Protein AF-0000000083139908 (afdb_homodimer)

Nearest PDB structures (foldseek):
  5w0w-assembly4_J  TM=6.232E-01  e=3.121E+00  Homo sapiens
  8sgh-assembly1_A  TM=5.687E-01  e=4.191E+00  Homo sapiens
  4y5j-assembly1_A  TM=4.798E-01  e=5.628E+00  Drosophila melanogaster
  9e8g-assembly1_f  TM=4.891E-01  e=6.210E+00  Homo sapiens
  8q9t-assembly1_E  TM=2.552E-01  e=6.851E+00  Saccharomyces cerevisiae

pLDDT: mean 70.68, std 29.62, range [20.41, 98.44]

Secondary structure (DSSP, 8-state):
-HHHHHHHHHHHHHHHHHHHHHHHHHT--S-GGGGG-SSEEEEEE----SSS-S------EEEEEE------HHHHHHHHHHH--GGG--TT---HHHHHHHHHHHHS-HHHHHHHHHHHHHHTTT-HHHHHHHHHHHHTS-HHHHTTHHHHHHHHHTTBSSHHHHHHHHHHHHHH-BGGGHHHHTTB--SSHHHHHHHHHHHHHHHHHPBP------TTT----------/-HHHHHHHHHHHHHHHHHHHHHHHHHT--SSGGGGG-SSEEEEEE----SSS-S------EEEEEE------HHHHHHHHHHT--GGG--TT---HHHHHHHHHHHHS-HHHHHHHHHHHHHHTTT-HHHHHHHHHHHHTS-HHHHTTHHHHHHHHHTTBSSHHHHHHHHHHHHHH-BGGGHHHHTTB--SSHHHHHHHHHHHHHHHHHPBP------TTT----------

Solvent-accessible surface area (backbone atoms only — not comparable to full-atom values): 25299 Å² total; per-residue (Å²): 123,75,68,61,59,53,52,54,55,46,48,36,49,48,43,30,48,47,29,27,47,46,45,42,58,68,57,55,62,74,41,72,76,53,67,80,44,79,37,55,9,43,13,38,43,54,78,69,65,84,82,65,76,80,59,80,54,59,64,29,52,65,37,68,37,71,42,55,62,84,71,62,60,67,57,52,50,51,54,44,63,73,62,68,48,76,85,52,69,40,91,94,49,84,39,71,57,31,53,53,51,52,49,45,32,70,56,55,34,50,68,60,48,45,52,53,47,44,47,52,43,42,68,39,47,80,40,55,68,60,52,31,47,51,36,54,31,52,30,73,43,59,53,78,65,34,57,58,56,44,59,43,51,36,42,22,32,30,17,35,67,50,65,65,39,25,50,33,26,49,47,22,54,50,60,42,25,42,42,66,48,62,52,31,55,80,40,45,51,39,54,49,68,70,52,32,55,50,44,51,51,44,53,52,44,23,74,76,67,30,41,72,70,63,70,72,70,40,82,82,67,70,62,75,69,78,81,74,75,77,128,125,74,66,62,59,52,51,48,53,45,48,36,46,49,36,31,49,46,26,30,47,45,45,43,58,68,50,56,63,72,43,73,76,52,68,78,43,77,36,54,12,42,16,39,45,54,81,71,68,83,83,66,75,83,56,80,50,60,64,29,53,62,39,69,37,73,40,58,59,83,72,62,59,67,58,54,51,50,54,44,63,72,63,68,48,75,85,51,67,39,91,95,47,84,40,72,56,30,54,52,52,52,50,44,30,71,57,54,32,48,68,58,46,46,54,51,48,44,48,52,44,43,68,38,47,79,41,54,67,60,53,33,48,52,35,53,31,52,29,72,42,57,53,77,64,36,57,58,56,45,59,43,52,38,43,21,32,31,17,36,68,52,64,65,38,24,50,34,26,50,47,23,54,51,60,43,25,42,40,66,50,62,51,31,56,80,39,43,50,38,55,49,68,71,51,32,55,53,44,52,50,43,54,52,45,24,75,75,66,30,43,70,71,67,71,69,72,39,82,83,67,71,59,76,71,79,81,73,74,76,129

Organism: NCBI:txid33039

Foldseek 3Di:
DVVVVVVLVVVLVVQQVCLQVCCCVVVVPVPCVCVLLPDWDWDFDQPPPPPDDSHCSDRRPGDTPSPQPDDPLVVLVVVLVVQQDPVQLDPPHAGPNLVSLVVSCVRGNLVVSLVSVVVVCVVPVVPLSSLLNVLSSLLPDAPVRNPPSNVVSLLVQLARPDVSSNVSSLVSLLSNLALVCLVPLVVGAHDDPVSRVSSVVSSVCSVPPGDYPPDDCPVPPNDDDDPPPDD/DVVVVVVLVVVLVVQQVCLQVCCVVVVVPVPDVCVLLPDFDWDFDQPPPPPDDSPNSDRRPTDGPSPQPDDPLVVLVVVLVVQQDPVQLDPPHAGPNLVSLVVSCVSGNLVVSLVSVVVVCVVPVVPLSSLLNVLSSLLPDAPVRNPPSNVVSLLVQLARPDVSSNVSSLVSLLSNLALVCLVPLVVGAHDDPVSRVSSVVSSVCSVPPGDYPQDDCPVVPNDPPDPPPDD

Sequence (462 aa):
MKAKTNSINSMFSEWITNAVIEKIIKDKFLSTEVSKIEKPIIGFVSEVKADKQIEALNQPELWFVNVEKKVDWEKVKKDIFSNLNWDDVQIGEPTETEWIIENLIQETSPKKVFEWIYDLVLDNASNTLLICTIMHALSHIDYEETYPYGPMLGMAMLGHDDKRVVAFSIKTFSNWNSKDSLRYVKNFSPKQDWAKKEWDKVVEYIEENGDEIDGVFDEENYSVKMDTRTAMKAKTNSINSMFSEWITNAVIEKIIKDKFLSTEVSKIEKPIIGFVSEVKADKQIEALNQPELWFVNVEKKVDWEKVKKDIFSNLNWDDVQIGEPTETEWIIENLIQETSPKKVFEWIYDLVLDNASNTLLICTIMHALSHIDYEETYPYGPMLGMAMLGHDDKRVVAFSIKTFSNWNSKDSLRYVKNFSPKQDWAKKEWDKVVEYIEENGDEIDGVFDEENYSVKMDTRTA

Structure (mmCIF, N/CA/C/O backbone):
data_AF-0000000083139908-model_v1
#
loop_
_entity.id
_entity.type
_entity.pdbx_description
1 polymer 'Uncharacterized protein'
#
loop_
_atom_site.group_PDB
_atom_site.id
_atom_site.type_symbol
_atom_site.label_atom_id
_atom_site.label_alt_id
_atom_site.label_comp_id
_atom_site.label_asym_id
_atom_site.label_entity_id
_atom_site.label_seq_id
_atom_site.pdbx_PDB_ins_code
_atom_site.Cartn_x
_atom_site.Cartn_y
_atom_site.Cartn_z
_atom_site.occupancy
_atom_site.B_iso_or_equiv
_atom_site.auth_seq_id
_atom_site.auth_comp_id
_atom_site.auth_asym_id
_atom_site.auth_atom_id
_atom_site.pdbx_PDB_model_num
ATOM 1 N N . MET A 1 1 ? 17.297 48.75 25.125 1 23.64 1 MET A N 1
ATOM 2 C CA . MET A 1 1 ? 17.438 47.844 24 1 23.64 1 MET A CA 1
ATOM 3 C C . MET A 1 1 ? 16.328 46.812 24 1 23.64 1 MET A C 1
ATOM 5 O O . MET A 1 1 ? 16.078 46.156 22.984 1 23.64 1 MET A O 1
ATOM 9 N N . LYS A 1 2 ? 15.633 46.5 25.125 1 34.94 2 LYS A N 1
ATOM 10 C CA . LYS A 1 2 ? 14.508 45.625 25.469 1 34.94 2 LYS A CA 1
ATOM 11 C C . LYS A 1 2 ? 13.219 46.125 24.812 1 34.94 2 LYS A C 1
ATOM 13 O O . LYS A 1 2 ? 12.406 45.312 24.359 1 34.94 2 LYS A O 1
ATOM 18 N N . ALA A 1 3 ? 13.055 47.312 24.562 1 37.78 3 ALA A N 1
ATOM 19 C CA . ALA A 1 3 ? 11.844 47.969 24.094 1 37.78 3 ALA A CA 1
ATOM 20 C C . ALA A 1 3 ? 11.648 47.75 22.594 1 37.78 3 ALA A C 1
ATOM 22 O O . ALA A 1 3 ? 10.516 47.562 22.125 1 37.78 3 ALA A O 1
ATOM 23 N N . LYS A 1 4 ? 12.648 47.844 21.766 1 37.34 4 LYS A N 1
ATOM 24 C CA . LYS A 1 4 ? 12.578 47.75 20.312 1 37.34 4 LYS A CA 1
ATOM 25 C C . LYS A 1 4 ? 12.281 46.312 19.859 1 37.34 4 LYS A C 1
ATOM 27 O O . LYS A 1 4 ? 11.625 46.094 18.844 1 37.34 4 LYS A O 1
ATOM 32 N N . THR A 1 5 ? 12.773 45.312 20.562 1 34.94 5 THR A N 1
ATOM 33 C CA . THR A 1 5 ? 12.531 43.938 20.219 1 34.94 5 THR A CA 1
ATOM 34 C C . THR A 1 5 ? 11.055 43.562 20.391 1 34.94 5 THR A C 1
ATOM 36 O O . THR A 1 5 ? 10.492 42.812 19.609 1 34.94 5 THR A O 1
ATOM 39 N N . ASN A 1 6 ? 10.344 44.375 21.266 1 37.53 6 ASN A N 1
ATOM 40 C CA . ASN A 1 6 ? 8.914 44.188 21.484 1 37.53 6 ASN A CA 1
ATOM 41 C C . ASN A 1 6 ? 8.094 44.719 20.312 1 37.53 6 ASN A C 1
ATOM 43 O O . ASN A 1 6 ? 7.07 44.125 19.953 1 37.53 6 ASN A O 1
ATOM 47 N N . SER A 1 7 ? 8.578 45.75 19.734 1 39.66 7 SER A N 1
ATOM 48 C CA . SER A 1 7 ? 7.859 46.375 18.609 1 39.66 7 SER A CA 1
ATOM 49 C C . SER A 1 7 ? 7.996 45.531 17.344 1 39.66 7 SER A C 1
ATOM 51 O O . SER A 1 7 ? 7.031 45.344 16.594 1 39.66 7 SER A O 1
ATOM 53 N N . ILE A 1 8 ? 9.164 44.938 17.016 1 34.38 8 ILE A N 1
ATOM 54 C CA . ILE A 1 8 ? 9.359 44.125 15.82 1 34.38 8 ILE A CA 1
ATOM 55 C C . ILE A 1 8 ? 8.562 42.844 15.953 1 34.38 8 ILE A C 1
ATOM 57 O O . ILE A 1 8 ? 7.926 42.375 15 1 34.38 8 ILE A O 1
ATOM 61 N N . ASN A 1 9 ? 8.531 42.344 17.172 1 35.25 9 ASN A N 1
ATOM 62 C CA . ASN A 1 9 ? 7.723 41.125 17.406 1 35.25 9 ASN A CA 1
ATOM 63 C C . ASN A 1 9 ? 6.234 41.438 17.25 1 35.25 9 ASN A C 1
ATOM 65 O O . ASN A 1 9 ? 5.5 40.625 16.688 1 35.25 9 ASN A O 1
ATOM 69 N N . SER A 1 10 ? 5.859 42.625 17.531 1 38.81 10 SER A N 1
ATOM 70 C CA . SER A 1 10 ? 4.477 43.062 17.328 1 38.81 10 SER A CA 1
ATOM 71 C C . SER A 1 10 ? 4.176 43.281 15.852 1 38.81 10 SER A C 1
ATOM 73 O O . SER A 1 10 ? 3.131 42.875 15.352 1 38.81 10 SER A O 1
ATOM 75 N N . MET A 1 11 ? 5.008 43.844 15.156 1 38.22 11 MET A N 1
ATOM 76 C CA . MET A 1 11 ? 4.773 44.094 13.734 1 38.22 11 MET A CA 1
ATOM 77 C C . MET A 1 11 ? 4.812 42.781 12.938 1 38.22 11 MET A C 1
ATOM 79 O O . MET A 1 11 ? 3.986 42.594 12.047 1 38.22 11 MET A O 1
ATOM 83 N N . PHE A 1 12 ? 5.742 41.938 13.203 1 37.06 12 PHE A N 1
ATOM 84 C CA . PHE A 1 12 ? 5.762 40.656 12.523 1 37.06 12 PHE A CA 1
ATOM 85 C C . PHE A 1 12 ? 4.52 39.844 12.867 1 37.06 12 PHE A C 1
ATOM 87 O O . PHE A 1 12 ? 3.906 39.219 11.992 1 37.06 12 PHE A O 1
ATOM 94 N N . SER A 1 13 ? 4.016 40.062 14.102 1 38.44 13 SER A N 1
ATOM 95 C CA . SER A 1 13 ? 2.781 39.375 14.508 1 38.44 13 SER A CA 1
ATOM 96 C C . SER A 1 13 ? 1.573 39.969 13.789 1 38.44 13 SER A C 1
ATOM 98 O O . SER A 1 13 ? 0.718 39.25 13.297 1 38.44 13 SER A O 1
ATOM 100 N N . GLU A 1 14 ? 1.556 41.188 13.633 1 40.12 14 GLU A N 1
ATOM 101 C CA . GLU A 1 14 ? 0.507 41.875 12.867 1 40.12 14 GLU A CA 1
ATOM 102 C C . GLU A 1 14 ? 0.613 41.531 11.383 1 40.12 14 GLU A C 1
ATOM 104 O O . GLU A 1 14 ? -0.397 41.281 10.727 1 40.12 14 GLU A O 1
ATOM 109 N N . TRP A 1 15 ? 1.719 41.469 10.883 1 39.25 15 TRP A N 1
ATOM 110 C CA . TRP A 1 15 ? 1.86 41.219 9.461 1 39.25 15 TRP A CA 1
ATOM 111 C C . TRP A 1 15 ? 1.498 39.75 9.148 1 39.25 15 TRP A C 1
ATOM 113 O O . TRP A 1 15 ? 0.75 39.5 8.203 1 39.25 15 TRP A O 1
ATOM 123 N N . ILE A 1 16 ? 1.925 38.781 9.945 1 41.38 16 ILE A N 1
ATOM 124 C CA . ILE A 1 16 ? 1.568 37.406 9.672 1 41.38 16 ILE A CA 1
ATOM 125 C C . ILE A 1 16 ? 0.079 37.188 9.93 1 41.38 16 ILE A C 1
ATOM 127 O O . ILE A 1 16 ? -0.61 36.562 9.133 1 41.38 16 ILE A O 1
ATOM 131 N N . THR A 1 17 ? -0.473 37.812 10.984 1 39.81 17 THR A N 1
ATOM 132 C CA . THR A 1 17 ? -1.907 37.719 11.227 1 39.81 17 THR A CA 1
ATOM 133 C C . THR A 1 17 ? -2.691 38.375 10.102 1 39.81 17 THR A C 1
ATOM 135 O O . THR A 1 17 ? -3.643 37.812 9.578 1 39.81 17 THR A O 1
ATOM 138 N N . ASN A 1 18 ? -2.275 39.469 9.812 1 38.81 18 ASN A N 1
ATOM 139 C CA . ASN A 1 18 ? -2.977 40.156 8.727 1 38.81 18 ASN A CA 1
ATOM 140 C C . ASN A 1 18 ? -2.783 39.438 7.395 1 38.81 18 ASN A C 1
ATOM 142 O O . ASN A 1 18 ? -3.729 39.281 6.621 1 38.81 18 ASN A O 1
ATOM 146 N N . ALA A 1 19 ? -1.689 38.906 7.176 1 39.84 19 ALA A N 1
ATOM 147 C CA . ALA A 1 19 ? -1.481 38.188 5.922 1 39.84 19 ALA A CA 1
ATOM 148 C C . ALA A 1 19 ? -2.234 36.875 5.918 1 39.84 19 ALA A C 1
ATOM 150 O O . ALA A 1 19 ? -2.826 36.5 4.902 1 39.84 19 ALA A O 1
ATOM 151 N N . VAL A 1 20 ? -2.35 36.219 7.07 1 41.94 20 VAL A N 1
ATOM 152 C CA . VAL A 1 20 ? -3.145 35 7.176 1 41.94 20 VAL A CA 1
ATOM 153 C C . VAL A 1 20 ? -4.633 35.344 7.117 1 41.94 20 VAL A C 1
ATOM 155 O O . VAL A 1 20 ? -5.391 34.719 6.371 1 41.94 20 VAL A O 1
ATOM 158 N N . ILE A 1 21 ? -5.059 36.219 7.746 1 39.69 21 ILE A N 1
ATOM 159 C CA . ILE A 1 21 ? -6.461 36.625 7.707 1 39.69 21 ILE A CA 1
ATOM 160 C C . ILE A 1 21 ? -6.789 37.219 6.344 1 39.69 21 ILE A C 1
ATOM 162 O O . ILE A 1 21 ? -7.812 36.906 5.738 1 39.69 21 ILE A O 1
ATOM 166 N N . GLU A 1 22 ? -6.016 38.094 5.844 1 38.84 22 GLU A N 1
ATOM 167 C CA . GLU A 1 22 ? -6.309 38.656 4.523 1 38.84 22 GLU A CA 1
ATOM 168 C C . GLU A 1 22 ? -6.324 37.562 3.457 1 38.84 22 GLU A C 1
ATOM 170 O O . GLU A 1 22 ? -7.18 37.562 2.57 1 38.84 22 GLU A O 1
ATOM 175 N N . LYS A 1 23 ? -5.414 36.625 3.49 1 38.09 23 LYS A N 1
ATOM 176 C CA . LYS A 1 23 ? -5.488 35.531 2.547 1 38.09 23 LYS A CA 1
ATOM 177 C C . LYS A 1 23 ? -6.691 34.625 2.84 1 38.09 23 LYS A C 1
ATOM 179 O O . LYS A 1 23 ? -7.375 34.188 1.918 1 38.09 23 LYS A O 1
ATOM 184 N N . ILE A 1 24 ? -6.977 34.312 4.059 1 37.78 24 ILE A N 1
ATOM 185 C CA . ILE A 1 24 ? -8.219 33.625 4.371 1 37.78 24 ILE A CA 1
ATOM 186 C C . ILE A 1 24 ? -9.414 34.438 3.891 1 37.78 24 ILE A C 1
ATOM 188 O O . ILE A 1 24 ? -10.344 33.906 3.281 1 37.78 24 ILE A O 1
ATOM 192 N N . ILE A 1 25 ? -9.477 35.594 4.152 1 36.78 25 ILE A N 1
ATOM 193 C CA . ILE A 1 25 ? -10.57 36.438 3.719 1 36.78 25 ILE A CA 1
ATOM 194 C C . ILE A 1 25 ? -10.5 36.656 2.207 1 36.78 25 ILE A C 1
ATOM 196 O O . ILE A 1 25 ? -11.523 36.594 1.517 1 36.78 25 ILE A O 1
ATOM 200 N N . LYS A 1 26 ? -9.422 37.062 1.731 1 37.59 26 LYS A N 1
ATOM 201 C CA . LYS A 1 26 ? -9.328 37.281 0.287 1 37.59 26 LYS A CA 1
ATOM 202 C C . LYS A 1 26 ? -9.602 35.969 -0.462 1 37.59 26 LYS A C 1
ATOM 204 O O . LYS A 1 26 ? -10.234 35.969 -1.519 1 37.59 26 LYS A O 1
ATOM 209 N N . ASP A 1 27 ? -8.797 34.938 -0.069 1 34.5 27 ASP A N 1
ATOM 210 C CA . ASP A 1 27 ? -9.109 33.719 -0.8 1 34.5 27 ASP A CA 1
ATOM 211 C C . ASP A 1 27 ? -10.469 33.156 -0.381 1 34.5 27 ASP A C 1
ATOM 213 O O . ASP A 1 27 ? -10.922 32.125 -0.92 1 34.5 27 ASP A O 1
ATOM 217 N N . LYS A 1 28 ? -11.508 33.938 -0.037 1 33.5 28 LYS A N 1
ATOM 218 C CA . LYS A 1 28 ? -12.844 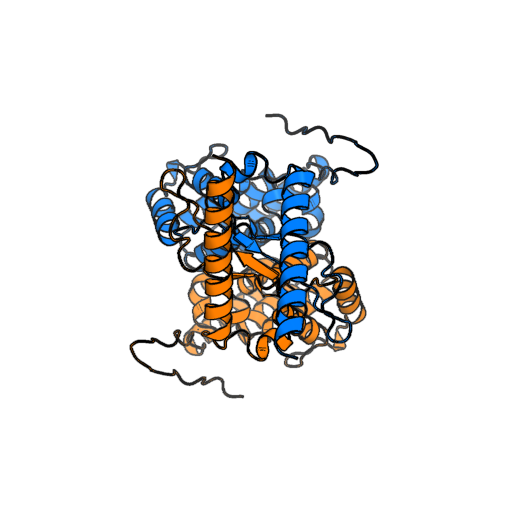33.438 0.243 1 33.5 28 LYS A CA 1
ATOM 219 C C . LYS A 1 28 ? -12.797 31.984 0.712 1 33.5 28 LYS A C 1
ATOM 221 O O . LYS A 1 28 ? -13.82 31.297 0.718 1 33.5 28 LYS A O 1
ATOM 226 N N . PHE A 1 29 ? -11.75 31.484 0.829 1 30.27 29 PHE A N 1
ATOM 227 C CA . PHE A 1 29 ? -11.539 30.047 0.818 1 30.27 29 PHE A CA 1
ATOM 228 C C . PHE A 1 29 ? -11.945 29.422 2.15 1 30.27 29 PHE A C 1
ATOM 230 O O . PHE A 1 29 ? -11.859 28.219 2.332 1 30.27 29 PHE A O 1
ATOM 237 N N . LEU A 1 30 ? -11.852 30.047 3.305 1 31.22 30 LEU A N 1
ATOM 238 C CA . LEU A 1 30 ? -12.57 29.375 4.375 1 31.22 30 LEU A CA 1
ATOM 239 C C . LEU A 1 30 ? -14.031 29.156 3.998 1 31.22 30 LEU A C 1
ATOM 241 O O . LEU A 1 30 ? -14.914 29.844 4.5 1 31.22 30 LEU A O 1
ATOM 245 N N . SER A 1 31 ? -14.5 29.406 2.873 1 27.53 31 SER A N 1
ATOM 246 C CA . SER A 1 31 ? -15.906 29.172 2.592 1 27.53 31 SER A CA 1
ATOM 247 C C . SER A 1 31 ? -16.438 27.984 3.381 1 27.53 31 SER A C 1
ATOM 249 O O . SER A 1 31 ? -15.664 27.172 3.891 1 27.53 31 SER A O 1
ATOM 251 N N . THR A 1 32 ? -17.734 27.562 3.18 1 27.19 32 THR A N 1
ATOM 252 C CA . THR A 1 32 ? -18.734 26.609 3.646 1 27.19 32 THR A CA 1
ATOM 253 C C . THR A 1 32 ? -18.141 25.203 3.766 1 27.19 32 THR A C 1
ATOM 255 O O . THR A 1 32 ? -18.641 24.375 4.531 1 27.19 32 THR A O 1
ATOM 258 N N . GLU A 1 33 ? -17.266 24.734 2.885 1 27.22 33 GLU A N 1
ATOM 259 C CA . GLU A 1 33 ? -16.969 23.312 2.898 1 27.22 33 GLU A CA 1
ATOM 260 C C . GLU A 1 33 ? -16.047 22.953 4.055 1 27.22 33 GLU A C 1
ATOM 262 O O . GLU A 1 33 ? -15.711 21.781 4.25 1 27.22 33 GLU A O 1
ATOM 267 N N . VAL A 1 34 ? -15.344 23.703 4.699 1 30.59 34 VAL A N 1
ATOM 268 C CA . VAL A 1 34 ? -14.82 23.641 6.059 1 30.59 34 VAL A CA 1
ATOM 269 C C . VAL A 1 34 ? -15.938 23.234 7.023 1 30.59 34 VAL A C 1
ATOM 271 O O . VAL A 1 34 ? -15.688 23.031 8.211 1 30.59 34 VAL A O 1
ATOM 274 N N . SER A 1 35 ? -17.047 23.531 6.723 1 29.3 35 SER A N 1
ATOM 275 C CA . SER A 1 35 ? -18.234 23.203 7.512 1 29.3 35 SER A CA 1
ATOM 276 C C . SER A 1 35 ? -18.188 21.766 8 1 29.3 35 SER A C 1
ATOM 278 O O . SER A 1 35 ? -18.781 21.422 9.031 1 29.3 35 SER A O 1
ATOM 280 N N . LYS A 1 36 ? -17.75 20.859 7.102 1 30.89 36 LYS A N 1
ATOM 281 C CA . LYS A 1 36 ? -17.703 19.438 7.445 1 30.89 36 LYS A CA 1
ATOM 282 C C . LYS A 1 36 ? -16.406 19.094 8.172 1 30.89 36 LYS A C 1
ATOM 284 O O . LYS A 1 36 ? -16.156 17.922 8.492 1 30.89 36 LYS A O 1
ATOM 289 N N . ILE A 1 37 ? -15.492 20.094 8.164 1 30.89 37 ILE A N 1
ATOM 290 C CA . ILE A 1 37 ? -14.273 19.922 8.945 1 30.89 37 ILE A CA 1
ATOM 291 C C . ILE A 1 37 ? -14.508 20.406 10.375 1 30.89 37 ILE A C 1
ATOM 293 O O . ILE A 1 37 ? -14.859 21.562 10.594 1 30.89 37 ILE A O 1
ATOM 297 N N . GLU A 1 38 ? -14.797 19.641 11.258 1 31.86 38 GLU A N 1
ATOM 298 C CA . GLU A 1 38 ? -15.156 20.078 12.602 1 31.86 38 GLU A CA 1
ATOM 299 C C . GLU A 1 38 ? -14.086 21.016 13.188 1 31.86 38 GLU A C 1
ATOM 301 O O . GLU A 1 38 ? -14.414 22.016 13.805 1 31.86 38 GLU A O 1
ATOM 306 N N . LYS A 1 39 ? -12.688 20.5 13.227 1 30.69 39 LYS A N 1
ATOM 307 C CA . LYS A 1 39 ? -11.672 21.281 13.938 1 30.69 39 LYS A CA 1
ATOM 308 C C . LYS A 1 39 ? -10.539 21.688 13.008 1 30.69 39 LYS A C 1
ATOM 310 O O . LYS A 1 39 ? -9.664 20.891 12.695 1 30.69 39 LYS A O 1
ATOM 315 N N . PRO A 1 40 ? -10.711 22.75 12.172 1 30.8 40 PRO A N 1
ATOM 316 C CA . PRO A 1 40 ? -9.633 23.188 11.281 1 30.8 40 PRO A CA 1
ATOM 317 C C . PRO A 1 40 ? -8.359 23.562 12.031 1 30.8 40 PRO A C 1
ATOM 319 O O . PRO A 1 40 ? -8.43 24.156 13.109 1 30.8 40 PRO A O 1
ATOM 322 N N . ILE A 1 41 ? -7.223 22.844 11.938 1 34.31 41 ILE A N 1
ATOM 323 C CA . ILE A 1 41 ? -5.906 23.203 12.461 1 34.31 41 ILE A CA 1
ATOM 324 C C . ILE A 1 41 ? -5.223 24.188 11.508 1 34.31 41 ILE A C 1
ATOM 326 O O . ILE A 1 41 ? -5.156 23.938 10.297 1 34.31 41 ILE A O 1
ATOM 330 N N . ILE A 1 42 ? -5.102 25.406 11.812 1 33.56 42 ILE A N 1
ATOM 331 C CA . ILE A 1 42 ? -4.367 26.422 11.086 1 33.56 42 ILE A CA 1
ATOM 332 C C . ILE A 1 42 ? -2.875 26.297 11.375 1 33.56 42 ILE A C 1
ATOM 334 O O . ILE A 1 42 ? -2.471 26.141 12.531 1 33.56 42 ILE A O 1
ATOM 338 N N . GLY A 1 43 ? -2.004 25.703 10.352 1 33.41 43 GLY A N 1
ATOM 339 C CA . GLY A 1 43 ? -0.557 25.688 10.492 1 33.41 43 GLY A CA 1
ATOM 340 C C . GLY A 1 43 ? 0.133 26.812 9.75 1 33.41 43 GLY A C 1
ATOM 341 O O . GLY A 1 43 ? -0.443 27.406 8.836 1 33.41 43 GLY A O 1
ATOM 342 N N . PHE A 1 44 ? 1.202 27.531 10.391 1 32.19 44 PHE A N 1
ATOM 343 C CA . PHE A 1 44 ? 2.051 28.562 9.805 1 32.19 44 PHE A CA 1
ATOM 344 C C . PHE A 1 44 ? 3.398 27.984 9.391 1 32.19 44 PHE A C 1
ATOM 346 O O . PHE A 1 44 ? 3.973 27.156 10.102 1 32.19 44 PHE A O 1
ATOM 353 N N . VAL A 1 45 ? 3.666 27.875 8.039 1 29.72 45 VAL A N 1
ATOM 354 C CA . VAL A 1 45 ? 5.027 27.594 7.598 1 29.72 45 VAL A CA 1
ATOM 355 C C . VAL A 1 45 ? 5.805 28.906 7.441 1 29.72 45 VAL A C 1
ATOM 357 O O . VAL A 1 45 ? 5.359 29.812 6.746 1 29.72 45 VAL A O 1
ATOM 360 N N . SER A 1 46 ? 6.555 29.266 8.484 1 29.56 46 SER A N 1
ATOM 361 C CA . SER A 1 46 ? 7.438 30.406 8.273 1 29.56 46 SER A CA 1
ATOM 362 C C . SER A 1 46 ? 8.805 29.969 7.766 1 29.56 46 SER A C 1
ATOM 364 O O . SER A 1 46 ? 9.375 28.984 8.266 1 29.56 46 SER A O 1
ATOM 366 N N . GLU A 1 47 ? 9.18 30.141 6.449 1 30.86 47 GLU A N 1
ATOM 367 C CA . GLU A 1 47 ? 10.562 30.047 6.004 1 30.86 47 GLU A CA 1
ATOM 368 C C . GLU A 1 47 ? 11.438 31.078 6.719 1 30.86 47 GLU A C 1
ATOM 370 O O . GLU A 1 47 ? 11.18 32.281 6.648 1 30.86 47 GLU A O 1
ATOM 375 N N . VAL A 1 48 ? 11.859 30.688 7.926 1 29.84 48 VAL A N 1
ATOM 376 C CA . VAL A 1 48 ? 12.805 31.609 8.555 1 29.84 48 VAL A CA 1
ATOM 377 C C . VAL A 1 48 ? 14.188 31.438 7.926 1 29.84 48 VAL A C 1
ATOM 379 O O . VAL A 1 48 ? 14.766 30.359 7.98 1 29.84 48 VAL A O 1
ATOM 382 N N . LYS A 1 49 ? 14.539 32.156 6.789 1 30.23 49 LYS A N 1
ATOM 383 C CA . LYS A 1 49 ? 15.953 32.281 6.453 1 30.23 49 LYS A CA 1
ATOM 384 C C . LYS A 1 49 ? 16.734 32.875 7.625 1 30.23 49 LYS A C 1
ATOM 386 O O . LYS A 1 49 ? 16.281 33.781 8.305 1 30.23 49 LYS A O 1
ATOM 391 N N . ALA A 1 50 ? 17.703 32.125 8.211 1 29.22 50 ALA A N 1
ATOM 392 C CA . ALA A 1 50 ? 18.594 32.5 9.32 1 29.22 50 ALA A CA 1
ATOM 393 C C . ALA A 1 50 ? 18.938 33.969 9.281 1 29.22 50 ALA A C 1
ATOM 395 O O . ALA A 1 50 ? 19 34.625 10.32 1 29.22 50 ALA A O 1
ATOM 396 N N . ASP A 1 51 ? 19.766 34.375 8.242 1 29.89 51 ASP A N 1
ATOM 397 C CA . ASP A 1 51 ? 20.5 35.656 8.305 1 29.89 51 ASP A CA 1
ATOM 398 C C . ASP A 1 51 ? 19.547 36.844 8.359 1 29.89 51 ASP A C 1
ATOM 400 O O . ASP A 1 51 ? 19.906 37.906 8.852 1 29.89 51 ASP A O 1
ATOM 404 N N . LYS A 1 52 ? 18.703 37.062 7.254 1 28.62 52 LYS A N 1
ATOM 405 C CA . LYS A 1 52 ? 18.125 38.406 7.094 1 28.62 52 LYS A CA 1
ATOM 406 C C . LYS A 1 52 ? 17.094 38.688 8.172 1 28.62 52 LYS A C 1
ATOM 408 O O . LYS A 1 52 ? 16.469 37.781 8.711 1 28.62 52 LYS A O 1
ATOM 413 N N . GLN A 1 53 ? 16.984 39.969 8.719 1 27.16 53 GLN A N 1
ATOM 414 C CA . GLN A 1 53 ? 16.078 40.656 9.625 1 27.16 53 GLN A CA 1
ATOM 415 C C . GLN A 1 53 ? 14.68 40.062 9.562 1 27.16 53 GLN A C 1
ATOM 417 O O . GLN A 1 53 ? 14.234 39.625 8.492 1 27.16 53 GLN A O 1
ATOM 422 N N . ILE A 1 54 ? 14.102 39.594 10.703 1 30.97 54 ILE A N 1
ATOM 423 C CA . ILE A 1 54 ? 12.727 39.219 11 1 30.97 54 ILE A CA 1
ATOM 424 C C . ILE A 1 54 ? 11.758 40.062 10.156 1 30.97 54 ILE A C 1
ATOM 426 O O . ILE A 1 54 ? 10.594 40.219 10.516 1 30.97 54 ILE A O 1
ATOM 430 N N . GLU A 1 55 ? 12.281 41.062 9.414 1 29.3 55 GLU A N 1
ATOM 431 C CA . GLU A 1 55 ? 11.406 42.062 8.805 1 29.3 55 GLU A CA 1
ATOM 432 C C . GLU A 1 55 ? 10.195 41.406 8.148 1 29.3 55 GLU A C 1
ATOM 434 O O . GLU A 1 55 ? 9.055 41.781 8.406 1 29.3 55 GLU A O 1
ATOM 439 N N . ALA A 1 56 ? 10.227 41.469 6.762 1 27.86 56 ALA A N 1
ATOM 440 C CA . ALA A 1 56 ? 9.055 41.219 5.918 1 27.86 56 ALA A CA 1
ATOM 441 C C . ALA A 1 56 ? 8.594 39.781 6.039 1 27.86 56 ALA A C 1
ATOM 443 O O . ALA A 1 56 ? 9.25 38.844 5.535 1 27.86 56 ALA A O 1
ATOM 444 N N . LEU A 1 57 ? 8.359 39.281 7.266 1 31.28 57 LEU A N 1
ATOM 445 C CA . LEU A 1 57 ? 7.566 38.062 7.379 1 31.28 57 LEU A CA 1
ATOM 446 C C . LEU A 1 57 ? 6.617 37.906 6.191 1 31.28 57 LEU A C 1
ATOM 448 O O . LEU A 1 57 ? 5.688 38.719 6.035 1 31.28 57 LEU A O 1
ATOM 452 N N . ASN A 1 58 ? 7.137 37.844 5.012 1 29.59 58 ASN A N 1
ATOM 453 C CA . ASN A 1 58 ? 6.215 37.625 3.898 1 29.59 58 ASN A CA 1
ATOM 454 C C . ASN A 1 58 ? 4.949 36.906 4.34 1 29.59 58 ASN A C 1
ATOM 456 O O . ASN A 1 58 ? 4.922 36.312 5.414 1 29.59 58 ASN A O 1
ATOM 460 N N . GLN A 1 59 ? 3.723 37.031 3.471 1 29.03 59 GLN A N 1
ATOM 461 C CA . GLN A 1 59 ? 2.357 36.562 3.691 1 29.03 59 GLN A CA 1
ATOM 462 C C . GLN A 1 59 ? 2.35 35.156 4.281 1 29.03 59 GLN A C 1
ATOM 464 O O . GLN A 1 59 ? 2.951 34.25 3.721 1 29.03 59 GLN A O 1
ATOM 469 N N . PRO A 1 60 ? 2.463 35.125 5.676 1 30.59 60 PRO A N 1
ATOM 470 C CA . PRO A 1 60 ? 2.305 33.781 6.203 1 30.59 60 PRO A CA 1
ATOM 471 C C . PRO A 1 60 ? 1.325 32.938 5.383 1 30.59 60 PRO A C 1
ATOM 473 O O . PRO A 1 60 ? 0.279 33.438 4.965 1 30.59 60 PRO A O 1
ATOM 476 N N . GLU A 1 61 ? 1.811 32.219 4.457 1 30.83 61 GLU A N 1
ATOM 477 C CA . GLU A 1 61 ? 0.876 31.297 3.799 1 30.83 61 GLU A CA 1
ATOM 478 C C . GLU A 1 61 ? 0.172 30.406 4.812 1 30.83 61 GLU A C 1
ATOM 480 O O . GLU A 1 61 ? 0.821 29.781 5.66 1 30.83 61 GLU A O 1
ATOM 485 N N . LEU A 1 62 ? -0.993 30.859 5.316 1 31.12 62 LEU A N 1
ATOM 486 C CA . LEU A 1 62 ? -1.883 30.062 6.145 1 31.12 62 LEU A CA 1
ATOM 487 C C . LEU A 1 62 ? -2.094 28.688 5.535 1 31.12 62 LEU A C 1
ATOM 489 O O . LEU A 1 62 ? -2.367 28.562 4.336 1 31.12 62 LEU A O 1
ATOM 493 N N . TRP A 1 63 ? -1.352 27.734 6.066 1 30.78 63 TRP A N 1
ATOM 494 C CA . TRP A 1 63 ? -1.743 26.406 5.602 1 30.78 63 TRP A CA 1
ATOM 495 C C . TRP A 1 63 ? -2.754 25.766 6.555 1 30.78 63 TRP A C 1
ATOM 497 O O . TRP A 1 63 ? -2.709 26.016 7.766 1 30.78 63 TRP A O 1
ATOM 507 N N . PHE A 1 64 ? -3.836 25.656 6.273 1 29.77 64 PHE A N 1
ATOM 508 C CA . PHE A 1 64 ? -4.84 24.859 6.969 1 29.77 64 PHE A CA 1
ATOM 509 C C . PHE A 1 64 ? -4.422 23.391 7.043 1 29.77 64 PHE A C 1
ATOM 511 O O . PHE A 1 64 ? -4.008 22.812 6.043 1 29.77 64 PHE A O 1
ATOM 518 N N . VAL A 1 65 ? -3.842 23.172 8.227 1 31.19 65 VAL A N 1
ATOM 519 C CA . VAL A 1 65 ? -3.676 21.734 8.359 1 31.19 65 VAL A CA 1
ATOM 520 C C . VAL A 1 65 ? -5.016 21.094 8.703 1 31.19 65 VAL A C 1
ATOM 522 O O . VAL A 1 65 ? -5.707 21.531 9.625 1 31.19 65 VAL A O 1
ATOM 525 N N . ASN A 1 66 ? -5.758 20.688 7.891 1 31.88 66 ASN A N 1
ATOM 526 C CA . ASN A 1 66 ? -6.922 19.859 8.164 1 31.88 66 ASN A CA 1
ATOM 527 C C . ASN A 1 66 ? -6.668 18.906 9.328 1 31.88 66 ASN A C 1
ATOM 529 O O . ASN A 1 66 ? -5.754 18.078 9.273 1 31.88 66 ASN A O 1
ATOM 533 N N . VAL A 1 67 ? -6.926 19.484 10.547 1 34.88 67 VAL A N 1
ATOM 534 C CA . VAL A 1 67 ? -6.887 18.516 11.641 1 34.88 67 VAL A CA 1
ATOM 535 C C . VAL A 1 67 ? -7.773 17.328 11.312 1 34.88 67 VAL A C 1
ATOM 537 O O . VAL A 1 67 ? -8.984 17.469 11.125 1 34.88 67 VAL A O 1
ATOM 540 N N . GLU A 1 68 ? -7.293 16.422 10.719 1 41.12 68 GLU A N 1
ATOM 541 C CA . GLU A 1 68 ? -8.008 15.172 10.469 1 41.12 68 GLU A CA 1
ATOM 542 C C . GLU A 1 68 ? -8.852 14.773 11.68 1 41.12 68 GLU A C 1
ATOM 544 O O . GLU A 1 68 ? -8.406 14.891 12.82 1 41.12 68 GLU A O 1
ATOM 549 N N . LYS A 1 69 ? -10.227 14.992 11.617 1 48.72 69 LYS A N 1
ATOM 550 C CA . LYS A 1 69 ? -11.094 14.414 12.641 1 48.72 69 LYS A CA 1
ATOM 551 C C . LYS A 1 69 ? -10.477 13.156 13.234 1 48.72 69 LYS A C 1
ATOM 553 O O . LYS A 1 69 ? -9.914 12.328 12.508 1 48.72 69 LYS A O 1
ATOM 558 N N . LYS A 1 70 ? -10.344 13.242 14.492 1 64.69 70 LYS A N 1
ATOM 559 C CA . LYS A 1 70 ? -9.844 12.055 15.18 1 64.69 70 LYS A CA 1
ATOM 560 C C . LYS A 1 70 ? -10.781 10.867 14.984 1 64.69 70 LYS A C 1
ATOM 562 O O . LYS A 1 70 ? -11.953 10.93 15.367 1 64.69 70 LYS A O 1
ATOM 567 N N . VAL A 1 71 ? -10.555 10.047 14.156 1 77.81 71 VAL A N 1
ATOM 568 C CA . VAL A 1 71 ? -11.305 8.82 13.914 1 77.81 71 VAL A CA 1
ATOM 569 C C . VAL A 1 71 ? -10.953 7.773 14.969 1 77.81 71 VAL A C 1
ATOM 571 O O . VAL A 1 71 ? -9.781 7.582 15.297 1 77.81 71 VAL A O 1
ATOM 574 N N . ASP A 1 72 ? -12 7.332 15.664 1 87.06 72 ASP A N 1
ATOM 575 C CA . ASP A 1 72 ? -11.82 6.176 16.531 1 87.06 72 ASP A CA 1
ATOM 576 C C . ASP A 1 72 ? -11.719 4.887 15.727 1 87.06 72 ASP A C 1
ATOM 578 O O . ASP A 1 72 ? -12.719 4.203 15.5 1 87.06 72 ASP A O 1
ATOM 582 N N . TRP A 1 73 ? -10.547 4.488 15.383 1 89.38 73 TRP A N 1
ATOM 583 C CA . TRP A 1 73 ? -10.289 3.379 14.469 1 89.38 73 TRP A CA 1
ATOM 584 C C . TRP A 1 73 ? -10.703 2.051 15.094 1 89.38 73 TRP A C 1
ATOM 586 O O . TRP A 1 73 ? -11.117 1.129 14.391 1 89.38 73 TRP A O 1
ATOM 596 N N . GLU A 1 74 ? -10.602 1.942 16.375 1 90.75 74 GLU A N 1
ATOM 597 C CA . GLU A 1 74 ? -11.039 0.719 17.047 1 90.75 74 GLU A CA 1
ATOM 598 C C . GLU A 1 74 ? -12.547 0.53 16.938 1 90.75 74 GLU A C 1
ATOM 600 O O . GLU A 1 74 ? -13.023 -0.589 16.734 1 90.75 74 GLU A O 1
ATOM 605 N N . LYS A 1 75 ? -13.164 1.561 17.125 1 92 75 LYS A N 1
ATOM 606 C CA . LYS A 1 75 ? -14.609 1.494 16.969 1 92 75 LYS A CA 1
ATOM 607 C C . LYS A 1 75 ? -14.984 1.134 15.523 1 92 75 LYS A C 1
ATOM 609 O O . LYS A 1 75 ? -15.875 0.316 15.297 1 92 75 LYS A O 1
ATOM 614 N N . VAL A 1 76 ? -14.352 1.781 14.578 1 93.81 76 VAL A N 1
ATOM 615 C CA . VAL A 1 76 ? -14.594 1.5 13.164 1 93.81 76 VAL A CA 1
ATOM 616 C C . VAL A 1 76 ? -14.375 0.015 12.891 1 93.81 76 VAL A C 1
ATOM 618 O O . VAL A 1 76 ? -15.195 -0.631 12.234 1 93.81 76 VAL A O 1
ATOM 621 N N . LYS A 1 77 ? -13.273 -0.479 13.375 1 95.38 77 LYS A N 1
ATOM 622 C CA . LYS A 1 77 ? -12.961 -1.896 13.219 1 95.38 77 LYS A CA 1
ATOM 623 C C . LYS A 1 77 ? -14.086 -2.771 13.766 1 95.38 77 LYS A C 1
ATOM 625 O O . LYS A 1 77 ? -14.516 -3.719 13.102 1 95.38 77 LYS A O 1
ATOM 630 N N . LYS A 1 78 ? -14.516 -2.457 14.922 1 95 78 LYS A N 1
ATOM 631 C CA . LYS A 1 78 ? -15.594 -3.219 15.539 1 95 78 LYS A CA 1
ATOM 632 C C . LYS A 1 78 ? -16.859 -3.164 14.688 1 95 78 LYS A C 1
ATOM 634 O O . LYS A 1 78 ? -17.562 -4.168 14.539 1 95 78 LYS A O 1
ATOM 639 N N . ASP A 1 79 ? -17.109 -2.029 14.211 1 93.81 79 ASP A N 1
ATOM 640 C CA . ASP A 1 79 ? -18.281 -1.856 13.359 1 93.81 79 ASP A CA 1
ATOM 641 C C . ASP A 1 79 ? -18.188 -2.725 12.109 1 93.81 79 ASP A C 1
ATOM 643 O O . ASP A 1 79 ? -19.172 -3.365 11.719 1 93.81 79 ASP A O 1
ATOM 647 N N . ILE A 1 80 ? -17.078 -2.812 11.484 1 95.56 80 ILE A N 1
ATOM 648 C CA . ILE A 1 80 ? -16.875 -3.623 10.289 1 95.56 80 ILE A CA 1
ATOM 649 C C . ILE A 1 80 ? -17.078 -5.098 10.625 1 95.56 80 ILE A C 1
ATOM 651 O O . ILE A 1 80 ? -17.812 -5.809 9.945 1 95.56 80 ILE A O 1
ATOM 655 N N . PHE A 1 81 ? -16.453 -5.484 11.695 1 96.38 81 PHE A N 1
ATOM 656 C CA . PHE A 1 81 ? -16.516 -6.895 12.07 1 96.38 81 PHE A CA 1
ATOM 657 C C . PHE A 1 81 ? -17.953 -7.297 12.406 1 96.38 81 PHE A C 1
ATOM 659 O O . PHE A 1 81 ? -18.375 -8.422 12.117 1 96.38 81 PHE A O 1
ATOM 666 N N . SER A 1 82 ? -18.641 -6.402 12.992 1 94.5 82 SER A N 1
ATOM 667 C CA . SER A 1 82 ? -20.016 -6.695 13.383 1 94.5 82 SER A CA 1
ATOM 668 C C . SER A 1 82 ? -20.938 -6.82 12.164 1 94.5 82 SER A C 1
ATOM 670 O O . SER A 1 82 ? -22.016 -7.41 12.25 1 94.5 82 SER A O 1
ATOM 672 N N . ASN A 1 83 ? -20.531 -6.312 11.07 1 91.62 83 ASN A N 1
ATOM 673 C CA . ASN A 1 83 ? -21.375 -6.277 9.883 1 91.62 83 ASN A CA 1
ATOM 674 C C . ASN A 1 83 ? -20.953 -7.32 8.859 1 91.62 83 ASN A C 1
ATOM 676 O O . ASN A 1 83 ? -21.562 -7.445 7.797 1 91.62 83 ASN A O 1
ATOM 680 N N . LEU A 1 84 ? -19.984 -8.117 9.148 1 94.31 84 LEU A N 1
ATOM 681 C CA . LEU A 1 84 ? -19.5 -9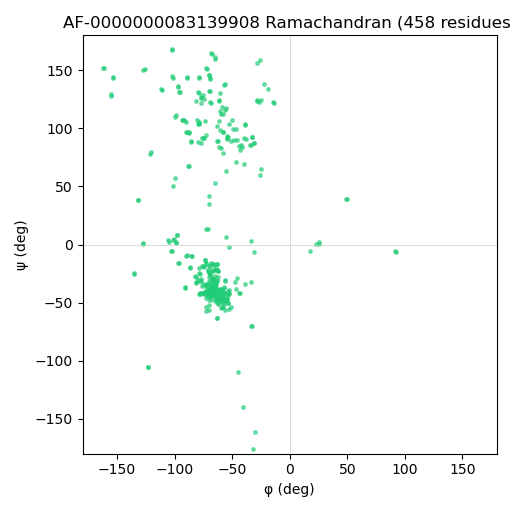.102 8.188 1 94.31 84 LEU A CA 1
ATOM 682 C C . LEU A 1 84 ? -20.547 -10.195 7.961 1 94.31 84 LEU A C 1
ATOM 684 O O . LEU A 1 84 ? -20.953 -10.875 8.906 1 94.31 84 LEU A O 1
ATOM 688 N N . ASN A 1 85 ? -20.875 -10.25 6.707 1 92.06 85 ASN A N 1
ATOM 689 C CA . ASN A 1 85 ? -21.844 -11.25 6.297 1 92.06 85 ASN A CA 1
ATOM 690 C C . ASN A 1 85 ? -21.688 -11.617 4.824 1 92.06 85 ASN A C 1
ATOM 692 O O . ASN A 1 85 ? -21.688 -10.742 3.957 1 92.06 85 ASN A O 1
ATOM 696 N N . TRP A 1 86 ? -21.578 -12.914 4.582 1 92.31 86 TRP A N 1
ATOM 697 C CA . TRP A 1 86 ? -21.406 -13.383 3.211 1 92.31 86 TRP A CA 1
ATOM 698 C C . TRP A 1 86 ? -22.609 -13.016 2.357 1 92.31 86 TRP A C 1
ATOM 700 O O . TRP A 1 86 ? -22.484 -12.758 1.159 1 92.31 86 TRP A O 1
ATOM 710 N N . ASP A 1 87 ? -23.703 -12.914 2.973 1 89.25 87 ASP A N 1
ATOM 711 C CA . ASP A 1 87 ? -24.938 -12.625 2.244 1 89.25 87 ASP A CA 1
ATOM 712 C C . ASP A 1 87 ? -24.938 -11.188 1.733 1 89.25 87 ASP A C 1
ATOM 714 O O . ASP A 1 87 ? -25.625 -10.875 0.759 1 89.25 87 ASP A O 1
ATOM 718 N N . ASP A 1 88 ? -24.172 -10.406 2.357 1 84.69 88 ASP A N 1
ATOM 719 C CA . ASP A 1 88 ? -24.141 -8.992 1.991 1 84.69 88 ASP A CA 1
ATOM 720 C C . ASP A 1 88 ? -23.156 -8.742 0.854 1 84.69 88 ASP A C 1
ATOM 722 O O . ASP A 1 88 ? -23.219 -7.707 0.188 1 84.69 88 ASP A O 1
ATOM 726 N N . VAL A 1 89 ? -22.234 -9.688 0.674 1 86.19 89 VAL A N 1
ATOM 727 C CA . VAL A 1 89 ? -21.203 -9.484 -0.324 1 86.19 89 VAL A CA 1
ATOM 728 C C . VAL A 1 89 ? -21.672 -9.992 -1.682 1 86.19 89 VAL A C 1
ATOM 730 O O . VAL A 1 89 ? -21.297 -11.086 -2.111 1 86.19 89 VAL A O 1
ATOM 733 N N . GLN A 1 90 ? -22.641 -9.25 -2.139 1 77.5 90 GLN A N 1
ATOM 734 C CA . GLN A 1 90 ? -23.219 -9.586 -3.438 1 77.5 90 GLN A CA 1
ATOM 735 C C . GLN A 1 90 ? -22.688 -8.664 -4.527 1 77.5 90 GLN A C 1
ATOM 737 O O . GLN A 1 90 ? -22.516 -7.461 -4.309 1 77.5 90 GLN A O 1
ATOM 742 N N . ILE A 1 91 ? -22.516 -9.25 -5.621 1 71.06 91 ILE A N 1
ATOM 743 C CA . ILE A 1 91 ? -21.938 -8.516 -6.742 1 71.06 91 ILE A CA 1
ATOM 744 C C . ILE A 1 91 ? -22.844 -7.348 -7.117 1 71.06 91 ILE A C 1
ATOM 746 O O . ILE A 1 91 ? -24.062 -7.523 -7.273 1 71.06 91 ILE A O 1
ATOM 750 N N . GLY A 1 92 ? -22.297 -6.156 -7.125 1 72.62 92 GLY A N 1
ATOM 751 C CA . GLY A 1 92 ? -22.984 -4.977 -7.613 1 72.62 92 GLY A CA 1
ATOM 752 C C . GLY A 1 92 ? -23.75 -4.234 -6.531 1 72.62 92 GLY A C 1
ATOM 753 O O . GLY A 1 92 ? -24.25 -3.129 -6.758 1 72.62 92 GLY A O 1
ATOM 754 N N . GLU A 1 93 ? -23.797 -4.801 -5.348 1 79.38 93 GLU A N 1
ATOM 755 C CA . GLU A 1 93 ? -24.516 -4.141 -4.273 1 79.38 93 GLU A CA 1
ATOM 756 C C . GLU A 1 93 ? -23.578 -3.621 -3.197 1 79.38 93 GLU A C 1
ATOM 758 O O . GLU A 1 93 ? -22.672 -4.34 -2.756 1 79.38 93 GLU A O 1
ATOM 763 N N . PRO A 1 94 ? -23.828 -2.393 -2.824 1 84.69 94 PRO A N 1
ATOM 764 C CA . PRO A 1 94 ? -22.969 -1.865 -1.772 1 84.69 94 PRO A CA 1
ATOM 765 C C . PRO A 1 94 ? -23.219 -2.516 -0.414 1 84.69 94 PRO A C 1
ATOM 767 O O . PRO A 1 94 ? -24.344 -2.928 -0.124 1 84.69 94 PRO A O 1
ATOM 770 N N . THR A 1 95 ? -22.172 -2.65 0.343 1 87.56 95 THR A N 1
ATOM 771 C CA . THR A 1 95 ? -22.25 -3.168 1.704 1 87.56 95 THR A CA 1
ATOM 772 C C . THR A 1 95 ? -22.156 -2.033 2.721 1 87.56 95 THR A C 1
ATOM 774 O O . THR A 1 95 ? -21.797 -0.906 2.369 1 87.56 95 THR A O 1
ATOM 777 N N . GLU A 1 96 ? -22.469 -2.354 3.965 1 90.06 96 GLU A N 1
ATOM 778 C CA . GLU A 1 96 ? -22.281 -1.391 5.043 1 90.06 96 GLU A CA 1
ATOM 779 C C . GLU A 1 96 ? -20.812 -0.988 5.164 1 90.06 96 GLU A C 1
ATOM 781 O O . GLU A 1 96 ? -20.5 0.178 5.422 1 90.06 96 GLU A O 1
ATOM 786 N N . THR A 1 97 ? -19.984 -1.973 4.98 1 92.31 97 THR A N 1
ATOM 787 C CA . THR A 1 97 ? -18.562 -1.724 5.055 1 92.31 97 THR A CA 1
ATOM 788 C C . THR A 1 97 ? -18.125 -0.7 4.004 1 92.31 97 THR A C 1
ATOM 790 O O . THR A 1 97 ? -17.281 0.151 4.273 1 92.31 97 THR A O 1
ATOM 793 N N . GLU A 1 98 ? -18.672 -0.761 2.879 1 92.12 98 GLU A N 1
ATOM 794 C CA . GLU A 1 98 ? -18.375 0.211 1.829 1 92.12 98 GLU A CA 1
ATOM 795 C C . GLU A 1 98 ? -18.703 1.63 2.285 1 92.12 98 GLU A C 1
ATOM 797 O O . GLU A 1 98 ? -17.906 2.547 2.1 1 92.12 98 GLU A O 1
ATOM 802 N N . TRP A 1 99 ? -19.781 1.8 2.898 1 92.44 99 TRP A N 1
ATOM 803 C CA . TRP A 1 99 ? -20.188 3.109 3.395 1 92.44 99 TRP A CA 1
ATOM 804 C C . TRP A 1 99 ? -19.25 3.602 4.48 1 92.44 99 TRP A C 1
ATOM 806 O O . TRP A 1 99 ? -18.875 4.773 4.5 1 92.44 99 TRP A O 1
ATOM 816 N N . ILE A 1 100 ? -18.891 2.746 5.301 1 93.62 100 ILE A N 1
ATOM 817 C CA . ILE A 1 100 ? -17.953 3.088 6.363 1 93.62 100 ILE A CA 1
ATOM 818 C C . ILE A 1 100 ? -16.656 3.598 5.754 1 93.62 100 ILE A C 1
ATOM 820 O O . ILE A 1 100 ? -16.156 4.66 6.133 1 93.62 100 ILE A O 1
ATOM 824 N N . ILE A 1 101 ? -16.125 2.877 4.777 1 94.62 101 ILE A N 1
ATOM 825 C CA . ILE A 1 101 ? -14.844 3.217 4.16 1 94.62 101 ILE A CA 1
ATOM 826 C C . ILE A 1 101 ? -14.969 4.539 3.406 1 94.62 101 ILE A C 1
ATOM 828 O O . ILE A 1 101 ? -14.109 5.414 3.523 1 94.62 101 ILE A O 1
ATOM 832 N N . GLU A 1 102 ? -16.016 4.723 2.705 1 89.5 102 GLU A N 1
ATOM 833 C CA . GLU A 1 102 ? -16.25 5.965 1.968 1 89.5 102 GLU A CA 1
ATOM 834 C C . GLU A 1 102 ? -16.328 7.16 2.91 1 89.5 102 GLU A C 1
ATOM 836 O O . GLU A 1 102 ? -15.742 8.211 2.645 1 89.5 102 GLU A O 1
ATOM 841 N N . ASN A 1 103 ? -17.047 6.957 3.953 1 86.69 103 ASN A N 1
ATOM 842 C CA . ASN A 1 103 ? -17.172 8.023 4.941 1 86.69 103 ASN A CA 1
ATOM 843 C C . ASN A 1 103 ? -15.82 8.359 5.578 1 86.69 103 ASN A C 1
ATOM 845 O O . ASN A 1 103 ? -15.516 9.523 5.812 1 86.69 103 ASN A O 1
ATOM 849 N N . LEU A 1 104 ? -15.07 7.301 5.852 1 89.44 104 LEU A N 1
ATOM 850 C CA . LEU A 1 104 ? -13.75 7.512 6.441 1 89.44 104 LEU A CA 1
ATOM 851 C C . LEU A 1 104 ? -12.852 8.305 5.496 1 89.44 104 LEU A C 1
ATOM 853 O O . LEU A 1 104 ? -12.109 9.188 5.934 1 89.44 104 LEU A O 1
ATOM 857 N N . ILE A 1 105 ? -12.938 7.973 4.23 1 86.06 105 ILE A N 1
ATOM 858 C CA . ILE A 1 105 ? -12.141 8.68 3.234 1 86.06 105 ILE A CA 1
ATOM 859 C C . ILE A 1 105 ? -12.547 10.148 3.188 1 86.06 105 ILE A C 1
ATOM 861 O O . ILE A 1 105 ? -11.688 11.031 3.16 1 86.06 105 ILE A O 1
ATOM 865 N N . GLN A 1 106 ? -13.789 10.383 3.262 1 78.88 106 GLN A N 1
ATOM 866 C CA . GLN A 1 106 ? -14.297 11.75 3.232 1 78.88 106 GLN A CA 1
ATOM 867 C C . GLN A 1 106 ? -13.898 12.508 4.492 1 78.88 106 GLN A C 1
ATOM 869 O O . GLN A 1 106 ? -13.555 13.695 4.426 1 78.88 106 GLN A O 1
ATOM 874 N N . GLU A 1 107 ? -13.875 11.852 5.57 1 73.62 107 GLU A N 1
ATOM 875 C CA . GLU A 1 107 ? -13.625 12.477 6.859 1 73.62 107 GLU A CA 1
ATOM 876 C C . GLU A 1 107 ? -12.133 12.672 7.098 1 73.62 107 GLU A C 1
ATOM 878 O O . GLU A 1 107 ? -11.727 13.539 7.875 1 73.62 107 GLU A O 1
ATOM 883 N N . THR A 1 108 ? -11.391 11.797 6.465 1 80.62 108 THR A N 1
ATOM 884 C CA . THR A 1 108 ? -9.953 11.836 6.664 1 80.62 108 THR A CA 1
ATOM 885 C C . THR A 1 108 ? -9.227 12 5.332 1 80.62 108 THR A C 1
ATOM 887 O O . THR A 1 108 ? -9.188 13.102 4.773 1 80.62 108 THR A O 1
ATOM 890 N N . SER A 1 109 ? -8.617 10.992 4.805 1 78.75 109 SER A N 1
ATOM 891 C CA . SER A 1 109 ? -7.953 10.93 3.506 1 78.75 109 SER A CA 1
ATOM 892 C C . SER A 1 109 ? -7.766 9.484 3.055 1 78.75 109 SER A C 1
ATOM 894 O O . SER A 1 109 ? -7.672 8.578 3.883 1 78.75 109 SER A O 1
ATOM 896 N N . PRO A 1 110 ? -7.734 9.289 1.793 1 85.56 110 PRO A N 1
ATOM 897 C CA . PRO A 1 110 ? -7.473 7.938 1.297 1 85.56 110 PRO A CA 1
ATOM 898 C C . PRO A 1 110 ? -6.199 7.332 1.885 1 85.56 110 PRO A C 1
ATOM 900 O O . PRO A 1 110 ? -6.188 6.156 2.26 1 85.56 110 PRO A O 1
ATOM 903 N N . LYS A 1 111 ? -5.242 8.195 1.979 1 86.19 111 LYS A N 1
ATOM 904 C CA . LYS A 1 111 ? -3.957 7.719 2.484 1 86.19 111 LYS A CA 1
ATOM 905 C C . LYS A 1 111 ? -4.102 7.141 3.889 1 86.19 111 LYS A C 1
ATOM 907 O O . LYS A 1 111 ? -3.604 6.047 4.172 1 86.19 111 LYS A O 1
ATOM 912 N N . LYS A 1 112 ? -4.73 7.812 4.715 1 87.25 112 LYS A N 1
ATOM 913 C CA . LYS A 1 112 ? -4.914 7.367 6.094 1 87.25 112 LYS A CA 1
ATOM 914 C C . LYS A 1 112 ? -5.793 6.121 6.156 1 87.25 112 LYS A C 1
ATOM 916 O O . LYS A 1 112 ? -5.516 5.199 6.926 1 87.25 112 LYS A O 1
ATOM 921 N N . VAL A 1 113 ? -6.777 6.16 5.43 1 93.12 113 VAL A N 1
ATOM 922 C CA . VAL A 1 113 ? -7.707 5.035 5.426 1 93.12 113 VAL A CA 1
ATOM 923 C C . VAL A 1 113 ? -6.996 3.779 4.926 1 93.12 113 VAL A C 1
ATOM 925 O O . VAL A 1 113 ? -7.137 2.705 5.512 1 93.12 113 VAL A O 1
ATOM 928 N N . PHE A 1 114 ? -6.188 3.943 3.926 1 95.56 114 PHE A N 1
ATOM 929 C CA . PHE A 1 114 ? -5.516 2.771 3.377 1 95.56 114 PHE A CA 1
ATOM 930 C C . PHE A 1 114 ? -4.422 2.283 4.32 1 95.56 114 PHE A C 1
ATOM 932 O O . PHE A 1 114 ? -4.16 1.082 4.406 1 95.56 114 PHE A O 1
ATOM 939 N N . GLU A 1 115 ? -3.799 3.182 4.938 1 92.25 115 GLU A N 1
ATOM 940 C CA . GLU A 1 115 ? -2.889 2.732 5.988 1 92.25 115 GLU A CA 1
ATOM 941 C C . GLU A 1 115 ? -3.604 1.83 6.988 1 92.25 115 GLU A C 1
ATOM 943 O O . GLU A 1 115 ? -3.102 0.757 7.332 1 92.25 115 GLU A O 1
ATOM 948 N N . TRP A 1 116 ? -4.707 2.338 7.426 1 95.12 116 TRP A N 1
ATOM 949 C CA . TRP A 1 116 ? -5.508 1.577 8.383 1 95.12 116 TRP A CA 1
ATOM 950 C C . TRP A 1 116 ? -5.996 0.271 7.762 1 95.12 116 TRP A C 1
ATOM 952 O O . TRP A 1 116 ? -5.984 -0.774 8.414 1 95.12 116 TRP A O 1
ATOM 962 N N . ILE A 1 117 ? -6.41 0.237 6.508 1 98 117 ILE A N 1
ATOM 963 C CA . ILE A 1 117 ? -6.871 -0.957 5.805 1 98 117 ILE A CA 1
ATOM 964 C C . ILE A 1 117 ? -5.73 -1.963 5.691 1 98 117 ILE A C 1
ATOM 966 O O . ILE A 1 117 ? -5.934 -3.166 5.875 1 98 117 ILE A O 1
ATOM 970 N N . TYR A 1 118 ? -4.535 -1.462 5.367 1 97.88 118 TYR A N 1
ATOM 971 C CA . TYR A 1 118 ? -3.385 -2.354 5.27 1 97.88 118 TYR A CA 1
ATOM 972 C C . TYR A 1 118 ? -3.133 -3.061 6.598 1 97.88 118 TYR A C 1
ATOM 974 O O . TYR A 1 118 ? -2.957 -4.281 6.633 1 97.88 118 TYR A O 1
ATOM 982 N N . ASP A 1 119 ? -3.207 -2.279 7.645 1 94.94 119 ASP A N 1
ATOM 983 C CA . ASP A 1 119 ? -3.061 -2.869 8.977 1 94.94 119 ASP A CA 1
ATOM 984 C C . ASP A 1 119 ? -4.121 -3.939 9.219 1 94.94 119 ASP A C 1
ATOM 986 O O . ASP A 1 119 ? -3.807 -5.035 9.688 1 94.94 119 ASP A O 1
ATOM 990 N N . LEU A 1 120 ? -5.266 -3.602 8.906 1 97.12 120 LEU A N 1
ATOM 991 C CA . LEU A 1 120 ? -6.41 -4.48 9.133 1 97.12 120 LEU A CA 1
ATOM 992 C C . LEU A 1 120 ? -6.27 -5.773 8.344 1 97.12 120 LEU A C 1
ATOM 994 O O . LEU A 1 120 ? -6.492 -6.863 8.875 1 97.12 120 LEU A O 1
ATOM 998 N N . VAL A 1 121 ? -5.898 -5.676 7.141 1 98.06 121 VAL A N 1
ATOM 999 C CA . VAL A 1 121 ? -5.773 -6.828 6.25 1 98.06 121 VAL A CA 1
ATOM 1000 C C . VAL A 1 121 ? -4.605 -7.703 6.699 1 98.06 121 VAL A C 1
ATOM 1002 O O . VAL A 1 121 ? -4.738 -8.93 6.789 1 98.06 121 VAL A O 1
ATOM 1005 N N . LEU A 1 122 ? -3.527 -7.078 7 1 97.25 122 LEU A N 1
ATOM 1006 C CA . LEU A 1 122 ? -2.352 -7.832 7.422 1 97.25 122 LEU A CA 1
ATOM 1007 C C . LEU A 1 122 ? -2.607 -8.547 8.742 1 97.25 122 LEU A C 1
ATOM 1009 O O . LEU A 1 122 ? -2.223 -9.703 8.914 1 97.25 122 LEU A O 1
ATOM 1013 N N . ASP A 1 123 ? -3.352 -7.898 9.555 1 95.44 123 ASP A N 1
ATOM 1014 C CA . ASP A 1 123 ? -3.646 -8.469 10.867 1 95.44 123 ASP A CA 1
ATOM 1015 C C . ASP A 1 123 ? -4.672 -9.594 10.758 1 95.44 123 ASP A C 1
ATOM 1017 O O . ASP A 1 123 ? -4.805 -10.406 11.68 1 95.44 123 ASP A O 1
ATOM 1021 N N . ASN A 1 124 ? -5.375 -9.641 9.703 1 97.25 124 ASN A N 1
ATOM 1022 C CA . ASN A 1 124 ? -6.48 -10.578 9.555 1 97.25 124 ASN A CA 1
ATOM 1023 C C . ASN A 1 124 ? -6.414 -11.312 8.211 1 97.25 124 ASN A C 1
ATOM 1025 O O . ASN A 1 124 ? -7.441 -11.516 7.562 1 97.25 124 ASN A O 1
ATOM 1029 N N . ALA A 1 125 ? -5.258 -11.648 7.797 1 97.75 125 ALA A N 1
ATOM 1030 C CA . ALA A 1 125 ? -5.035 -12.195 6.461 1 97.75 125 ALA A CA 1
ATOM 1031 C C . ALA A 1 125 ? -5.746 -13.539 6.297 1 97.75 125 ALA A C 1
ATOM 1033 O O . ALA A 1 125 ? -6.027 -13.969 5.172 1 97.75 125 ALA A O 1
ATOM 1034 N N . SER A 1 126 ? -6.047 -14.203 7.387 1 97.44 126 SER A N 1
ATOM 1035 C CA . SER A 1 126 ? -6.723 -15.492 7.312 1 97.44 126 SER A CA 1
ATOM 1036 C C . SER A 1 126 ? -8.242 -15.328 7.32 1 97.44 126 SER A C 1
ATOM 1038 O O . SER A 1 126 ? -8.977 -16.297 7.156 1 97.44 126 SER A O 1
ATOM 1040 N N . ASN A 1 127 ? -8.734 -14.195 7.551 1 97.88 127 ASN A N 1
ATOM 1041 C CA . ASN A 1 127 ? -10.172 -13.914 7.562 1 97.88 127 ASN A CA 1
ATOM 1042 C C . ASN A 1 127 ? -10.688 -13.594 6.164 1 97.88 127 ASN A C 1
ATOM 1044 O O . ASN A 1 127 ? -10.836 -12.422 5.805 1 97.88 127 ASN A O 1
ATOM 1048 N N . THR A 1 128 ? -11.047 -14.594 5.5 1 97.81 128 THR A N 1
ATOM 1049 C CA . THR A 1 128 ? -11.445 -14.5 4.098 1 97.81 128 THR A CA 1
ATOM 1050 C C . THR A 1 128 ? -12.625 -13.547 3.926 1 97.81 128 THR A C 1
ATOM 1052 O O . THR A 1 128 ? -12.625 -12.719 3.018 1 97.81 128 THR A O 1
ATOM 1055 N N . LEU A 1 129 ? -13.562 -13.711 4.746 1 97.69 129 LEU A N 1
ATOM 1056 C CA . LEU A 1 129 ? -14.758 -12.883 4.629 1 97.69 129 LEU A CA 1
ATOM 1057 C C . LEU A 1 129 ? -14.414 -11.398 4.75 1 97.69 129 LEU A C 1
ATOM 1059 O O . LEU A 1 129 ? -14.906 -10.578 3.98 1 97.69 129 LEU A O 1
ATOM 1063 N N . LEU A 1 130 ? -13.641 -11.023 5.688 1 97.81 130 LEU A N 1
ATOM 1064 C CA . LEU A 1 130 ? -13.219 -9.633 5.863 1 97.81 130 LEU A CA 1
ATOM 1065 C C . LEU A 1 130 ? -12.539 -9.109 4.609 1 97.81 130 LEU A C 1
ATOM 1067 O O . LEU A 1 130 ? -12.883 -8.031 4.113 1 97.81 130 LEU A O 1
ATOM 1071 N N . ILE A 1 131 ? -11.578 -9.859 4.137 1 98.19 131 ILE A N 1
ATOM 1072 C CA . ILE A 1 131 ? -10.781 -9.414 2.998 1 98.19 131 ILE A CA 1
ATOM 1073 C C . ILE A 1 131 ? -11.68 -9.273 1.769 1 98.19 131 ILE A C 1
ATOM 1075 O O . ILE A 1 131 ? -11.602 -8.273 1.051 1 98.19 131 ILE A O 1
ATOM 1079 N N . CYS A 1 132 ? -12.523 -10.227 1.575 1 97.25 132 CYS A N 1
ATOM 1080 C CA . CYS A 1 132 ? -13.453 -10.156 0.453 1 97.25 132 CYS A CA 1
ATOM 1081 C C . CYS A 1 132 ? -14.352 -8.93 0.57 1 97.25 132 CYS A C 1
ATOM 1083 O O . CYS A 1 132 ? -14.617 -8.25 -0.422 1 97.25 132 CYS A O 1
ATOM 1085 N N . THR A 1 133 ? -14.82 -8.672 1.744 1 97.12 133 THR A N 1
ATOM 1086 C CA . THR A 1 133 ? -15.688 -7.52 1.98 1 97.12 133 THR A CA 1
ATOM 1087 C C . THR A 1 133 ? -14.953 -6.219 1.675 1 97.12 133 THR A C 1
ATOM 1089 O O . THR A 1 133 ? -15.516 -5.32 1.04 1 97.12 133 THR A O 1
ATOM 1092 N N . ILE A 1 134 ? -13.742 -6.117 2.119 1 97.12 134 ILE A N 1
ATOM 1093 C CA . ILE A 1 134 ? -12.93 -4.93 1.874 1 97.12 134 ILE A CA 1
ATOM 1094 C C . ILE A 1 134 ? -12.695 -4.766 0.374 1 97.12 134 ILE A C 1
ATOM 1096 O O . ILE A 1 134 ? -12.867 -3.67 -0.169 1 97.12 134 ILE A O 1
ATOM 1100 N N . MET A 1 135 ? -12.328 -5.855 -0.275 1 97 135 MET A N 1
ATOM 1101 C CA . MET A 1 135 ? -12.086 -5.805 -1.715 1 97 135 MET A CA 1
ATOM 1102 C C . MET A 1 135 ? -13.352 -5.398 -2.461 1 97 135 MET A C 1
ATOM 1104 O O . MET A 1 135 ? -13.305 -4.59 -3.389 1 97 135 MET A O 1
ATOM 1108 N N . HIS A 1 136 ? -14.422 -5.938 -2.068 1 96.44 136 HIS A N 1
ATOM 1109 C CA . HIS A 1 136 ? -15.711 -5.578 -2.652 1 96.44 136 HIS A CA 1
ATOM 1110 C C . HIS A 1 136 ? -16 -4.094 -2.482 1 96.44 136 HIS A C 1
ATOM 1112 O O . HIS A 1 136 ? -16.391 -3.418 -3.436 1 96.44 136 HIS A O 1
ATOM 1118 N N . ALA A 1 137 ? -15.82 -3.633 -1.347 1 95.5 137 ALA A N 1
ATOM 1119 C CA . ALA A 1 137 ? -16.047 -2.219 -1.066 1 95.5 137 ALA A CA 1
ATOM 1120 C C . ALA A 1 137 ? -15.148 -1.336 -1.927 1 95.5 137 ALA A C 1
ATOM 1122 O O . ALA A 1 137 ? -15.617 -0.368 -2.533 1 95.5 137 ALA A O 1
ATOM 1123 N N . LEU A 1 138 ? -13.906 -1.695 -1.989 1 95.5 138 LEU A N 1
ATOM 1124 C CA . LEU A 1 138 ? -12.938 -0.899 -2.736 1 95.5 138 LEU A CA 1
ATOM 1125 C C . LEU A 1 138 ? -13.273 -0.895 -4.223 1 95.5 138 LEU A C 1
ATOM 1127 O O . LEU A 1 138 ? -13.023 0.095 -4.918 1 95.5 138 LEU A O 1
ATOM 1131 N N . SER A 1 139 ? -13.812 -1.979 -4.668 1 95 139 SER A N 1
ATOM 1132 C CA . SER A 1 139 ? -14.141 -2.102 -6.086 1 95 139 SER A CA 1
ATOM 1133 C C . SER A 1 139 ? -15.188 -1.072 -6.508 1 95 139 SER A C 1
ATOM 1135 O O . SER A 1 139 ? -15.328 -0.773 -7.695 1 95 139 SER A O 1
ATOM 1137 N N . HIS A 1 140 ? -15.852 -0.504 -5.562 1 94.25 140 HIS A N 1
ATOM 1138 C CA . HIS A 1 140 ? -16.922 0.45 -5.852 1 94.25 140 HIS A CA 1
ATOM 1139 C C . HIS A 1 140 ? -16.453 1.883 -5.629 1 94.25 140 HIS A C 1
ATOM 1141 O O . HIS A 1 140 ? -17.188 2.832 -5.898 1 94.25 140 HIS A O 1
ATOM 1147 N N . ILE A 1 141 ? -15.328 2.02 -5.145 1 92.38 141 ILE A N 1
ATOM 1148 C CA . ILE A 1 141 ? -14.719 3.342 -5.027 1 92.38 141 ILE A CA 1
ATOM 1149 C C . ILE A 1 141 ? -13.945 3.668 -6.301 1 92.38 141 ILE A C 1
ATOM 1151 O O . ILE A 1 141 ? -13.305 2.791 -6.89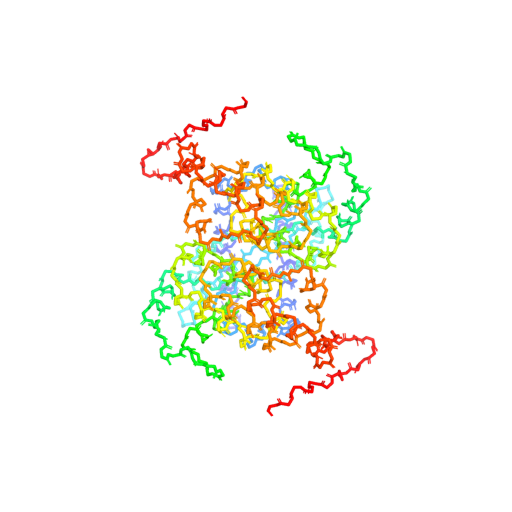1 1 92.38 141 ILE A O 1
ATOM 1155 N N . ASP A 1 142 ? -13.984 4.914 -6.664 1 89.75 142 ASP A N 1
ATOM 1156 C CA . ASP A 1 142 ? -13.32 5.32 -7.895 1 89.75 142 ASP A CA 1
ATOM 1157 C C . ASP A 1 142 ? -11.836 4.945 -7.867 1 89.75 142 ASP A C 1
ATOM 1159 O O . ASP A 1 142 ? -11.156 5.152 -6.859 1 89.75 142 ASP A O 1
ATOM 1163 N N . TYR A 1 143 ? -11.391 4.434 -9.031 1 93.75 143 TYR A N 1
ATOM 1164 C CA . TYR A 1 143 ? -10 4.008 -9.18 1 93.75 143 TYR A CA 1
ATOM 1165 C C . TYR A 1 143 ? -9.047 5.125 -8.773 1 93.75 143 TYR A C 1
ATOM 1167 O O . TYR A 1 143 ? -8.102 4.895 -8.016 1 93.75 143 TYR A O 1
ATOM 1175 N N . GLU A 1 144 ? -9.297 6.352 -9.156 1 89.44 144 GLU A N 1
ATOM 1176 C CA . GLU A 1 144 ? -8.422 7.496 -8.922 1 89.44 144 GLU A CA 1
ATOM 1177 C C . GLU A 1 144 ? -8.328 7.82 -7.434 1 89.44 144 GLU A C 1
ATOM 1179 O O . GLU A 1 144 ? -7.285 8.266 -6.953 1 89.44 144 GLU A O 1
ATOM 1184 N N . GLU A 1 145 ? -9.383 7.504 -6.789 1 88.88 145 GLU A N 1
ATOM 1185 C CA . GLU A 1 145 ? -9.422 7.789 -5.359 1 88.88 145 GLU A CA 1
ATOM 1186 C C . GLU A 1 145 ? -8.633 6.754 -4.562 1 88.88 145 GLU A C 1
ATOM 1188 O O . GLU A 1 145 ? -8.141 7.043 -3.471 1 88.88 145 GLU A O 1
ATOM 1193 N N . THR A 1 146 ? -8.508 5.582 -5.141 1 94.5 146 THR A N 1
ATOM 1194 C CA . THR A 1 146 ? -7.84 4.508 -4.406 1 94.5 146 THR A CA 1
ATOM 1195 C C . THR A 1 146 ? -6.367 4.418 -4.797 1 94.5 146 THR A C 1
ATOM 1197 O O . THR A 1 146 ? -5.574 3.777 -4.102 1 94.5 146 THR A O 1
ATOM 1200 N N . TYR A 1 147 ? -6.051 5.078 -5.949 1 94.25 147 TYR A N 1
ATOM 1201 C CA . TYR A 1 147 ? -4.684 5.023 -6.457 1 94.25 147 TYR A CA 1
ATOM 1202 C C . TYR A 1 147 ? -3.734 5.805 -5.551 1 94.25 147 TYR A C 1
ATOM 1204 O O . TYR A 1 147 ? -4.039 6.926 -5.148 1 94.25 147 TYR A O 1
ATOM 1212 N N . PRO A 1 148 ? -2.555 5.16 -5.195 1 96.56 148 PRO A N 1
ATOM 1213 C CA . PRO A 1 148 ? -1.945 3.904 -5.633 1 96.56 148 PRO A CA 1
ATOM 1214 C C . PRO A 1 148 ? -2.166 2.762 -4.645 1 96.56 148 PRO A C 1
ATOM 1216 O O . PRO A 1 148 ? -1.705 1.641 -4.879 1 96.56 148 PRO A O 1
ATOM 1219 N N . TYR A 1 149 ? -2.939 3.051 -3.625 1 96.94 149 TYR A N 1
ATOM 1220 C CA . TYR A 1 149 ? -3.023 2.121 -2.504 1 96.94 149 TYR A CA 1
ATOM 1221 C C . TYR A 1 149 ? -3.922 0.938 -2.846 1 96.94 149 TYR A C 1
ATOM 1223 O O . TYR A 1 149 ? -3.598 -0.209 -2.527 1 96.94 149 TYR A O 1
ATOM 1231 N N . GLY A 1 150 ? -5.004 1.244 -3.471 1 97.75 150 GLY A N 1
ATOM 1232 C CA . GLY A 1 150 ? -5.93 0.198 -3.877 1 97.75 150 GLY A CA 1
ATOM 1233 C C . GLY A 1 150 ? -5.293 -0.838 -4.785 1 97.75 150 GLY A C 1
ATOM 1234 O O . GLY A 1 150 ? -5.293 -2.031 -4.473 1 97.75 150 GLY A O 1
ATOM 1235 N N . PRO A 1 151 ? -4.699 -0.355 -5.832 1 97.81 151 PRO A N 1
ATOM 1236 C CA . PRO A 1 151 ? -4.016 -1.273 -6.746 1 97.81 151 PRO A CA 1
ATOM 1237 C C . PRO A 1 151 ? -2.961 -2.125 -6.047 1 97.81 151 PRO A C 1
ATOM 1239 O O . PRO A 1 151 ? -2.83 -3.316 -6.336 1 97.81 151 PRO A O 1
ATOM 1242 N N . MET A 1 152 ? -2.258 -1.494 -5.199 1 98 152 MET A N 1
ATOM 1243 C CA . MET A 1 152 ? -1.237 -2.246 -4.473 1 98 152 MET A CA 1
ATOM 1244 C C . MET A 1 152 ? -1.866 -3.371 -3.658 1 98 152 MET A C 1
ATOM 1246 O O . MET A 1 152 ? -1.386 -4.504 -3.682 1 98 152 MET A O 1
ATOM 1250 N N . LEU A 1 153 ? -2.896 -3.059 -2.967 1 98.38 153 LEU A N 1
ATOM 1251 C CA . LEU A 1 153 ? -3.627 -4.07 -2.213 1 98.38 153 LEU A CA 1
ATOM 1252 C C . LEU A 1 153 ? -4.184 -5.145 -3.141 1 98.38 153 LEU A C 1
ATOM 1254 O O . LEU A 1 153 ? -4.055 -6.34 -2.863 1 98.38 153 LEU A O 1
ATOM 1258 N N . GLY A 1 154 ? -4.824 -4.711 -4.207 1 98.12 154 GLY A N 1
ATOM 1259 C CA . GLY A 1 154 ? -5.359 -5.648 -5.176 1 98.12 154 GLY A CA 1
ATOM 1260 C C . GLY A 1 154 ? -4.32 -6.621 -5.703 1 98.12 154 GLY A C 1
ATOM 1261 O O . GLY A 1 154 ? -4.578 -7.824 -5.793 1 98.12 154 GLY A O 1
ATOM 1262 N N . MET A 1 155 ? -3.189 -6.082 -6.043 1 97.81 155 MET A N 1
ATOM 1263 C CA . MET A 1 155 ? -2.117 -6.926 -6.562 1 97.81 155 MET A CA 1
ATOM 1264 C C . MET A 1 155 ? -1.634 -7.91 -5.5 1 97.81 155 MET A C 1
ATOM 1266 O O . MET A 1 155 ? -1.341 -9.062 -5.805 1 97.81 155 MET A O 1
ATOM 1270 N N . ALA A 1 156 ? -1.508 -7.449 -4.301 1 98 156 ALA A N 1
ATOM 1271 C CA . ALA A 1 156 ? -1.094 -8.328 -3.213 1 98 156 ALA A CA 1
ATOM 1272 C C . ALA A 1 156 ? -2.072 -9.492 -3.043 1 98 156 ALA A C 1
ATOM 1274 O O . ALA A 1 156 ? -1.659 -10.633 -2.852 1 98 156 ALA A O 1
ATOM 1275 N N . MET A 1 157 ? -3.332 -9.242 -3.182 1 98.06 157 MET A N 1
ATOM 1276 C CA . MET A 1 157 ? -4.363 -10.242 -2.926 1 98.06 157 MET A CA 1
ATOM 1277 C C . MET A 1 157 ? -4.391 -11.289 -4.035 1 98.06 157 MET A C 1
ATOM 1279 O O . MET A 1 157 ? -4.945 -12.375 -3.859 1 98.06 157 MET A O 1
ATOM 1283 N N . LEU A 1 158 ? -3.779 -10.992 -5.16 1 97.19 158 LEU A N 1
ATOM 1284 C CA . LEU A 1 158 ? -3.688 -11.984 -6.223 1 97.19 158 LEU A CA 1
ATOM 1285 C C . LEU A 1 158 ? -2.887 -13.203 -5.766 1 97.19 158 LEU A C 1
ATOM 1287 O O . LEU A 1 158 ? -3.012 -14.289 -6.34 1 97.19 158 LEU A O 1
ATOM 1291 N N . GLY A 1 159 ? -2.072 -12.969 -4.781 1 95.75 159 GLY A N 1
ATOM 1292 C CA . GLY A 1 159 ? -1.217 -14.031 -4.289 1 95.75 159 GLY A CA 1
ATOM 1293 C C . GLY A 1 159 ? -1.776 -14.727 -3.061 1 95.75 159 GLY A C 1
ATOM 1294 O O . GLY A 1 159 ? -1.12 -15.594 -2.479 1 95.75 159 GLY A O 1
ATOM 1295 N N . HIS A 1 160 ? -2.992 -14.43 -2.678 1 97.81 160 HIS A N 1
ATOM 1296 C CA . HIS A 1 160 ? -3.6 -15.023 -1.492 1 97.81 160 HIS A CA 1
ATOM 1297 C C . HIS A 1 160 ? -3.949 -16.484 -1.729 1 97.81 160 HIS A C 1
ATOM 1299 O O . HIS A 1 160 ? -4.324 -16.875 -2.842 1 97.81 160 HIS A O 1
ATOM 1305 N N . ASP A 1 161 ? -3.947 -17.266 -0.763 1 96.44 161 ASP A N 1
ATOM 1306 C CA . ASP A 1 161 ? -4.164 -18.703 -0.902 1 96.44 161 ASP A CA 1
ATOM 1307 C C . ASP A 1 161 ? -5.648 -19.016 -1.072 1 96.44 161 ASP A C 1
ATOM 1309 O O . ASP A 1 161 ? -6.004 -20.047 -1.658 1 96.44 161 ASP A O 1
ATOM 1313 N N . ASP A 1 162 ? -6.504 -18.188 -0.46 1 97.62 162 ASP A N 1
ATOM 1314 C CA . ASP A 1 162 ? -7.941 -18.422 -0.599 1 97.62 162 ASP A CA 1
ATOM 1315 C C . ASP A 1 162 ? -8.438 -17.953 -1.964 1 97.62 162 ASP A C 1
ATOM 1317 O O . ASP A 1 162 ? -8.305 -16.781 -2.312 1 97.62 162 ASP A O 1
ATOM 1321 N N . LYS A 1 163 ? -9.102 -18.781 -2.684 1 97.19 163 LYS A N 1
ATOM 1322 C CA . LYS A 1 163 ? -9.547 -18.531 -4.051 1 97.19 163 LYS A CA 1
ATOM 1323 C C . LYS A 1 163 ? -10.586 -17.422 -4.094 1 97.19 163 LYS A C 1
ATOM 1325 O O . LYS A 1 163 ? -10.703 -16.719 -5.098 1 97.19 163 LYS A O 1
ATOM 1330 N N . ARG A 1 164 ? -11.328 -17.344 -3.074 1 97.06 164 ARG A N 1
ATOM 1331 C CA . ARG A 1 164 ? -12.352 -16.312 -3.039 1 97.06 164 ARG A CA 1
ATOM 1332 C C . ARG A 1 164 ? -11.719 -14.914 -2.988 1 97.06 164 ARG A C 1
ATOM 1334 O O . ARG A 1 164 ? -12.188 -13.992 -3.662 1 97.06 164 ARG A O 1
ATOM 1341 N N . VAL A 1 165 ? -10.68 -14.781 -2.188 1 98.12 165 VAL A N 1
ATOM 1342 C CA . VAL A 1 165 ? -9.961 -13.516 -2.105 1 98.12 165 VAL A CA 1
ATOM 1343 C C . VAL A 1 165 ? -9.383 -13.156 -3.473 1 98.12 165 VAL A C 1
ATOM 1345 O O . VAL A 1 165 ? -9.523 -12.023 -3.938 1 98.12 165 VAL A O 1
ATOM 1348 N N . VAL A 1 166 ? -8.828 -14.102 -4.125 1 98.19 166 VAL A N 1
ATOM 1349 C CA . VAL A 1 166 ? -8.25 -13.898 -5.449 1 98.19 166 VAL A CA 1
ATOM 1350 C C . VAL A 1 166 ? -9.336 -13.469 -6.43 1 98.19 166 VAL A C 1
ATOM 1352 O O . VAL A 1 166 ? -9.148 -12.531 -7.207 1 98.19 166 VAL A O 1
ATOM 1355 N N . ALA A 1 167 ? -10.453 -14.102 -6.359 1 97.31 167 ALA A N 1
ATOM 1356 C CA . ALA A 1 167 ? -11.57 -13.781 -7.238 1 97.31 167 ALA A CA 1
ATOM 1357 C C . ALA A 1 167 ? -12.031 -12.344 -7.039 1 97.31 167 ALA A C 1
ATOM 1359 O O . ALA A 1 167 ? -12.266 -11.617 -8.008 1 97.31 167 ALA A O 1
ATOM 1360 N N . PHE A 1 168 ? -12.141 -11.969 -5.816 1 96.75 168 PHE A N 1
ATOM 1361 C CA . PHE A 1 168 ? -12.594 -10.609 -5.535 1 96.75 168 PHE A CA 1
ATOM 1362 C C . PHE A 1 168 ? -11.547 -9.586 -5.957 1 96.75 168 PHE A C 1
ATOM 1364 O O . PHE A 1 168 ? -11.883 -8.477 -6.375 1 96.75 168 PHE A O 1
ATOM 1371 N N . SER A 1 169 ? -10.281 -9.938 -5.812 1 97.69 169 SER A N 1
ATOM 1372 C CA . SER A 1 169 ? -9.234 -9.062 -6.32 1 97.69 169 SER A CA 1
ATOM 1373 C C . SER A 1 169 ? -9.375 -8.844 -7.82 1 97.69 169 SER A C 1
ATOM 1375 O O . SER A 1 169 ? -9.344 -7.707 -8.297 1 97.69 169 SER A O 1
ATOM 1377 N N . ILE A 1 170 ? -9.57 -9.891 -8.523 1 97.81 170 ILE A N 1
ATOM 1378 C CA . ILE A 1 170 ? -9.742 -9.812 -9.969 1 97.81 170 ILE A CA 1
ATOM 1379 C C . ILE A 1 170 ? -10.969 -8.953 -10.297 1 97.81 170 ILE A C 1
ATOM 1381 O O . ILE A 1 170 ? -10.906 -8.078 -11.164 1 97.81 170 ILE A O 1
ATOM 1385 N N . LYS A 1 171 ? -12.008 -9.164 -9.617 1 96.81 171 LYS A N 1
ATOM 1386 C CA . LYS A 1 171 ? -13.242 -8.414 -9.82 1 96.81 171 LYS A CA 1
ATOM 1387 C C . LYS A 1 171 ? -13.031 -6.926 -9.562 1 96.81 171 LYS A C 1
ATOM 1389 O O . LYS A 1 171 ? -13.625 -6.078 -10.227 1 96.81 171 LYS A O 1
ATOM 1394 N N . THR A 1 172 ? -12.297 -6.633 -8.578 1 96.88 172 THR A N 1
ATOM 1395 C CA . THR A 1 172 ? -12.023 -5.238 -8.242 1 96.88 172 THR A CA 1
ATOM 1396 C C . THR A 1 172 ? -11.406 -4.508 -9.43 1 96.88 172 THR A C 1
ATOM 1398 O O . THR A 1 172 ? -11.859 -3.424 -9.805 1 96.88 172 THR A O 1
ATOM 1401 N N . PHE A 1 173 ? -10.43 -5.109 -10.055 1 97.81 173 PHE A N 1
ATOM 1402 C CA . PHE A 1 173 ? -9.805 -4.496 -11.219 1 97.81 173 PHE A CA 1
ATOM 1403 C C . PHE A 1 173 ? -10.789 -4.414 -12.383 1 97.81 173 PHE A C 1
ATOM 1405 O O . PHE A 1 173 ? -10.781 -3.445 -13.141 1 97.81 173 PHE A O 1
ATOM 1412 N N . SER A 1 174 ? -11.562 -5.457 -12.484 1 97.44 174 SER A N 1
ATOM 1413 C CA . SER A 1 174 ? -12.594 -5.445 -13.523 1 97.44 174 SER A CA 1
ATOM 1414 C C . SER A 1 174 ? -13.555 -4.273 -13.336 1 97.44 174 SER A C 1
ATOM 1416 O O . SER A 1 174 ? -13.875 -3.574 -14.297 1 97.44 174 SER A O 1
ATOM 1418 N N . ASN A 1 175 ? -13.938 -4.051 -12.148 1 95.69 175 ASN A N 1
ATOM 1419 C CA . ASN A 1 175 ? -14.883 -2.977 -11.859 1 95.69 175 ASN A CA 1
ATOM 1420 C C . ASN A 1 175 ? -14.242 -1.603 -12.031 1 95.69 175 ASN A C 1
ATOM 1422 O O . ASN A 1 175 ? -14.891 -0.661 -12.484 1 95.69 175 ASN A O 1
ATOM 1426 N N . TRP A 1 176 ? -12.992 -1.525 -11.594 1 95.56 176 TRP A N 1
ATOM 1427 C CA . TRP A 1 176 ? -12.297 -0.266 -11.812 1 95.56 176 TRP A CA 1
ATOM 1428 C C . TRP A 1 176 ? -12.219 0.059 -13.305 1 95.56 176 TRP A C 1
ATOM 1430 O O . TRP A 1 176 ? -12.32 1.223 -13.695 1 95.56 176 TRP A O 1
ATOM 1440 N N . ASN A 1 177 ? -11.922 -0.984 -14.117 1 97.12 177 ASN A N 1
ATOM 1441 C CA . ASN A 1 177 ? -11.914 -0.873 -15.57 1 97.12 177 ASN A CA 1
ATOM 1442 C C . ASN A 1 177 ? -11.094 0.331 -16.031 1 97.12 177 ASN A C 1
ATOM 1444 O O . ASN A 1 177 ? -11.5 1.045 -16.953 1 97.12 177 ASN A O 1
ATOM 1448 N N . SER A 1 178 ? -10.016 0.571 -15.383 1 95.5 178 SER A N 1
ATOM 1449 C CA . SER A 1 178 ? -9.195 1.735 -15.711 1 95.5 178 SER A CA 1
ATOM 1450 C C . SER A 1 178 ? -8.062 1.368 -16.656 1 95.5 178 SER A C 1
ATOM 1452 O O . SER A 1 178 ? -7.246 0.496 -16.359 1 95.5 178 SER A O 1
ATOM 1454 N N . LYS A 1 179 ? -7.887 2.102 -17.688 1 96.12 179 LYS A N 1
ATOM 1455 C CA . LYS A 1 179 ? -6.785 1.864 -18.625 1 96.12 179 LYS A CA 1
ATOM 1456 C C . LYS A 1 179 ? -5.445 2.209 -17.984 1 96.12 179 LYS A C 1
ATOM 1458 O O . LYS A 1 179 ? -4.402 1.711 -18.406 1 96.12 179 LYS A O 1
ATOM 1463 N N . ASP A 1 180 ? -5.508 3.092 -17.031 1 95.19 180 ASP A N 1
ATOM 1464 C CA . ASP A 1 180 ? -4.293 3.424 -16.297 1 95.19 180 ASP A CA 1
ATOM 1465 C C . ASP A 1 180 ? -3.66 2.176 -15.68 1 95.19 180 ASP A C 1
ATOM 1467 O O . ASP A 1 180 ? -2.438 2.092 -15.555 1 95.19 180 ASP A O 1
ATOM 1471 N N . SER A 1 181 ? -4.504 1.24 -15.352 1 96.94 181 SER A N 1
ATOM 1472 C CA . SER A 1 181 ? -4.012 0.041 -14.68 1 96.94 181 SER A CA 1
ATOM 1473 C C . SER A 1 181 ? -3.158 -0.804 -15.617 1 96.94 181 SER A C 1
ATOM 1475 O O . SER A 1 181 ? -2.385 -1.652 -15.164 1 96.94 181 SER A O 1
ATOM 1477 N N . LEU A 1 182 ? -3.209 -0.6 -16.875 1 96.94 182 LEU A N 1
ATOM 1478 C CA . LEU A 1 182 ? -2.477 -1.402 -17.844 1 96.94 182 LEU A CA 1
ATOM 1479 C C . LEU A 1 182 ? -0.972 -1.206 -17.688 1 96.94 182 LEU A C 1
ATOM 1481 O O . LEU A 1 182 ? -0.182 -2.033 -18.141 1 96.94 182 LEU A O 1
ATOM 1485 N N . ARG A 1 183 ? -0.6 -0.165 -17.016 1 95.19 183 ARG A N 1
ATOM 1486 C CA . ARG A 1 183 ? 0.812 0.109 -16.766 1 95.19 183 ARG A CA 1
ATOM 1487 C C . ARG A 1 183 ? 1.436 -0.969 -15.883 1 95.19 183 ARG A C 1
ATOM 1489 O O . ARG A 1 183 ? 2.652 -1.166 -15.898 1 95.19 183 ARG A O 1
ATOM 1496 N N . TYR A 1 184 ? 0.544 -1.675 -15.148 1 97.31 184 TYR A N 1
ATOM 1497 C CA . TYR A 1 184 ? 1.16 -2.605 -14.203 1 97.31 184 TYR A CA 1
ATOM 1498 C C . TYR A 1 184 ? 0.458 -3.959 -14.242 1 97.31 184 TYR A C 1
ATOM 1500 O O . TYR A 1 184 ? 1.078 -4.992 -13.984 1 97.31 184 TYR A O 1
ATOM 1508 N N . VAL A 1 185 ? -0.751 -4.082 -14.617 1 97.94 185 VAL A N 1
ATOM 1509 C CA . VAL A 1 185 ? -1.521 -5.305 -14.422 1 97.94 185 VAL A CA 1
ATOM 1510 C C . VAL A 1 185 ? -0.969 -6.41 -15.32 1 97.94 185 VAL A C 1
ATOM 1512 O O . VAL A 1 185 ? -1.083 -7.594 -15 1 97.94 185 VAL A O 1
ATOM 1515 N N . LYS A 1 186 ? -0.334 -6.062 -16.391 1 97.25 186 LYS A N 1
ATOM 1516 C CA . LYS A 1 186 ? 0.184 -7.035 -17.344 1 97.25 186 LYS A CA 1
ATOM 1517 C C . LYS A 1 186 ? 1.412 -7.75 -16.797 1 97.25 186 LYS A C 1
ATOM 1519 O O . LYS A 1 186 ? 1.839 -8.773 -17.328 1 97.25 186 LYS A O 1
ATOM 1524 N N . ASN A 1 187 ? 1.976 -7.258 -15.75 1 97.56 187 ASN A N 1
ATOM 1525 C CA . ASN A 1 187 ? 3.201 -7.809 -15.188 1 97.56 187 ASN A CA 1
ATOM 1526 C C . ASN A 1 187 ? 2.91 -8.719 -14 1 97.56 187 ASN A C 1
ATOM 1528 O O . ASN A 1 187 ? 3.834 -9.234 -13.367 1 97.56 187 ASN A O 1
ATOM 1532 N N . PHE A 1 188 ? 1.647 -8.914 -13.695 1 97.12 188 PHE A N 1
ATOM 1533 C CA . PHE A 1 188 ? 1.239 -9.727 -12.555 1 97.12 188 PHE A CA 1
ATOM 1534 C C . PHE A 1 188 ? 0.24 -10.789 -12.977 1 97.12 188 PHE A C 1
ATOM 1536 O O . PHE A 1 188 ? -0.538 -10.586 -13.914 1 97.12 188 PHE A O 1
ATOM 1543 N N . SER A 1 189 ? 0.254 -11.867 -12.297 1 93.94 189 SER A N 1
ATOM 1544 C CA . SER A 1 189 ? -0.731 -12.914 -12.523 1 93.94 189 SER A CA 1
ATOM 1545 C C . SER A 1 189 ? -0.954 -13.742 -11.266 1 93.94 189 SER A C 1
ATOM 1547 O O . SER A 1 189 ? -0.016 -13.992 -10.5 1 93.94 189 SER A O 1
ATOM 1549 N N . PRO A 1 190 ? -2.188 -14.141 -11.07 1 95 190 PRO A N 1
ATOM 1550 C CA . PRO A 1 190 ? -2.469 -15.023 -9.938 1 95 190 PRO A CA 1
ATOM 1551 C C . PRO A 1 190 ? -1.851 -16.406 -10.109 1 95 190 PRO A C 1
ATOM 1553 O O . PRO A 1 190 ? -1.45 -16.781 -11.211 1 95 190 PRO A O 1
ATOM 1556 N N . LYS A 1 191 ? -1.775 -17.125 -9.07 1 91.25 191 LYS A N 1
ATOM 1557 C CA . LYS A 1 191 ? -1.114 -18.422 -9.062 1 91.25 191 LYS A CA 1
ATOM 1558 C C . LYS A 1 191 ? -2.035 -19.516 -9.602 1 91.25 191 LYS A C 1
ATOM 1560 O O . LYS A 1 191 ? -1.573 -20.484 -10.219 1 91.25 191 LYS A O 1
ATOM 1565 N N . GLN A 1 192 ? -3.314 -19.391 -9.359 1 93 192 GLN A N 1
ATOM 1566 C CA . GLN A 1 192 ? -4.254 -20.438 -9.75 1 93 192 GLN A CA 1
ATOM 1567 C C . GLN A 1 192 ? -4.574 -20.344 -11.242 1 93 192 GLN A C 1
ATOM 1569 O O . GLN A 1 192 ? -4.812 -19.266 -11.766 1 93 192 GLN A O 1
ATOM 1574 N N . ASP A 1 193 ? -4.738 -21.484 -11.875 1 93.75 193 ASP A N 1
ATOM 1575 C CA . ASP A 1 193 ? -4.961 -21.547 -13.32 1 93.75 193 ASP A CA 1
ATOM 1576 C C . ASP A 1 193 ? -6.262 -20.844 -13.703 1 93.75 193 ASP A C 1
ATOM 1578 O O . ASP A 1 193 ? -6.289 -20.047 -14.641 1 93.75 193 ASP A O 1
ATOM 1582 N N . TRP A 1 194 ? -7.27 -21.219 -13.023 1 96.31 194 TRP A N 1
ATOM 1583 C CA . TRP A 1 194 ? -8.547 -20.594 -13.344 1 96.31 194 TRP A CA 1
ATOM 1584 C C . TRP A 1 194 ? -8.469 -19.078 -13.219 1 96.31 194 TRP A C 1
ATOM 1586 O O . TRP A 1 194 ? -9.062 -18.344 -14.016 1 96.31 194 TRP A O 1
ATOM 1596 N N . ALA A 1 195 ? -7.805 -18.609 -12.172 1 97.5 195 ALA A N 1
ATOM 1597 C CA . ALA A 1 195 ? -7.684 -17.188 -11.891 1 97.5 195 ALA A CA 1
ATOM 1598 C C . ALA A 1 195 ? -6.871 -16.484 -12.969 1 97.5 195 ALA A C 1
ATOM 1600 O O . ALA A 1 195 ? -7.188 -15.352 -13.352 1 97.5 195 ALA A O 1
ATOM 1601 N N . LYS A 1 196 ? -5.852 -17.172 -13.391 1 96.88 196 LYS A N 1
ATOM 1602 C CA . LYS A 1 196 ? -5.043 -16.609 -14.469 1 96.88 196 LYS A CA 1
ATOM 1603 C C . LYS A 1 196 ? -5.879 -16.375 -15.727 1 96.88 196 LYS A C 1
ATOM 1605 O O . LYS A 1 196 ? -5.762 -15.344 -16.375 1 96.88 196 LYS A O 1
ATOM 1610 N N . LYS A 1 197 ? -6.68 -17.344 -16.078 1 97.62 197 LYS A N 1
ATOM 1611 C CA . LYS A 1 197 ? -7.555 -17.219 -17.234 1 97.62 197 LYS A CA 1
ATOM 1612 C C . LYS A 1 197 ? -8.508 -16.031 -17.094 1 97.62 197 LYS A C 1
ATOM 1614 O O . LYS A 1 197 ? -8.672 -15.242 -18.016 1 97.62 197 LYS A O 1
ATOM 1619 N N . GLU A 1 198 ? -9.094 -15.945 -15.93 1 97.88 198 GLU A N 1
ATOM 1620 C CA . GLU A 1 198 ? -10 -14.836 -15.664 1 97.88 198 GLU A CA 1
ATOM 1621 C C . GLU A 1 198 ? -9.266 -13.5 -15.703 1 97.88 198 GLU A C 1
ATOM 1623 O O . GLU A 1 198 ? -9.773 -12.516 -16.234 1 97.88 198 GLU A O 1
ATOM 1628 N N . TRP A 1 199 ? -8.109 -13.469 -15.117 1 97.94 199 TRP A N 1
ATOM 1629 C CA . TRP A 1 199 ? -7.27 -12.273 -15.086 1 97.94 199 TRP A CA 1
ATOM 1630 C C . TRP A 1 199 ? -6.938 -11.805 -16.5 1 97.94 199 TRP A C 1
ATOM 1632 O O . TRP A 1 199 ? -7.078 -10.625 -16.812 1 97.94 199 TRP A O 1
ATOM 1642 N N . ASP A 1 200 ? -6.598 -12.727 -17.344 1 97.69 200 ASP A N 1
ATOM 1643 C CA . ASP A 1 200 ? -6.27 -12.414 -18.734 1 97.69 200 ASP A CA 1
ATOM 1644 C C . ASP A 1 200 ? -7.469 -11.805 -19.453 1 97.69 200 ASP A C 1
ATOM 1646 O O . ASP A 1 200 ? -7.32 -10.852 -20.219 1 97.69 200 ASP A O 1
ATOM 1650 N N . LYS A 1 201 ? -8.57 -12.312 -19.172 1 98.19 201 LYS A N 1
ATOM 1651 C CA . LYS A 1 201 ? -9.781 -11.773 -19.766 1 98.19 201 LYS A CA 1
ATOM 1652 C C . LYS A 1 201 ? -10.047 -10.344 -19.297 1 98.19 201 LYS A C 1
ATOM 1654 O O . LYS A 1 201 ? -10.43 -9.492 -20.094 1 98.19 201 LYS A O 1
ATOM 1659 N N . VAL A 1 202 ? -9.859 -10.133 -18.047 1 98 202 VAL A N 1
ATOM 1660 C CA . VAL A 1 202 ? -10.078 -8.805 -17.469 1 98 202 VAL A CA 1
ATOM 1661 C C . VAL A 1 202 ? -9.094 -7.812 -18.094 1 98 202 VAL A C 1
ATOM 1663 O O . VAL A 1 202 ? -9.492 -6.719 -18.516 1 98 202 VAL A O 1
ATOM 1666 N N . VAL A 1 203 ? -7.895 -8.211 -18.203 1 97.81 203 VAL A N 1
ATOM 1667 C CA . VAL A 1 203 ? -6.863 -7.336 -18.75 1 97.81 203 VAL A CA 1
ATOM 1668 C C . VAL A 1 203 ? -7.176 -7.035 -20.219 1 97.81 203 VAL A C 1
ATOM 1670 O O . VAL A 1 203 ? -7.086 -5.883 -20.656 1 97.81 203 VAL A O 1
ATOM 1673 N N . GLU A 1 204 ? -7.551 -8.023 -20.953 1 97.81 204 GLU A N 1
ATOM 1674 C CA . GLU A 1 204 ? -7.934 -7.832 -22.359 1 97.81 204 GLU A CA 1
ATOM 1675 C C . GLU A 1 204 ? -9.117 -6.883 -22.469 1 97.81 204 GLU A C 1
ATOM 1677 O O . GLU A 1 204 ? -9.125 -5.992 -23.328 1 97.81 204 GLU A O 1
ATOM 1682 N N . TYR A 1 205 ? -10.023 -7.07 -21.625 1 97.88 205 TYR A N 1
ATOM 1683 C CA . TYR A 1 205 ? -11.203 -6.211 -21.656 1 97.88 205 TYR A CA 1
ATOM 1684 C C . TYR A 1 205 ? -10.828 -4.762 -21.375 1 97.88 205 TYR A C 1
ATOM 1686 O O . TYR A 1 205 ? -11.312 -3.848 -22.047 1 97.88 205 TYR A O 1
ATOM 1694 N N . ILE A 1 206 ? -10.031 -4.578 -20.406 1 97.31 206 ILE A N 1
ATOM 1695 C CA . ILE A 1 206 ? -9.594 -3.229 -20.062 1 97.31 206 ILE A CA 1
ATOM 1696 C C . ILE A 1 206 ? -8.852 -2.615 -21.25 1 97.31 206 ILE A C 1
ATOM 1698 O O . ILE A 1 206 ? -9.023 -1.431 -21.547 1 97.31 206 ILE A O 1
ATOM 1702 N N . GLU A 1 207 ? -8.039 -3.363 -21.875 1 96.38 207 GLU A N 1
ATOM 1703 C CA . GLU A 1 207 ? -7.293 -2.889 -23.047 1 96.38 207 GLU A CA 1
ATOM 1704 C C . GLU A 1 207 ? -8.234 -2.395 -24.141 1 96.38 207 GLU A C 1
ATOM 1706 O O . GLU A 1 207 ? -7.996 -1.35 -24.75 1 96.38 207 GLU A O 1
ATOM 1711 N N . GLU A 1 208 ? -9.312 -3.033 -24.281 1 96.12 208 GLU A N 1
ATOM 1712 C CA . GLU A 1 208 ? -10.234 -2.746 -25.375 1 96.12 208 GLU A CA 1
ATOM 1713 C C . GLU A 1 208 ? -11.273 -1.704 -24.969 1 96.12 208 GLU A C 1
ATOM 1715 O O . GLU A 1 208 ? -11.648 -0.849 -25.781 1 96.12 208 GLU A O 1
ATOM 1720 N N . ASN A 1 209 ? -11.719 -1.81 -23.672 1 94.81 209 ASN A N 1
ATOM 1721 C CA . ASN A 1 209 ? -12.93 -1.077 -23.328 1 94.81 209 ASN A CA 1
ATOM 1722 C C . ASN A 1 209 ? -12.719 -0.201 -22.094 1 94.81 209 ASN A C 1
ATOM 1724 O O . ASN A 1 209 ? -13.656 0.449 -21.625 1 94.81 209 ASN A O 1
ATOM 1728 N N . GLY A 1 210 ? -11.523 -0.237 -21.594 1 94.25 210 GLY A N 1
ATOM 1729 C CA . GLY A 1 210 ? -11.305 0.448 -20.328 1 94.25 210 GLY A CA 1
ATOM 1730 C C . GLY A 1 210 ? -11.484 1.95 -20.422 1 94.25 210 GLY A C 1
ATOM 1731 O O . GLY A 1 210 ? -11.469 2.516 -21.516 1 94.25 210 GLY A O 1
ATOM 1732 N N . ASP A 1 211 ? -11.688 2.529 -19.219 1 90.94 211 ASP A N 1
ATOM 1733 C CA . ASP A 1 211 ? -11.859 3.975 -19.109 1 90.94 211 ASP A CA 1
ATOM 1734 C C . ASP A 1 211 ? -10.516 4.699 -19.156 1 90.94 211 ASP A C 1
ATOM 1736 O O . ASP A 1 211 ? -9.555 4.266 -18.516 1 90.94 211 ASP A O 1
ATOM 1740 N N . GLU A 1 212 ? -10.422 5.734 -20 1 81.31 212 GLU A N 1
ATOM 1741 C CA . GLU A 1 212 ? -9.219 6.566 -20.016 1 81.31 212 GLU A CA 1
ATOM 1742 C C . GLU A 1 212 ? -9.18 7.5 -18.812 1 81.31 212 GLU A C 1
ATOM 1744 O O . GLU A 1 212 ? -10.227 7.848 -18.25 1 81.31 212 GLU A O 1
ATOM 1749 N N . ILE A 1 213 ? -7.992 7.469 -18.062 1 62.84 213 ILE A N 1
ATOM 1750 C CA . ILE A 1 213 ? -7.902 8.438 -16.969 1 62.84 213 ILE A CA 1
ATOM 1751 C C . ILE A 1 213 ? -8.305 9.82 -17.484 1 62.84 213 ILE A C 1
ATOM 1753 O O . ILE A 1 213 ? -7.789 10.289 -18.5 1 62.84 213 ILE A O 1
ATOM 1757 N N . ASP A 1 214 ? -9.375 10.188 -17.453 1 50.56 214 ASP A N 1
ATOM 1758 C CA . ASP A 1 214 ? -9.648 11.57 -17.844 1 50.56 214 ASP A CA 1
ATOM 1759 C C . ASP A 1 214 ? -8.562 12.508 -17.328 1 50.56 214 ASP A C 1
ATOM 1761 O O . ASP A 1 214 ? -8.172 12.43 -16.156 1 50.56 214 ASP A O 1
ATOM 1765 N N . GLY A 1 215 ? -7.465 12.844 -18.031 1 39.25 215 GLY A N 1
ATOM 1766 C CA . GLY A 1 215 ? -6.52 13.914 -17.766 1 39.25 215 GLY A CA 1
ATOM 1767 C C . GLY A 1 215 ? -7.035 14.922 -16.734 1 39.25 215 GLY A C 1
ATOM 1768 O O . GLY A 1 215 ? -8.242 15.062 -16.562 1 39.25 215 GLY A O 1
ATOM 1769 N N . VAL A 1 216 ? -6.301 15.148 -15.586 1 36.16 216 VAL A N 1
ATOM 1770 C CA . VAL A 1 216 ? -6.41 16.438 -14.898 1 36.16 216 VAL A CA 1
ATOM 1771 C C . VAL A 1 216 ? -6.977 17.484 -15.844 1 36.16 216 VAL A C 1
ATOM 1773 O O . VAL A 1 216 ? -6.742 17.422 -17.062 1 36.16 216 VAL A O 1
ATOM 1776 N N . PHE A 1 217 ? -7.902 18.219 -15.367 1 32.88 217 PHE A N 1
ATOM 1777 C CA . PHE A 1 217 ? -8.156 19.547 -15.906 1 32.88 217 PHE A CA 1
ATOM 1778 C C . PHE A 1 217 ? -6.867 20.172 -16.438 1 32.88 217 PHE A C 1
ATOM 1780 O O . PHE A 1 217 ? -5.867 20.25 -15.711 1 32.88 217 PHE A O 1
ATOM 1787 N N . ASP A 1 218 ? -6.473 19.953 -17.656 1 34.34 218 ASP A N 1
ATOM 1788 C CA . ASP A 1 218 ? -5.559 20.938 -18.234 1 34.34 218 ASP A CA 1
ATOM 1789 C C . ASP A 1 218 ? -5.992 22.359 -17.906 1 34.34 218 ASP A C 1
ATOM 1791 O O . ASP A 1 218 ? -6.996 22.844 -18.422 1 34.34 218 ASP A O 1
ATOM 1795 N N . GLU A 1 219 ? -5.641 22.75 -16.766 1 31.59 219 GLU A N 1
ATOM 1796 C CA . GLU A 1 219 ? -5.996 24.141 -16.516 1 31.59 219 GLU A CA 1
ATOM 1797 C C . GLU A 1 219 ? -5.906 24.969 -17.797 1 31.59 219 GLU A C 1
ATOM 1799 O O . GLU A 1 219 ? -6.488 26.047 -17.891 1 31.59 219 GLU A O 1
ATOM 1804 N N . GLU A 1 220 ? -4.988 24.594 -18.641 1 31.11 220 GLU A N 1
ATOM 1805 C CA . GLU A 1 220 ? -4.938 25.391 -19.875 1 31.11 220 GLU A CA 1
ATOM 1806 C C . GLU A 1 220 ? -6.121 25.078 -20.781 1 31.11 220 GLU A C 1
ATOM 1808 O O . GLU A 1 220 ? -6.688 25.984 -21.391 1 31.11 220 GLU A O 1
ATOM 1813 N N . ASN A 1 221 ? -6.293 23.688 -21.188 1 36.94 221 ASN A N 1
ATOM 1814 C CA . ASN A 1 221 ? -7.344 23.562 -22.188 1 36.94 221 ASN A CA 1
ATOM 1815 C C . ASN A 1 221 ? -8.656 23.094 -21.562 1 36.94 221 ASN A C 1
ATOM 1817 O O . ASN A 1 221 ? -9.617 22.812 -22.281 1 36.94 221 ASN A O 1
ATOM 1821 N N . TYR A 1 222 ? -9.375 23.578 -20.625 1 33 222 TYR A N 1
ATOM 1822 C CA . TYR A 1 222 ? -10.711 23.516 -20.047 1 33 222 TYR A CA 1
ATOM 1823 C C . TYR A 1 222 ? -11.391 22.188 -20.406 1 33 222 TYR A C 1
ATOM 1825 O O . TYR A 1 222 ? -12.617 22.141 -20.516 1 33 222 TYR A O 1
ATOM 1833 N N . SER A 1 223 ? -10.836 21.281 -21.109 1 30.97 223 SER A N 1
ATOM 1834 C CA . SER A 1 223 ? -11.742 20.266 -21.641 1 30.97 223 SER A CA 1
ATOM 1835 C C . SER A 1 223 ? -12.203 19.312 -20.547 1 30.97 223 SER A C 1
ATOM 1837 O O . SER A 1 223 ? -11.391 18.828 -19.75 1 30.97 223 SER A O 1
ATOM 1839 N N . VAL A 1 224 ? -13.477 19.453 -20.109 1 32.38 224 VAL 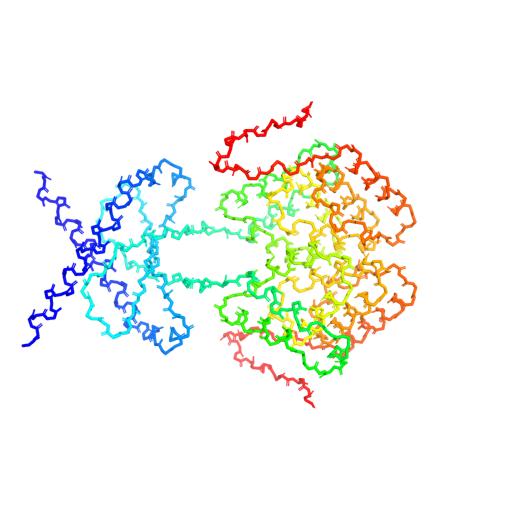A N 1
ATOM 1840 C CA . VAL A 1 224 ? -14.328 18.703 -19.188 1 32.38 224 VAL A CA 1
ATOM 1841 C C . VAL A 1 224 ? -14.383 17.234 -19.625 1 32.38 224 VAL A C 1
ATOM 1843 O O . VAL A 1 224 ? -14.727 16.953 -20.781 1 32.38 224 VAL A O 1
ATOM 1846 N N . LYS A 1 225 ? -13.703 16.391 -19.25 1 34.38 225 LYS A N 1
ATOM 1847 C CA . LYS A 1 225 ? -13.867 14.984 -19.625 1 34.38 225 LYS A CA 1
ATOM 1848 C C . LYS A 1 225 ? -15.25 14.469 -19.234 1 34.38 225 LYS A C 1
ATOM 1850 O O . LYS A 1 225 ? -15.742 14.758 -18.141 1 34.38 225 LYS A O 1
ATOM 1855 N N . MET A 1 226 ? -16.016 14.062 -20.25 1 27.97 226 MET A N 1
ATOM 1856 C CA . MET A 1 226 ? -17.328 13.43 -20.125 1 27.97 226 MET A CA 1
ATOM 1857 C C . MET A 1 226 ? -17.234 12.117 -19.359 1 27.97 226 MET A C 1
ATOM 1859 O O . MET A 1 226 ? -16.328 11.312 -19.609 1 27.97 226 MET A O 1
ATOM 1863 N N . ASP A 1 227 ? -17.625 11.922 -18.172 1 28.92 227 ASP A N 1
ATOM 1864 C CA . ASP A 1 227 ? -17.922 10.75 -17.344 1 28.92 227 ASP A CA 1
ATOM 1865 C C . ASP A 1 227 ? -18.641 9.68 -18.141 1 28.92 227 ASP A C 1
ATOM 1867 O O . ASP A 1 227 ? -19.766 9.898 -18.609 1 28.92 227 ASP A O 1
ATOM 1871 N N . THR A 1 228 ? -18.141 8.977 -19.078 1 27.25 228 THR A N 1
ATOM 1872 C CA . THR A 1 228 ? -18.906 8.016 -19.859 1 27.25 228 THR A CA 1
ATOM 1873 C C . THR A 1 228 ? -19.219 6.77 -19.031 1 27.25 228 THR A C 1
ATOM 1875 O O . THR A 1 228 ? -19.578 5.723 -19.578 1 27.25 228 THR A O 1
ATOM 1878 N N . ARG A 1 229 ? -19.078 6.707 -17.828 1 28.27 229 ARG A N 1
ATOM 1879 C CA . ARG A 1 229 ? -19.531 5.539 -17.094 1 28.27 229 ARG A CA 1
ATOM 1880 C C . ARG A 1 229 ? -21.047 5.375 -17.203 1 28.27 229 ARG A C 1
ATOM 1882 O O . ARG A 1 229 ? -21.797 6.312 -16.953 1 28.27 229 ARG A O 1
ATOM 1889 N N . THR A 1 230 ? -21.516 4.703 -18.156 1 21.34 230 THR A N 1
ATOM 1890 C CA . THR A 1 230 ? -22.938 4.371 -18.219 1 21.34 230 THR A CA 1
ATOM 1891 C C . THR A 1 230 ? -23.391 3.707 -16.922 1 21.34 230 THR A C 1
ATOM 1893 O O . THR A 1 230 ? -22.734 2.775 -16.438 1 21.34 230 THR A O 1
ATOM 1896 N N . ALA A 1 231 ? -24.094 4.375 -16.031 1 21.06 231 ALA A N 1
ATOM 1897 C CA . ALA A 1 231 ? -24.984 3.74 -15.062 1 21.06 231 ALA A CA 1
ATOM 1898 C C . ALA A 1 231 ? -25.719 2.561 -15.695 1 21.06 231 ALA A C 1
ATOM 1900 O O . ALA A 1 231 ? -26.141 2.625 -16.859 1 21.06 231 ALA A O 1
ATOM 1901 N N . MET B 1 1 ? -20.422 48.844 20.672 1 23.98 1 MET B N 1
ATOM 1902 C CA . MET B 1 1 ? -20.438 47.375 20.594 1 23.98 1 MET B CA 1
ATOM 1903 C C . MET B 1 1 ? -19.219 46.844 19.844 1 23.98 1 MET B C 1
ATOM 1905 O O . MET B 1 1 ? -18.875 45.688 19.953 1 23.98 1 MET B O 1
ATOM 1909 N N . LYS B 1 2 ? -18.516 47.625 18.969 1 35.53 2 LYS B N 1
ATOM 1910 C CA . LYS B 1 2 ? -17.297 47.5 18.156 1 35.53 2 LYS B CA 1
ATOM 1911 C C . LYS B 1 2 ? -16.062 47.344 19.047 1 35.53 2 LYS B C 1
ATOM 1913 O O . LYS B 1 2 ? -15.156 46.562 18.75 1 35.53 2 LYS B O 1
ATOM 1918 N N . ALA B 1 3 ? -16.031 47.906 20.141 1 38.31 3 ALA B N 1
ATOM 1919 C CA . ALA B 1 3 ? -14.891 48.031 21.031 1 38.31 3 ALA B CA 1
ATOM 1920 C C . ALA B 1 3 ? -14.648 46.719 21.797 1 38.31 3 ALA B C 1
ATOM 1922 O O . ALA B 1 3 ? -13.5 46.312 22.016 1 38.31 3 ALA B O 1
ATOM 1923 N N . LYS B 1 4 ? -15.656 46.031 22.281 1 37.38 4 LYS B N 1
ATOM 1924 C CA . LYS B 1 4 ? -15.555 44.812 23.094 1 37.38 4 LYS B CA 1
ATOM 1925 C C . LYS B 1 4 ? -15.086 43.625 22.25 1 37.38 4 LYS B C 1
ATOM 1927 O O . LYS B 1 4 ? -14.383 42.75 22.75 1 37.38 4 LYS B O 1
ATOM 1932 N N . THR B 1 5 ? -15.469 43.562 21 1 35.31 5 THR B N 1
ATOM 1933 C CA . THR B 1 5 ? -15.055 42.469 20.109 1 35.31 5 THR B CA 1
ATOM 1934 C C . THR B 1 5 ? -13.555 42.562 19.844 1 35.31 5 THR B C 1
ATOM 1936 O O . THR B 1 5 ? -12.891 41.5 19.766 1 35.31 5 THR B O 1
ATOM 1939 N N . ASN B 1 6 ? -12.961 43.781 20.031 1 38.12 6 ASN B N 1
ATOM 1940 C CA . ASN B 1 6 ? -11.523 44 19.859 1 38.12 6 ASN B CA 1
ATOM 1941 C C . ASN B 1 6 ? -10.742 43.438 21.047 1 38.12 6 ASN B C 1
ATOM 1943 O O . ASN B 1 6 ? -9.656 42.875 20.875 1 38.12 6 ASN B O 1
ATOM 1947 N N . SER B 1 7 ? -11.336 43.562 22.188 1 40.28 7 SER B N 1
ATOM 1948 C CA . SER B 1 7 ? -10.664 43.094 23.406 1 40.28 7 SER B CA 1
ATOM 1949 C C . SER B 1 7 ? -10.68 41.562 23.484 1 40.28 7 SER B C 1
ATOM 1951 O O . SER B 1 7 ? -9.68 40.938 23.875 1 40.28 7 SER B O 1
ATOM 1953 N N . ILE B 1 8 ? -11.781 40.875 23.156 1 34.88 8 ILE B N 1
ATOM 1954 C CA . ILE B 1 8 ? -11.844 39.406 23.203 1 34.88 8 ILE B CA 1
ATOM 1955 C C . ILE B 1 8 ? -10.922 38.812 22.156 1 34.88 8 ILE B C 1
ATOM 1957 O O . ILE B 1 8 ? -10.211 37.844 22.422 1 34.88 8 ILE B O 1
ATOM 1961 N N . ASN B 1 9 ? -10.852 39.531 21.031 1 35.78 9 ASN B N 1
ATOM 1962 C CA . ASN B 1 9 ? -9.938 39.062 19.984 1 35.78 9 ASN B CA 1
ATOM 1963 C C . ASN B 1 9 ? -8.477 39.25 20.406 1 35.78 9 ASN B C 1
ATOM 1965 O O . ASN B 1 9 ? -7.648 38.375 20.156 1 35.78 9 ASN B O 1
ATOM 1969 N N . SER B 1 10 ? -8.266 40.219 21.234 1 38.88 10 SER B N 1
ATOM 1970 C CA . SER B 1 10 ? -6.93 40.406 21.781 1 38.88 10 SER B CA 1
ATOM 1971 C C . SER B 1 10 ? -6.609 39.375 22.859 1 38.88 10 SER B C 1
ATOM 1973 O O . SER B 1 10 ? -5.508 38.844 22.891 1 38.88 10 SER B O 1
ATOM 1975 N N . MET B 1 11 ? -7.469 39.094 23.672 1 38.59 11 MET B N 1
ATOM 1976 C CA . MET B 1 11 ? -7.223 38.125 24.734 1 38.59 11 MET B CA 1
ATOM 1977 C C . MET B 1 11 ? -7.094 36.719 24.172 1 38.59 11 MET B C 1
ATOM 1979 O O . MET B 1 11 ? -6.219 35.969 24.594 1 38.59 11 MET B O 1
ATOM 1983 N N . PHE B 1 12 ? -7.945 36.344 23.281 1 37.97 12 PHE B N 1
ATOM 1984 C CA . PHE B 1 12 ? -7.809 35.031 22.656 1 37.97 12 PHE B CA 1
ATOM 1985 C C . PHE B 1 12 ? -6.5 34.938 21.875 1 37.97 12 PHE B C 1
ATOM 1987 O O . PHE B 1 12 ? -5.801 33.938 21.953 1 37.97 12 PHE B O 1
ATOM 1994 N N . SER B 1 13 ? -6.07 36.125 21.344 1 38.59 13 SER B N 1
ATOM 1995 C CA . SER B 1 13 ? -4.785 36.156 20.656 1 38.59 13 SER B CA 1
ATOM 1996 C C . SER B 1 13 ? -3.623 36.031 21.625 1 38.59 13 SER B C 1
ATOM 1998 O O . SER B 1 13 ? -2.682 35.281 21.391 1 38.59 13 SER B O 1
ATOM 2000 N N . GLU B 1 14 ? -3.705 36.656 22.688 1 40.16 14 GLU B N 1
ATOM 2001 C CA . GLU B 1 14 ? -2.707 36.531 23.75 1 40.16 14 GLU B CA 1
ATOM 2002 C C . GLU B 1 14 ? -2.734 35.156 24.375 1 40.16 14 GLU B C 1
ATOM 2004 O O . GLU B 1 14 ? -1.684 34.531 24.609 1 40.16 14 GLU B O 1
ATOM 2009 N N . TRP B 1 15 ? -3.816 34.625 24.562 1 39.41 15 TRP B N 1
ATOM 2010 C CA . TRP B 1 15 ? -3.881 33.281 25.188 1 39.41 15 TRP B CA 1
ATOM 2011 C C . TRP B 1 15 ? -3.363 32.219 24.234 1 39.41 15 TRP B C 1
ATOM 2013 O O . TRP B 1 15 ? -2.562 31.375 24.625 1 39.41 15 TRP B O 1
ATOM 2023 N N . ILE B 1 16 ? -3.727 32.25 22.969 1 41.56 16 ILE B N 1
ATOM 2024 C CA . ILE B 1 16 ? -3.227 31.25 22.031 1 41.56 16 ILE B CA 1
ATOM 2025 C C . ILE B 1 16 ? -1.731 31.453 21.812 1 41.56 16 ILE B C 1
ATOM 2027 O O . ILE B 1 16 ? -0.959 30.5 21.812 1 41.56 16 ILE B O 1
ATOM 2031 N N . THR B 1 17 ? -1.281 32.688 21.672 1 39.19 17 THR B N 1
ATOM 2032 C CA . THR B 1 17 ? 0.147 32.969 21.547 1 39.19 17 THR B CA 1
ATOM 2033 C C . THR B 1 17 ? 0.892 32.5 22.812 1 39.19 17 THR B C 1
ATOM 2035 O O . THR B 1 17 ? 1.913 31.828 22.719 1 39.19 17 THR B O 1
ATOM 2038 N N . ASN B 1 18 ? 0.376 32.906 23.844 1 39.03 18 ASN B N 1
ATOM 2039 C CA . ASN B 1 18 ? 1.038 32.5 25.078 1 39.03 18 ASN B CA 1
ATOM 2040 C C . ASN B 1 18 ? 0.958 30.984 25.281 1 39.03 18 ASN B C 1
ATOM 2042 O O . ASN B 1 18 ? 1.936 30.359 25.703 1 39.03 18 ASN B O 1
ATOM 2046 N N . ALA B 1 19 ? -0.071 30.406 24.938 1 40.09 19 ALA B N 1
ATOM 2047 C CA . ALA B 1 19 ? -0.161 28.953 25.094 1 40.09 19 ALA B CA 1
ATOM 2048 C C . ALA B 1 19 ? 0.735 28.234 24.094 1 40.09 19 ALA B C 1
ATOM 2050 O O . ALA B 1 19 ? 1.404 27.266 24.438 1 40.09 19 ALA B O 1
ATOM 2051 N N . VAL B 1 20 ? 0.864 28.75 22.859 1 41.75 20 VAL B N 1
ATOM 2052 C CA . VAL B 1 20 ? 1.782 28.188 21.875 1 41.75 20 VAL B CA 1
ATOM 2053 C C . VAL B 1 20 ? 3.223 28.5 22.281 1 41.75 20 VAL B C 1
ATOM 2055 O O . VAL B 1 20 ? 4.074 27.609 22.297 1 41.75 20 VAL B O 1
ATOM 2058 N N . ILE B 1 21 ? 3.523 29.578 22.656 1 39.91 21 ILE B N 1
ATOM 2059 C CA . ILE B 1 21 ? 4.871 29.922 23.094 1 39.91 21 ILE B CA 1
ATOM 2060 C C . ILE B 1 21 ? 5.184 29.234 24.422 1 39.91 21 ILE B C 1
ATOM 2062 O O . ILE B 1 21 ? 6.262 28.641 24.578 1 39.91 21 ILE B O 1
ATOM 2066 N N . GLU B 1 22 ? 4.348 29.297 25.359 1 39.12 22 GLU B N 1
ATOM 2067 C CA . GLU B 1 22 ? 4.625 28.609 26.625 1 39.12 22 GLU B CA 1
ATOM 2068 C C . GLU B 1 22 ? 4.797 27.109 26.406 1 39.12 22 GLU B C 1
ATOM 2070 O O . GLU B 1 22 ? 5.68 26.484 27 1 39.12 22 GLU B O 1
ATOM 2075 N N . LYS B 1 23 ? 3.977 26.5 25.609 1 38.09 23 LYS B N 1
ATOM 2076 C CA . LYS B 1 23 ? 4.203 25.094 25.312 1 38.09 23 LYS B CA 1
ATOM 2077 C C . LYS B 1 23 ? 5.48 24.906 24.5 1 38.09 23 LYS B C 1
ATOM 2079 O O . LYS B 1 23 ? 6.242 23.969 24.734 1 38.09 23 LYS B O 1
ATOM 2084 N N . ILE B 1 24 ? 5.746 25.703 23.5 1 37.59 24 ILE B N 1
ATOM 2085 C CA . ILE B 1 24 ? 7.051 25.641 22.844 1 37.59 24 ILE B CA 1
ATOM 2086 C C . ILE B 1 24 ? 8.148 25.875 23.875 1 37.59 24 ILE B C 1
ATOM 2088 O O . ILE B 1 24 ? 9.156 25.156 23.891 1 37.59 24 ILE B O 1
ATOM 2092 N N . ILE B 1 25 ? 8.062 26.781 24.625 1 36.81 25 ILE B N 1
ATOM 2093 C CA . ILE B 1 25 ? 9.07 27.078 25.641 1 36.81 25 ILE B CA 1
ATOM 2094 C C . ILE B 1 25 ? 9.023 26 26.734 1 36.81 25 ILE B C 1
ATOM 2096 O O . ILE B 1 25 ? 10.07 25.516 27.172 1 36.81 25 ILE B O 1
ATOM 2100 N N . LYS B 1 26 ? 7.914 25.828 27.312 1 37.38 26 LYS B N 1
ATOM 2101 C CA . LYS B 1 26 ? 7.863 24.797 28.344 1 37.38 26 LYS B CA 1
ATOM 2102 C C . LYS B 1 26 ? 8.297 23.438 27.797 1 37.38 26 LYS B C 1
ATOM 2104 O O . LYS B 1 26 ? 8.969 22.672 28.484 1 37.38 26 LYS B O 1
ATOM 2109 N N . ASP B 1 27 ? 7.527 23.031 26.688 1 34 27 ASP B N 1
ATOM 2110 C CA . ASP B 1 27 ? 8.023 21.766 26.172 1 34 27 ASP B CA 1
ATOM 2111 C C . ASP B 1 27 ? 9.383 21.938 25.5 1 34 27 ASP B C 1
ATOM 2113 O O . ASP B 1 27 ? 9.961 20.969 25 1 34 27 ASP B O 1
ATOM 2117 N N . LYS B 1 28 ? 10.383 22.734 26.047 1 33.88 28 LYS B N 1
ATOM 2118 C CA . LYS B 1 28 ? 11.75 22.75 25.531 1 33.88 28 LYS B CA 1
ATOM 2119 C C . LYS B 1 28 ? 11.82 22.172 24.125 1 33.88 28 LYS B C 1
ATOM 2121 O O . LYS B 1 28 ? 12.906 21.891 23.609 1 33.88 28 LYS B O 1
ATOM 2126 N N . PHE B 1 29 ? 10.836 21.703 23.672 1 30.12 29 PHE B N 1
ATOM 2127 C CA . PHE B 1 29 ? 10.781 20.703 22.609 1 30.12 29 PHE B CA 1
ATOM 2128 C C . PHE B 1 29 ? 11.031 21.344 21.25 1 30.12 29 PHE B C 1
ATOM 2130 O O . PHE B 1 29 ? 10.969 20.672 20.219 1 30.12 29 PHE B O 1
ATOM 2137 N N . LEU B 1 30 ? 10.727 22.562 20.969 1 31.52 30 LEU B N 1
ATOM 2138 C CA . LEU B 1 30 ? 11.336 23.031 19.719 1 31.52 30 LEU B CA 1
ATOM 2139 C C . LEU B 1 30 ? 12.844 22.797 19.734 1 31.52 30 LEU B C 1
ATOM 2141 O O . LEU B 1 30 ? 13.617 23.75 19.844 1 31.52 30 LEU B O 1
ATOM 2145 N N . SER B 1 31 ? 13.438 22.297 20.734 1 27.55 31 SER B N 1
ATOM 2146 C CA . SER B 1 31 ? 14.883 22.109 20.734 1 27.55 31 SER B CA 1
ATOM 2147 C C . SER B 1 31 ? 15.414 21.859 19.328 1 27.55 31 SER B C 1
ATOM 2149 O O . SER B 1 31 ? 14.648 21.562 18.406 1 27.55 31 SER B O 1
ATOM 2151 N N . THR B 1 32 ? 16.688 21.281 19.203 1 27.34 32 THR B N 1
ATOM 2152 C CA . THR B 1 32 ? 17.734 20.953 18.219 1 27.34 32 THR B CA 1
ATOM 2153 C C . THR B 1 32 ? 17.156 20.156 17.062 1 27.34 32 THR B C 1
ATOM 2155 O O . THR B 1 32 ? 17.656 20.219 15.945 1 27.34 32 THR B O 1
ATOM 2158 N N . GLU B 1 33 ? 16.25 19.156 17.281 1 26.97 33 GLU B N 1
ATOM 2159 C CA . GLU B 1 33 ? 15.969 18.234 16.188 1 26.97 33 GLU B CA 1
ATOM 2160 C C . GLU B 1 33 ? 15.008 18.859 15.18 1 26.97 33 GLU B C 1
ATOM 2162 O O . GLU B 1 33 ? 14.695 18.266 14.148 1 26.97 33 GLU B O 1
ATOM 2167 N N . VAL B 1 34 ? 14.25 19.797 15.359 1 30.89 34 VAL B N 1
ATOM 2168 C CA . VAL B 1 34 ? 13.672 20.766 14.43 1 30.89 34 VAL B CA 1
ATOM 2169 C C . VAL B 1 34 ? 14.766 21.312 13.516 1 30.89 34 VAL B C 1
ATOM 2171 O O . VAL B 1 34 ? 14.484 22.047 12.562 1 30.89 34 VAL B O 1
ATOM 2174 N N . SER B 1 35 ? 15.875 21.406 13.969 1 29.48 35 SER B N 1
ATOM 2175 C CA . SER B 1 35 ? 17.047 21.844 13.219 1 29.48 35 SER B CA 1
ATOM 2176 C C . SER B 1 35 ? 17.078 21.203 11.828 1 29.48 35 SER B C 1
ATOM 2178 O O . SER B 1 35 ? 17.656 21.75 10.898 1 29.48 35 SER B O 1
ATOM 2180 N N . LYS B 1 36 ? 16.734 19.891 11.758 1 30.94 36 LYS B N 1
ATOM 2181 C CA . LYS B 1 36 ? 16.766 19.156 10.5 1 30.94 36 LYS B CA 1
ATOM 2182 C C . LYS B 1 36 ? 15.461 19.344 9.727 1 30.94 36 LYS B C 1
ATOM 2184 O O . LYS B 1 36 ? 15.281 18.766 8.656 1 30.94 36 LYS B O 1
ATOM 2189 N N . ILE B 1 37 ? 14.484 19.969 10.445 1 31.08 37 ILE B N 1
ATOM 2190 C CA . ILE B 1 37 ? 13.266 20.344 9.734 1 31.08 37 ILE B CA 1
ATOM 2191 C C . ILE B 1 37 ? 13.422 21.734 9.148 1 31.08 37 ILE B C 1
ATOM 2193 O O . ILE B 1 37 ? 13.672 22.703 9.883 1 31.08 37 ILE B O 1
ATOM 2197 N N . GLU B 1 38 ? 13.75 21.906 8.016 1 31.84 38 GLU B N 1
ATOM 2198 C CA . GLU B 1 38 ? 14.023 23.219 7.434 1 31.84 38 GLU B CA 1
ATOM 2199 C C . GLU B 1 38 ? 12.883 24.188 7.695 1 31.84 38 GLU B C 1
ATOM 2201 O O . GLU B 1 38 ? 13.109 25.359 7.996 1 31.84 38 GLU B O 1
ATOM 2206 N N . LYS B 1 39 ? 11.539 23.797 7.316 1 30.33 39 LYS B N 1
ATOM 2207 C CA . LYS B 1 39 ? 10.445 24.75 7.383 1 30.33 39 LYS B CA 1
ATOM 2208 C C . LYS B 1 39 ? 9.336 24.266 8.305 1 30.33 39 LYS B C 1
ATOM 2210 O O . LYS B 1 39 ? 8.492 23.453 7.898 1 30.33 39 LYS B O 1
ATOM 2215 N N . PRO B 1 40 ? 9.5 24.375 9.641 1 30.52 40 PRO B N 1
ATOM 2216 C CA . PRO B 1 40 ? 8.445 23.922 10.547 1 30.52 40 PRO B CA 1
ATOM 2217 C C . PRO B 1 40 ? 7.121 24.656 10.312 1 30.52 40 PRO B C 1
ATOM 2219 O O . PRO B 1 40 ? 7.121 25.859 10.023 1 30.52 40 PRO B O 1
ATOM 2222 N N . ILE B 1 41 ? 6.008 24.047 9.82 1 34.06 41 ILE B N 1
ATOM 2223 C CA . ILE B 1 41 ? 4.656 24.578 9.719 1 34.06 41 ILE B CA 1
ATOM 2224 C C . ILE B 1 41 ? 3.961 24.5 11.078 1 34.06 41 ILE B C 1
ATOM 2226 O O . ILE B 1 41 ? 3.939 23.438 11.703 1 34.06 41 ILE B O 1
ATOM 2230 N N . ILE B 1 42 ? 3.781 25.531 11.781 1 33.66 42 ILE B N 1
ATOM 2231 C CA . ILE B 1 42 ? 3.035 25.625 13.031 1 33.66 42 ILE B CA 1
ATOM 2232 C C . ILE B 1 42 ? 1.538 25.688 12.734 1 33.66 42 ILE B C 1
ATOM 2234 O O . ILE B 1 42 ? 1.099 26.438 11.859 1 33.66 42 ILE B O 1
ATOM 2238 N N . GLY B 1 43 ? 0.709 24.469 12.953 1 33.44 43 GLY B N 1
ATOM 2239 C CA . GLY B 1 43 ? -0.74 24.484 12.836 1 33.44 43 GLY B CA 1
ATOM 2240 C C . GLY B 1 43 ? -1.445 24.641 14.164 1 33.44 43 GLY B C 1
ATOM 2241 O O . GLY B 1 43 ? -0.864 24.375 15.219 1 33.44 43 GLY B O 1
ATOM 2242 N N . PHE B 1 44 ? -2.539 25.547 14.281 1 32.44 44 PHE B N 1
ATOM 2243 C CA . PHE B 1 44 ? -3.412 25.766 15.422 1 32.44 44 PHE B CA 1
ATOM 2244 C C . PHE B 1 44 ? -4.723 25 15.258 1 32.44 44 PHE B C 1
ATOM 2246 O O . PHE B 1 44 ? -5.277 24.953 14.156 1 32.44 44 PHE B O 1
ATOM 2253 N N . VAL B 1 45 ? -5 23.938 16.078 1 29.73 45 VAL B N 1
ATOM 2254 C CA . VAL B 1 45 ? -6.336 23.344 16.125 1 29.73 45 VAL B CA 1
ATOM 2255 C C . VAL B 1 45 ? -7.16 24.047 17.203 1 29.73 45 VAL B C 1
ATOM 2257 O O . VAL B 1 45 ? -6.738 24.141 18.359 1 29.73 45 VAL B O 1
ATOM 2260 N N . SER B 1 46 ? -7.977 25.047 16.781 1 29.47 46 SER B N 1
ATOM 2261 C CA . SER B 1 46 ? -8.906 25.594 17.766 1 29.47 46 SER B CA 1
ATOM 2262 C C . SER B 1 46 ? -10.25 24.875 17.719 1 29.47 46 SER B C 1
ATOM 2264 O O . SER B 1 46 ? -10.773 24.594 16.641 1 29.47 46 SER B O 1
ATOM 2266 N N . GLU B 1 47 ? -10.633 24 18.703 1 31.03 47 GLU B N 1
ATOM 2267 C CA . GLU B 1 47 ? -12.016 23.562 18.891 1 31.03 47 GLU B CA 1
ATOM 2268 C C . GLU B 1 47 ? -12.938 24.734 19.203 1 31.03 47 GLU B C 1
ATOM 2270 O O . GLU B 1 47 ? -12.727 25.469 20.172 1 31.03 47 GLU B O 1
ATOM 2275 N N . VAL B 1 48 ? -13.383 25.391 18.125 1 29.7 48 VAL B N 1
ATOM 2276 C CA . VAL B 1 48 ? -14.367 26.422 18.406 1 29.7 48 VAL B CA 1
ATOM 2277 C C . VAL B 1 48 ? -15.742 25.797 18.609 1 29.7 48 VAL B C 1
ATOM 2279 O O . VAL B 1 48 ? -16.266 25.141 17.719 1 29.7 48 VAL B O 1
ATOM 2282 N N . LYS B 1 49 ? -16.141 25.375 19.875 1 30.09 49 LYS B N 1
ATOM 2283 C CA . LYS B 1 49 ? -17.562 25.141 20.141 1 30.09 49 LYS B CA 1
ATOM 2284 C C . LYS B 1 49 ? -18.391 26.375 19.828 1 30.09 49 LYS B C 1
ATOM 2286 O O . LYS B 1 49 ? -17.984 27.5 20.109 1 30.09 49 LYS B O 1
ATOM 2291 N N . ALA B 1 50 ? -19.312 26.328 18.828 1 29.12 50 ALA B N 1
ATOM 2292 C CA . ALA B 1 50 ? -20.219 27.359 18.375 1 29.12 50 ALA B CA 1
ATOM 2293 C C . ALA B 1 50 ? -20.672 28.25 19.531 1 29.12 50 ALA B C 1
ATOM 2295 O O . ALA B 1 50 ? -20.797 29.469 19.375 1 29.12 50 ALA B O 1
ATOM 2296 N N . ASP B 1 51 ? -21.516 27.672 20.453 1 30.06 51 ASP B N 1
ATOM 2297 C CA . ASP B 1 51 ? -22.359 28.484 21.344 1 30.06 51 ASP B CA 1
ATOM 2298 C C . ASP B 1 51 ? -21.5 29.344 22.281 1 30.06 51 ASP B C 1
ATOM 2300 O O . ASP B 1 51 ? -21.953 30.375 22.766 1 30.06 51 ASP B O 1
ATOM 2304 N N . LYS B 1 52 ? -20.656 28.703 23.219 1 28.92 52 LYS B N 1
ATOM 2305 C CA . LYS B 1 52 ? -20.203 29.469 24.375 1 28.92 52 LYS B CA 1
ATOM 2306 C C . LYS B 1 52 ? -19.219 30.547 23.953 1 28.92 52 LYS B C 1
ATOM 2308 O O . LYS B 1 52 ? -18.547 30.422 22.922 1 28.92 52 LYS B O 1
ATOM 2313 N N . GLN B 1 53 ? -19.234 31.781 24.562 1 27.47 53 GLN B N 1
ATOM 2314 C CA . GLN B 1 53 ? -18.359 32.969 24.578 1 27.47 53 GLN B CA 1
ATOM 2315 C C . GLN B 1 53 ? -16.922 32.594 24.234 1 27.47 53 GLN B C 1
ATOM 2317 O O . GLN B 1 53 ? -16.453 31.516 24.625 1 27.47 53 GLN B O 1
ATOM 2322 N N . ILE B 1 54 ? -16.297 33.219 23.203 1 31.2 54 ILE B N 1
ATOM 2323 C CA . ILE B 1 54 ? -14.891 33.219 22.812 1 31.2 54 ILE B CA 1
ATOM 2324 C C . ILE B 1 54 ? -14.016 33.125 24.062 1 31.2 54 ILE B C 1
ATOM 2326 O O . ILE B 1 54 ? -13.328 34.094 24.422 1 31.2 54 ILE B O 1
ATOM 2330 N N . GLU B 1 55 ? -14.617 33 25.266 1 28.98 55 GLU B N 1
ATOM 2331 C CA . GLU B 1 55 ? -13.82 33.125 26.484 1 28.98 55 GLU B CA 1
ATOM 2332 C C . GLU B 1 55 ? -12.469 32.438 26.344 1 28.98 55 GLU B C 1
ATOM 2334 O O . GLU B 1 55 ? -11.422 33.094 26.438 1 28.98 55 GLU B O 1
ATOM 2339 N N . ALA B 1 56 ? -12.055 31.719 27.516 1 27.77 56 ALA B N 1
ATOM 2340 C CA . ALA B 1 56 ? -10.727 31.172 27.797 1 27.77 56 ALA B CA 1
ATOM 2341 C C . ALA B 1 56 ? -10.281 30.234 26.672 1 27.77 56 ALA B C 1
ATOM 2343 O O . ALA B 1 56 ? -10.883 29.188 26.469 1 27.77 56 ALA B O 1
ATOM 2344 N N . LEU B 1 57 ? -10.117 30.766 25.469 1 30.94 57 LEU B N 1
ATOM 2345 C CA . LEU B 1 57 ? -9.359 30.031 24.453 1 30.94 57 LEU B CA 1
ATOM 2346 C C . LEU B 1 57 ? -8.391 29.062 25.109 1 30.94 57 LEU B C 1
ATOM 2348 O O . LEU B 1 57 ? -7.453 29.469 25.797 1 30.94 57 LEU B O 1
ATOM 2352 N N . ASN B 1 58 ? -8.875 28.094 25.797 1 29.66 58 ASN B N 1
ATOM 2353 C CA . ASN B 1 58 ? -7.926 27.141 26.344 1 29.66 58 ASN B CA 1
ATOM 2354 C C . ASN B 1 58 ? -6.672 27.047 25.484 1 29.66 58 ASN B C 1
ATOM 2356 O O . ASN B 1 58 ? -6.676 27.453 24.328 1 29.66 58 ASN B O 1
ATOM 2360 N N . GLN B 1 59 ? -5.395 26.562 26.156 1 28.98 59 GLN B N 1
ATOM 2361 C CA . GLN B 1 59 ? -4.027 26.484 25.641 1 28.98 59 GLN B CA 1
ATOM 2362 C C . GLN B 1 59 ? -4 25.984 24.203 1 28.98 59 GLN B C 1
ATOM 2364 O O . GLN B 1 59 ? -4.535 24.906 23.906 1 28.98 59 GLN B O 1
ATOM 2369 N N . PRO B 1 60 ? -4.203 26.953 23.266 1 30.55 60 PRO B N 1
ATOM 2370 C CA . PRO B 1 60 ? -4.008 26.453 21.906 1 30.55 60 PRO B CA 1
ATOM 2371 C C . PRO B 1 60 ? -2.938 25.359 21.828 1 30.55 60 PRO B C 1
ATOM 2373 O O . PRO B 1 60 ? -1.906 25.453 22.5 1 30.55 60 PRO B O 1
ATOM 2376 N N . GLU B 1 61 ? -3.338 24.156 21.922 1 30.83 61 GLU B N 1
ATOM 2377 C CA . GLU B 1 61 ? -2.322 23.125 21.703 1 30.83 61 GLU B CA 1
ATOM 2378 C C . GLU B 1 61 ? -1.611 23.328 20.359 1 30.83 61 GLU B C 1
ATOM 2380 O O . GLU B 1 61 ? -2.26 23.5 19.328 1 30.83 61 GLU B O 1
ATOM 2385 N N . LEU B 1 62 ? -0.491 24.062 20.375 1 31.08 62 LEU B N 1
ATOM 2386 C CA . LEU B 1 62 ? 0.407 24.203 19.234 1 31.08 62 LEU B CA 1
ATOM 2387 C C . LEU B 1 62 ? 0.742 22.844 18.641 1 31.08 62 LEU B C 1
ATOM 2389 O O . LEU B 1 62 ? 1.086 21.906 19.375 1 31.08 62 LEU B O 1
ATOM 2393 N N . TRP B 1 63 ? 0.049 22.531 17.578 1 30.44 63 TRP B N 1
ATOM 2394 C CA . TRP B 1 63 ? 0.544 21.328 16.922 1 30.44 63 TRP B CA 1
ATOM 2395 C C . TRP B 1 63 ? 1.541 21.672 15.82 1 30.44 63 TRP B C 1
ATOM 2397 O O . TRP B 1 63 ? 1.412 22.703 15.164 1 30.44 63 TRP B O 1
ATOM 2407 N N . PHE B 1 64 ? 2.654 21.484 15.945 1 29.88 64 PHE B N 1
ATOM 2408 C CA . PHE B 1 64 ? 3.66 21.547 14.891 1 29.88 64 PHE B CA 1
ATOM 2409 C C . PHE B 1 64 ? 3.312 20.578 13.766 1 29.88 64 PHE B C 1
ATOM 2411 O O . PHE B 1 64 ? 2.996 19.406 14.016 1 29.88 64 PHE B O 1
ATOM 2418 N N . VAL B 1 65 ? 2.689 21.234 12.805 1 31.33 65 VAL B N 1
ATOM 2419 C CA . VAL B 1 65 ? 2.588 20.344 11.656 1 31.33 65 VAL B CA 1
ATOM 2420 C C . VAL B 1 65 ? 3.943 20.234 10.961 1 31.33 65 VAL B C 1
ATOM 2422 O O . VAL B 1 65 ? 4.578 21.25 10.664 1 31.33 65 VAL B O 1
ATOM 2425 N N . ASN B 1 66 ? 4.73 19.391 11.227 1 32.12 66 ASN B N 1
ATOM 2426 C CA . ASN B 1 66 ? 5.918 19.078 10.43 1 32.12 66 ASN B CA 1
ATOM 2427 C C . ASN B 1 66 ? 5.664 19.297 8.938 1 32.12 66 ASN B C 1
ATOM 2429 O O . ASN B 1 66 ? 4.785 18.656 8.359 1 32.12 66 ASN B O 1
ATOM 2433 N N . VAL B 1 67 ? 5.879 20.578 8.547 1 35.09 67 VAL B N 1
ATOM 2434 C CA . VAL B 1 67 ? 5.816 20.781 7.102 1 35.09 67 VAL B CA 1
ATOM 2435 C C . VAL B 1 67 ? 6.789 19.812 6.414 1 35.09 67 VAL B C 1
ATOM 2437 O O . VAL B 1 67 ? 7.996 19.859 6.668 1 35.09 67 VAL B O 1
ATOM 2440 N N . GLU B 1 68 ? 6.379 18.75 6.074 1 41.78 68 GLU B N 1
ATOM 2441 C CA . GLU B 1 68 ? 7.176 17.828 5.273 1 41.78 68 GLU B CA 1
ATOM 2442 C C . GLU B 1 68 ? 7.977 18.578 4.211 1 41.78 68 GLU B C 1
ATOM 2444 O O . GLU B 1 68 ? 7.465 19.484 3.561 1 41.78 68 GLU B O 1
ATOM 2449 N N . LYS B 1 69 ? 9.344 18.766 4.43 1 49.22 69 LYS B N 1
ATOM 2450 C CA . LYS B 1 69 ? 10.195 19.266 3.359 1 49.22 69 LYS B CA 1
ATOM 2451 C C . LYS B 1 69 ? 9.648 18.875 1.989 1 49.22 69 LYS B C 1
ATOM 2453 O O . LYS B 1 69 ? 9.203 17.75 1.797 1 49.22 69 LYS B O 1
ATOM 2458 N N . LYS B 1 70 ? 9.461 19.859 1.251 1 63.62 70 LYS B N 1
ATOM 2459 C CA . LYS B 1 70 ? 9.047 19.578 -0.121 1 63.62 70 LYS B CA 1
ATOM 2460 C C . LYS B 1 70 ? 10.117 18.797 -0.874 1 63.62 70 LYS B C 1
ATOM 2462 O O . LYS B 1 70 ? 11.25 19.266 -1.017 1 63.62 70 LYS B O 1
ATOM 2467 N N . VAL B 1 71 ? 9.992 17.625 -1.04 1 76.19 71 VAL B N 1
ATOM 2468 C CA . VAL B 1 71 ? 10.891 16.75 -1.787 1 76.19 71 VAL B CA 1
ATOM 2469 C C . VAL B 1 71 ? 10.586 16.859 -3.281 1 76.19 71 VAL B C 1
ATOM 2471 O O . VAL B 1 71 ? 9.422 16.828 -3.689 1 76.19 71 VAL B O 1
ATOM 2474 N N . ASP B 1 72 ? 11.625 17.219 -4.031 1 85.62 72 ASP B N 1
ATOM 2475 C CA . ASP B 1 72 ? 11.523 17.141 -5.484 1 85.62 72 ASP B CA 1
ATOM 2476 C C . ASP B 1 72 ? 11.547 15.695 -5.965 1 85.62 72 ASP B C 1
ATOM 2478 O O . ASP B 1 72 ? 12.609 15.164 -6.297 1 85.62 72 ASP B O 1
ATOM 2482 N N . TRP B 1 73 ? 10.445 15.102 -6.148 1 87.25 73 TRP B N 1
ATOM 2483 C CA . TRP B 1 73 ? 10.312 13.68 -6.445 1 87.25 73 TRP B CA 1
ATOM 2484 C C . TRP B 1 73 ? 10.828 13.367 -7.848 1 87.25 73 TRP B C 1
ATOM 2486 O O . TRP B 1 73 ? 11.336 12.266 -8.094 1 87.25 73 TRP B O 1
ATOM 2496 N N . GLU B 1 74 ? 10.695 14.289 -8.711 1 90.38 74 GLU B N 1
ATOM 2497 C CA . GLU B 1 74 ? 11.219 14.07 -10.055 1 90.38 74 GLU B CA 1
ATOM 2498 C C . GLU B 1 74 ? 12.734 13.945 -10.055 1 90.38 74 GLU B C 1
ATOM 2500 O O . GLU B 1 74 ? 13.305 13.117 -10.766 1 90.38 74 GLU B O 1
ATOM 2505 N N . LYS B 1 75 ? 13.258 14.773 -9.336 1 91.75 75 LYS B N 1
ATOM 2506 C CA . LYS B 1 75 ? 14.711 14.688 -9.211 1 91.75 75 LYS B CA 1
ATOM 2507 C C . LYS B 1 75 ? 15.133 13.375 -8.555 1 91.75 75 LYS B C 1
ATOM 2509 O O . LYS B 1 75 ? 16.078 12.727 -9 1 91.75 75 LYS B O 1
ATOM 2514 N N . VAL B 1 76 ? 14.484 13.023 -7.473 1 93.31 76 VAL B N 1
ATOM 2515 C CA . VAL B 1 76 ? 14.766 11.766 -6.785 1 93.31 76 VAL B CA 1
ATOM 2516 C C . VAL B 1 76 ? 14.656 10.602 -7.766 1 93.31 76 VAL B C 1
ATOM 2518 O O . VAL B 1 76 ? 15.531 9.734 -7.812 1 93.31 76 VAL B O 1
ATOM 2521 N N . LYS B 1 77 ? 13.602 10.602 -8.5 1 94.94 77 LYS B N 1
ATOM 2522 C CA . LYS B 1 77 ? 13.383 9.562 -9.508 1 94.94 77 LYS B CA 1
ATOM 2523 C C . LYS B 1 77 ? 14.547 9.484 -10.484 1 94.94 77 LYS B C 1
ATOM 2525 O O . LYS B 1 77 ? 15.055 8.398 -10.773 1 94.94 77 LYS B O 1
ATOM 2530 N N . LYS B 1 78 ? 14.945 10.594 -10.977 1 94.81 78 LYS B N 1
ATOM 2531 C CA . LYS B 1 78 ? 16.062 10.641 -11.906 1 94.81 78 LYS B CA 1
ATOM 2532 C C . LYS B 1 78 ? 17.328 10.086 -11.266 1 94.81 78 LYS B C 1
ATOM 2534 O O . LYS B 1 78 ? 18.094 9.367 -11.914 1 94.81 78 LYS B O 1
ATOM 2539 N N . ASP B 1 79 ? 17.5 10.453 -10.07 1 93.69 79 ASP B N 1
ATOM 2540 C CA . ASP B 1 79 ? 18.672 9.969 -9.352 1 93.69 79 ASP B CA 1
ATOM 2541 C C . ASP B 1 79 ? 18.641 8.445 -9.219 1 93.69 79 ASP B C 1
ATOM 2543 O O . ASP B 1 79 ? 19.656 7.785 -9.43 1 93.69 79 ASP B O 1
ATOM 2547 N N . ILE B 1 80 ? 17.531 7.863 -8.898 1 95.31 80 ILE B N 1
ATOM 2548 C CA . ILE B 1 80 ? 17.406 6.418 -8.766 1 95.31 80 ILE B CA 1
ATOM 2549 C C . ILE B 1 80 ? 17.672 5.746 -10.109 1 95.31 80 ILE B C 1
ATOM 2551 O O . ILE B 1 80 ? 18.484 4.812 -10.188 1 95.31 80 ILE B O 1
ATOM 2555 N N . PHE B 1 81 ? 17.078 6.305 -11.117 1 96.25 81 PHE B N 1
ATOM 2556 C CA . PHE B 1 81 ? 17.219 5.691 -12.438 1 96.25 81 PHE B CA 1
ATOM 2557 C C . PHE B 1 81 ? 18.656 5.766 -12.914 1 96.25 81 PHE B C 1
ATOM 2559 O O . PHE B 1 81 ? 19.141 4.844 -13.578 1 96.25 81 PHE B O 1
ATOM 2566 N N . SER B 1 82 ? 19.297 6.809 -12.602 1 94.56 82 SER B N 1
ATOM 2567 C CA . SER B 1 82 ? 20.672 6.992 -13.039 1 94.56 82 SER B CA 1
ATOM 2568 C C . SER B 1 82 ? 21.625 6.027 -12.328 1 94.56 82 SER B C 1
ATOM 2570 O O . SER B 1 82 ? 22.734 5.773 -12.797 1 94.56 82 SER B O 1
ATOM 2572 N N . ASN B 1 83 ? 21.219 5.488 -11.25 1 91.31 83 ASN B N 1
ATOM 2573 C CA . ASN B 1 83 ? 22.094 4.645 -10.445 1 91.31 83 ASN B CA 1
ATOM 2574 C C . ASN B 1 83 ? 21.734 3.166 -10.594 1 91.31 83 ASN B C 1
ATOM 2576 O O . ASN B 1 83 ? 22.375 2.305 -9.984 1 91.31 83 ASN B O 1
ATOM 2580 N N . LEU B 1 84 ? 20.828 2.854 -11.414 1 94.06 84 LEU B N 1
ATOM 2581 C CA . LEU B 1 84 ? 20.422 1.461 -11.57 1 94.06 84 LEU B CA 1
ATOM 2582 C C . LEU B 1 84 ? 21.531 0.646 -12.234 1 94.06 84 LEU B C 1
ATOM 2584 O O . LEU B 1 84 ? 21.953 0.961 -13.352 1 94.06 84 LEU B O 1
ATOM 2588 N N . ASN B 1 85 ? 21.875 -0.344 -11.477 1 91.88 85 ASN B N 1
ATOM 2589 C CA . ASN B 1 85 ? 22.922 -1.249 -11.9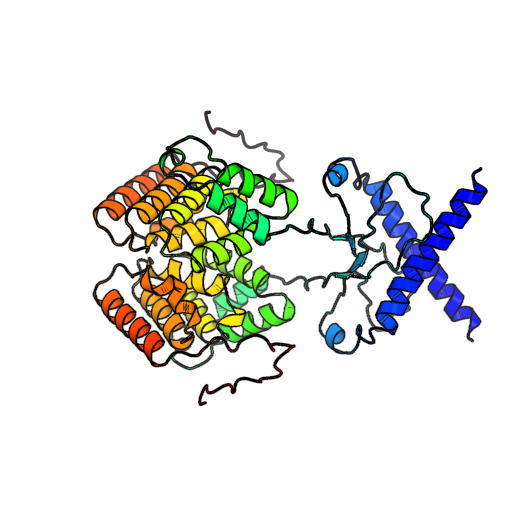61 1 91.88 85 ASN B CA 1
ATOM 2590 C C . ASN B 1 85 ? 22.797 -2.625 -11.312 1 91.88 85 ASN B C 1
ATOM 2592 O O . ASN B 1 85 ? 22.766 -2.738 -10.086 1 91.88 85 ASN B O 1
ATOM 2596 N N . TRP B 1 86 ? 22.812 -3.637 -12.156 1 92.06 86 TRP B N 1
ATOM 2597 C CA . TRP B 1 86 ? 22.688 -4.996 -11.641 1 92.06 86 TRP B CA 1
ATOM 2598 C C . TRP B 1 86 ? 23.891 -5.363 -10.781 1 92.06 86 TRP B C 1
ATOM 2600 O O . TRP B 1 86 ? 23.781 -6.129 -9.82 1 92.06 86 TRP B O 1
ATOM 2610 N N . ASP B 1 87 ? 24.953 -4.773 -11.055 1 88.75 87 ASP B N 1
ATOM 2611 C CA . ASP B 1 87 ? 26.172 -5.086 -10.336 1 88.75 87 ASP B CA 1
ATOM 2612 C C . ASP B 1 87 ? 26.125 -4.562 -8.898 1 88.75 87 ASP B C 1
ATOM 2614 O O . ASP B 1 87 ? 26.797 -5.086 -8.016 1 88.75 87 ASP B O 1
ATOM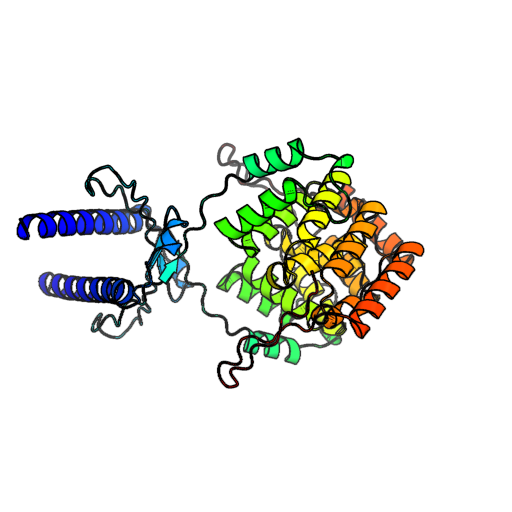 2618 N N . ASP B 1 88 ? 25.297 -3.621 -8.727 1 84.44 88 ASP B N 1
ATOM 2619 C CA . ASP B 1 88 ? 25.203 -3.006 -7.406 1 84.44 88 ASP B CA 1
ATOM 2620 C C . ASP B 1 88 ? 24.234 -3.768 -6.516 1 84.44 88 ASP B C 1
ATOM 2622 O O . ASP B 1 88 ? 24.266 -3.633 -5.289 1 84.44 88 ASP B O 1
ATOM 2626 N N . VAL B 1 89 ? 23.359 -4.535 -7.16 1 86.12 89 VAL B N 1
ATOM 2627 C CA . VAL B 1 89 ? 22.328 -5.227 -6.398 1 86.12 89 VAL B CA 1
ATOM 2628 C C . VAL B 1 89 ? 22.859 -6.574 -5.91 1 86.12 89 VAL B C 1
ATOM 2630 O O . VAL B 1 89 ? 22.516 -7.621 -6.477 1 86.12 89 VAL B O 1
ATOM 2633 N N . GLN B 1 90 ? 23.797 -6.422 -5.027 1 77.19 90 GLN B N 1
ATOM 2634 C CA . GLN B 1 90 ? 24.406 -7.613 -4.445 1 77.19 90 GLN B CA 1
ATOM 2635 C C . GLN B 1 90 ? 23.875 -7.883 -3.047 1 77.19 90 GLN B C 1
ATOM 2637 O O . GLN B 1 90 ? 23.625 -6.949 -2.275 1 77.19 90 GLN B O 1
ATOM 2642 N N . ILE B 1 91 ? 23.781 -9.094 -2.791 1 70.62 91 ILE B N 1
ATOM 2643 C CA . ILE B 1 91 ? 23.219 -9.516 -1.518 1 70.62 91 ILE B CA 1
ATOM 2644 C C . ILE B 1 91 ? 24.078 -9 -0.368 1 70.62 91 ILE B C 1
ATOM 2646 O O . ILE B 1 91 ? 25.297 -9.164 -0.379 1 70.62 91 ILE B O 1
ATOM 2650 N N . GLY B 1 92 ? 23.453 -8.273 0.528 1 72.38 92 GLY B N 1
ATOM 2651 C CA . GLY B 1 92 ? 24.094 -7.867 1.769 1 72.38 92 GLY B CA 1
ATOM 2652 C C . GLY B 1 92 ? 24.781 -6.516 1.673 1 72.38 92 GLY B C 1
ATOM 2653 O O . GLY B 1 92 ? 25.234 -5.973 2.682 1 72.38 92 GLY B O 1
ATOM 2654 N N . GLU B 1 93 ? 24.828 -5.945 0.473 1 78.88 93 GLU B N 1
ATOM 2655 C CA . GLU B 1 93 ? 25.484 -4.652 0.328 1 78.88 93 GLU B CA 1
ATOM 2656 C C . GLU B 1 93 ? 24.484 -3.551 0.01 1 78.88 93 GLU B C 1
ATOM 2658 O O . GLU B 1 93 ? 23.609 -3.727 -0.848 1 78.88 93 GLU B O 1
ATOM 2663 N N . PRO B 1 94 ? 24.641 -2.471 0.718 1 84.5 94 PRO B N 1
ATOM 2664 C CA . PRO B 1 94 ? 23.719 -1.377 0.425 1 84.5 94 PRO B CA 1
ATOM 2665 C C . PRO B 1 94 ? 23.969 -0.733 -0.936 1 84.5 94 PRO B C 1
ATOM 2667 O O . PRO B 1 94 ? 25.109 -0.697 -1.4 1 84.5 94 PRO B O 1
ATOM 2670 N N . THR B 1 95 ? 22.922 -0.304 -1.561 1 87.31 95 THR B N 1
ATOM 2671 C CA . THR B 1 95 ? 23 0.414 -2.828 1 87.31 95 THR B CA 1
ATOM 2672 C C . THR B 1 95 ? 22.812 1.913 -2.611 1 87.31 95 THR B C 1
ATOM 2674 O O . THR B 1 95 ? 22.406 2.344 -1.53 1 87.31 95 THR B O 1
ATOM 2677 N N . GLU B 1 96 ? 23.109 2.672 -3.646 1 90.19 96 GLU B N 1
ATOM 2678 C CA . GLU B 1 96 ? 22.828 4.105 -3.605 1 90.19 96 GLU B CA 1
ATOM 2679 C C . GLU B 1 96 ? 21.344 4.379 -3.404 1 90.19 96 GLU B C 1
ATOM 2681 O O . GLU B 1 96 ? 20.969 5.305 -2.682 1 90.19 96 GLU B O 1
ATOM 2686 N N . THR B 1 97 ? 20.578 3.566 -4.039 1 92.12 97 THR B N 1
ATOM 2687 C CA . THR B 1 97 ? 19.141 3.711 -3.932 1 92.12 97 THR B CA 1
ATOM 2688 C C . THR B 1 97 ? 18.688 3.539 -2.484 1 92.12 97 THR B C 1
ATOM 2690 O O . THR B 1 97 ? 17.766 4.234 -2.027 1 92.12 97 THR B O 1
ATOM 2693 N N . GLU B 1 98 ? 19.25 2.656 -1.806 1 92.12 98 GLU B N 1
ATOM 2694 C CA . GLU B 1 98 ? 18.938 2.461 -0.395 1 92.12 98 GLU B CA 1
ATOM 2695 C C . GLU B 1 98 ? 19.172 3.738 0.407 1 92.12 98 GLU B C 1
ATOM 2697 O O . GLU B 1 98 ? 18.312 4.137 1.21 1 92.12 98 GLU B O 1
ATOM 2702 N N . TRP B 1 99 ? 20.219 4.379 0.169 1 92.19 99 TRP B N 1
ATOM 2703 C CA . TRP B 1 99 ? 20.547 5.621 0.863 1 92.19 99 TRP B CA 1
ATOM 2704 C C . TRP B 1 99 ? 19.531 6.715 0.514 1 92.19 99 TRP B C 1
ATOM 2706 O O . TRP B 1 99 ? 19.109 7.469 1.387 1 92.19 99 TRP B O 1
ATOM 2716 N N . ILE B 1 100 ? 19.203 6.766 -0.681 1 93.69 100 ILE B N 1
ATOM 2717 C CA . ILE B 1 100 ? 18.219 7.742 -1.128 1 93.69 100 ILE B CA 1
ATOM 2718 C C . ILE B 1 100 ? 16.906 7.535 -0.374 1 93.69 100 ILE B C 1
ATOM 2720 O O . ILE B 1 100 ? 16.344 8.484 0.177 1 93.69 100 ILE B O 1
ATOM 2724 N N . ILE B 1 101 ? 16.453 6.297 -0.304 1 94.5 101 ILE B N 1
ATOM 2725 C CA . ILE B 1 101 ? 15.172 5.977 0.324 1 94.5 101 ILE B CA 1
ATOM 2726 C C . ILE B 1 101 ? 15.25 6.254 1.823 1 94.5 101 ILE B C 1
ATOM 2728 O O . ILE B 1 101 ? 14.344 6.855 2.396 1 94.5 101 ILE B O 1
ATOM 2732 N N . GLU B 1 102 ? 16.312 5.902 2.445 1 89.62 102 GLU B N 1
ATOM 2733 C CA . GLU B 1 102 ? 16.484 6.145 3.873 1 89.62 102 GLU B CA 1
ATOM 2734 C C . GLU B 1 102 ? 16.484 7.641 4.18 1 89.62 102 GLU B C 1
ATOM 2736 O O . GLU B 1 102 ? 15.852 8.078 5.145 1 89.62 102 GLU B O 1
ATOM 2741 N N . ASN B 1 103 ? 17.172 8.352 3.375 1 86.88 103 ASN B N 1
ATOM 2742 C CA . ASN B 1 103 ? 17.219 9.797 3.555 1 86.88 103 ASN B CA 1
ATOM 2743 C C . ASN B 1 103 ? 15.836 10.422 3.371 1 86.88 103 ASN B C 1
ATOM 2745 O O . ASN B 1 103 ? 15.453 11.336 4.109 1 86.88 103 ASN B O 1
ATOM 2749 N N . LEU B 1 104 ? 15.133 9.922 2.387 1 89.38 104 LEU B N 1
ATOM 2750 C CA . LEU B 1 104 ? 13.781 10.43 2.145 1 89.38 104 LEU B CA 1
ATOM 2751 C C . LEU B 1 104 ? 12.875 10.156 3.34 1 89.38 104 LEU B C 1
ATOM 2753 O O . LEU B 1 104 ? 12.078 11.016 3.725 1 89.38 104 LEU B O 1
ATOM 2757 N N . ILE B 1 105 ? 13.023 8.977 3.885 1 86.31 105 ILE B N 1
ATOM 2758 C CA . ILE B 1 105 ? 12.219 8.617 5.047 1 86.31 105 ILE B CA 1
ATOM 2759 C C . ILE B 1 105 ? 12.555 9.539 6.215 1 86.31 105 ILE B C 1
ATOM 2761 O O . ILE B 1 105 ? 11.656 10.031 6.902 1 86.31 105 ILE B O 1
ATOM 2765 N N . GLN B 1 106 ? 13.773 9.82 6.387 1 79.25 106 GLN B N 1
ATOM 2766 C CA . GLN B 1 106 ? 14.211 10.703 7.465 1 79.25 106 GLN B CA 1
ATOM 2767 C C . GLN B 1 106 ? 13.734 12.133 7.238 1 79.25 106 GLN B C 1
ATOM 2769 O O . GLN B 1 106 ? 13.328 12.812 8.18 1 79.25 106 GLN B O 1
ATOM 2774 N N . GLU B 1 107 ? 13.719 12.531 6.051 1 73.69 107 GLU B N 1
ATOM 2775 C CA . GLU B 1 107 ? 13.391 13.906 5.703 1 73.69 107 GLU B CA 1
ATOM 2776 C C . GLU B 1 107 ? 11.875 14.125 5.684 1 73.69 107 GLU B C 1
ATOM 2778 O O . GLU B 1 107 ? 11.398 15.242 5.859 1 73.69 107 GLU B O 1
ATOM 2783 N N . THR B 1 108 ? 11.195 13.039 5.402 1 80.62 108 THR B N 1
ATOM 2784 C CA . THR B 1 108 ? 9.742 13.125 5.285 1 80.62 108 THR B CA 1
ATOM 2785 C C . THR B 1 108 ? 9.062 12.164 6.25 1 80.62 108 THR B C 1
ATOM 2787 O O . THR B 1 108 ? 8.992 12.422 7.449 1 80.62 108 THR B O 1
ATOM 2790 N N . SER B 1 109 ? 8.539 11.078 5.766 1 79.38 109 SER B N 1
ATOM 2791 C CA . SER B 1 109 ? 7.93 10 6.531 1 79.38 109 SER B CA 1
ATOM 2792 C C . SER B 1 109 ? 7.824 8.719 5.703 1 79.38 109 SER B C 1
ATOM 2794 O O . SER B 1 109 ? 7.746 8.781 4.473 1 79.38 109 SER B O 1
ATOM 2796 N N . PRO B 1 110 ? 7.848 7.621 6.348 1 85.56 110 PRO B N 1
ATOM 2797 C CA . PRO B 1 110 ? 7.656 6.367 5.617 1 85.56 110 PRO B CA 1
ATOM 2798 C C . PRO B 1 110 ? 6.395 6.375 4.758 1 85.56 110 PRO B C 1
ATOM 2800 O O . PRO B 1 110 ? 6.418 5.914 3.615 1 85.56 110 PRO B O 1
ATOM 2803 N N . LYS B 1 111 ? 5.395 6.965 5.352 1 86 111 LYS B N 1
ATOM 2804 C CA . LYS B 1 111 ? 4.121 6.996 4.641 1 86 111 LYS B CA 1
ATOM 2805 C C . LYS B 1 111 ? 4.258 7.719 3.303 1 86 111 LYS B C 1
ATOM 2807 O O . LYS B 1 111 ? 3.797 7.219 2.271 1 86 111 LYS B O 1
ATOM 2812 N N . LYS B 1 112 ? 4.84 8.805 3.314 1 86.94 112 LYS B N 1
ATOM 2813 C CA . LYS B 1 112 ? 5.012 9.594 2.098 1 86.94 112 LYS B CA 1
ATOM 2814 C C . LYS B 1 112 ? 5.945 8.891 1.115 1 86.94 112 LYS B C 1
ATOM 2816 O O . LYS B 1 112 ? 5.691 8.883 -0.092 1 86.94 112 LYS B O 1
ATOM 2821 N N . VAL B 1 113 ? 6.949 8.398 1.609 1 93 113 VAL B N 1
ATOM 2822 C CA . VAL B 1 113 ? 7.934 7.73 0.764 1 93 113 VAL B CA 1
ATOM 2823 C C . VAL B 1 113 ? 7.301 6.516 0.093 1 93 113 VAL B C 1
ATOM 2825 O O . VAL B 1 113 ? 7.492 6.289 -1.104 1 93 113 VAL B O 1
ATOM 2828 N N . PHE B 1 114 ? 6.504 5.797 0.827 1 95.31 114 PHE B N 1
ATOM 2829 C CA . PHE B 1 114 ? 5.906 4.602 0.246 1 95.31 114 PHE B CA 1
ATOM 2830 C C . PHE B 1 114 ? 4.816 4.973 -0.755 1 95.31 114 PHE B C 1
ATOM 2832 O O . PHE B 1 114 ? 4.598 4.258 -1.734 1 95.31 114 PHE B O 1
ATOM 2839 N N . GLU B 1 115 ? 4.141 6 -0.47 1 92.06 115 GLU B N 1
ATOM 2840 C CA . GLU B 1 115 ? 3.248 6.492 -1.514 1 92.06 115 GLU B CA 1
ATOM 2841 C C . GLU B 1 115 ? 3.998 6.715 -2.824 1 92.06 115 GLU B C 1
ATOM 2843 O O . GLU B 1 115 ? 3.551 6.273 -3.885 1 92.06 115 GLU B O 1
ATOM 2848 N N . TRP B 1 116 ? 5.055 7.41 -2.705 1 94.31 116 TRP B N 1
ATOM 2849 C CA . TRP B 1 116 ? 5.883 7.691 -3.873 1 94.31 116 TRP B CA 1
ATOM 2850 C C . TRP B 1 116 ? 6.445 6.402 -4.465 1 94.31 116 TRP B C 1
ATOM 2852 O O . TRP B 1 116 ? 6.48 6.238 -5.688 1 94.31 116 TRP B O 1
ATOM 2862 N N . ILE B 1 117 ? 6.898 5.453 -3.662 1 97.88 117 ILE B N 1
ATOM 2863 C CA . ILE B 1 117 ? 7.438 4.176 -4.117 1 97.88 117 ILE B CA 1
ATOM 2864 C C . ILE B 1 117 ? 6.352 3.391 -4.852 1 97.88 117 ILE B C 1
ATOM 2866 O O . ILE B 1 117 ? 6.617 2.775 -5.887 1 97.88 117 ILE B O 1
ATOM 2870 N N . TYR B 1 118 ? 5.133 3.408 -4.289 1 97.81 118 TYR B N 1
ATOM 2871 C CA . TYR B 1 118 ? 4.035 2.707 -4.949 1 97.81 118 TYR B CA 1
ATOM 2872 C C . TYR B 1 118 ? 3.793 3.266 -6.344 1 97.81 118 TYR B C 1
ATOM 2874 O O . TYR B 1 118 ? 3.684 2.51 -7.312 1 97.81 118 TYR B O 1
ATOM 2882 N N . ASP B 1 119 ? 3.809 4.57 -6.414 1 94.81 119 ASP B N 1
ATOM 2883 C CA . ASP B 1 119 ? 3.668 5.211 -7.719 1 94.81 119 ASP B CA 1
ATOM 2884 C C . ASP B 1 119 ? 4.777 4.77 -8.672 1 94.81 119 ASP B C 1
ATOM 2886 O O . ASP B 1 119 ? 4.512 4.41 -9.82 1 94.81 119 ASP B O 1
ATOM 2890 N N . LEU B 1 120 ? 5.914 4.797 -8.18 1 97.06 120 LEU B N 1
ATOM 2891 C CA . LEU B 1 120 ? 7.094 4.469 -8.969 1 97.06 120 LEU B CA 1
ATOM 2892 C C . LEU B 1 120 ? 7.039 3.025 -9.461 1 97.06 120 LEU B C 1
ATOM 2894 O O . LEU B 1 120 ? 7.309 2.75 -10.633 1 97.06 120 LEU B O 1
ATOM 2898 N N . VAL B 1 121 ? 6.68 2.143 -8.625 1 98.06 121 VAL B N 1
ATOM 2899 C CA . VAL B 1 121 ? 6.637 0.72 -8.945 1 98.06 121 VAL B CA 1
ATOM 2900 C C . VAL B 1 121 ? 5.508 0.443 -9.93 1 98.06 121 VAL B C 1
ATOM 2902 O O . VAL B 1 121 ? 5.703 -0.262 -10.93 1 98.06 121 VAL B O 1
ATOM 2905 N N . LEU B 1 122 ? 4.395 1.022 -9.672 1 97.25 122 LEU B N 1
ATOM 2906 C CA . LEU B 1 122 ? 3.252 0.802 -10.555 1 97.25 122 LEU B CA 1
ATOM 2907 C C . LEU B 1 122 ? 3.514 1.375 -11.938 1 97.25 122 LEU B C 1
ATOM 2909 O O . LEU B 1 122 ? 3.191 0.742 -12.945 1 97.25 122 LEU B O 1
ATOM 2913 N N . ASP B 1 123 ? 4.184 2.451 -11.953 1 95.44 123 ASP B N 1
ATOM 2914 C CA . ASP B 1 123 ? 4.477 3.107 -13.219 1 95.44 123 ASP B CA 1
ATOM 2915 C C . ASP B 1 123 ? 5.562 2.357 -13.992 1 95.44 123 ASP B C 1
ATOM 2917 O O . ASP B 1 123 ? 5.711 2.541 -15.203 1 95.44 123 ASP B O 1
ATOM 2921 N N . ASN B 1 124 ? 6.309 1.551 -13.32 1 97.25 124 ASN B N 1
ATOM 2922 C CA . ASN B 1 124 ? 7.461 0.891 -13.922 1 97.25 124 ASN B CA 1
ATOM 2923 C C . ASN B 1 124 ? 7.465 -0.607 -13.625 1 97.25 124 ASN B C 1
ATOM 2925 O O . ASN B 1 124 ? 8.516 -1.186 -13.352 1 97.25 124 ASN B O 1
ATOM 2929 N N . ALA B 1 125 ? 6.328 -1.19 -13.641 1 97.75 125 ALA B N 1
ATOM 2930 C CA . ALA B 1 125 ? 6.164 -2.58 -13.219 1 97.75 125 ALA B CA 1
ATOM 2931 C C . ALA B 1 125 ? 6.945 -3.523 -14.133 1 97.75 125 ALA B C 1
ATOM 2933 O O . ALA B 1 125 ? 7.266 -4.648 -13.75 1 97.75 125 ALA B O 1
ATOM 2934 N N . SER B 1 126 ? 7.277 -3.092 -15.344 1 97.38 126 SER B N 1
ATOM 2935 C CA . SER B 1 126 ? 8.016 -3.936 -16.281 1 97.38 126 SER B CA 1
ATOM 2936 C C . SER B 1 126 ? 9.523 -3.748 -16.109 1 97.38 126 SER B C 1
ATOM 2938 O O . SER B 1 126 ? 10.312 -4.461 -16.734 1 97.38 126 SER B O 1
ATOM 2940 N N . ASN B 1 127 ? 9.953 -2.818 -15.375 1 97.88 127 ASN B N 1
ATOM 2941 C CA . ASN B 1 127 ? 11.367 -2.561 -15.133 1 97.88 127 ASN B CA 1
ATOM 2942 C C . ASN B 1 127 ? 11.898 -3.404 -13.977 1 97.88 127 ASN B C 1
ATOM 2944 O O . ASN B 1 127 ? 11.992 -2.924 -12.844 1 97.88 127 ASN B O 1
ATOM 2948 N N . THR B 1 128 ? 12.344 -4.531 -14.305 1 97.81 128 THR B N 1
ATOM 2949 C CA . THR B 1 128 ? 12.758 -5.531 -13.328 1 97.81 128 THR B CA 1
ATOM 2950 C C . THR B 1 128 ? 13.898 -4.996 -12.461 1 97.81 128 THR B C 1
ATOM 2952 O O . THR B 1 128 ? 13.883 -5.164 -11.242 1 97.81 128 THR B O 1
ATOM 2955 N N . LEU B 1 129 ? 14.82 -4.41 -13.086 1 97.56 129 LEU B N 1
ATOM 2956 C CA . LEU B 1 129 ? 15.969 -3.91 -12.344 1 97.56 129 LEU B CA 1
ATOM 2957 C C . LEU B 1 129 ? 15.539 -2.893 -11.297 1 97.56 129 LEU B C 1
ATOM 2959 O O . LEU B 1 129 ? 16.016 -2.934 -10.156 1 97.56 129 LEU B O 1
ATOM 2963 N N . LEU B 1 130 ? 14.719 -1.98 -11.633 1 97.75 130 LEU B N 1
ATOM 2964 C CA . LEU B 1 130 ? 14.234 -0.98 -10.695 1 97.75 130 LEU B CA 1
ATOM 2965 C C . LEU B 1 130 ? 13.555 -1.645 -9.5 1 97.75 130 LEU B C 1
ATOM 2967 O O . LEU B 1 130 ? 13.852 -1.32 -8.352 1 97.75 130 LEU B O 1
ATOM 2971 N N . ILE B 1 131 ? 12.641 -2.545 -9.797 1 98.19 131 ILE B N 1
ATOM 2972 C CA . ILE B 1 131 ? 11.859 -3.182 -8.742 1 98.19 131 ILE B CA 1
ATOM 2973 C C . ILE B 1 131 ? 12.781 -3.984 -7.828 1 98.19 131 ILE B C 1
ATOM 2975 O O . ILE B 1 131 ? 12.664 -3.908 -6.602 1 98.19 131 ILE B O 1
ATOM 2979 N N . CYS B 1 132 ? 13.68 -4.688 -8.406 1 97.12 132 CYS B N 1
ATOM 2980 C CA . CYS B 1 132 ? 14.633 -5.453 -7.613 1 97.12 132 CYS 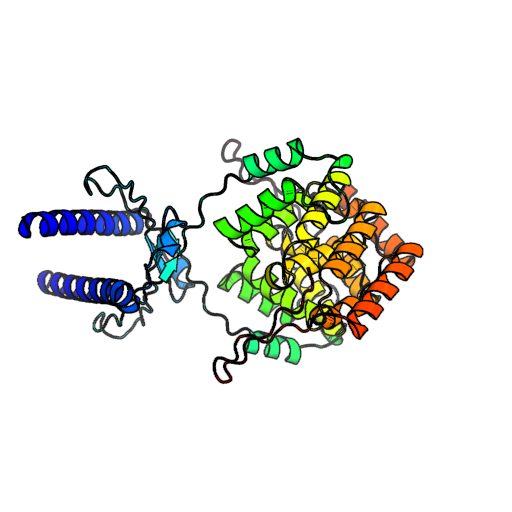B CA 1
ATOM 2981 C C . CYS B 1 132 ? 15.469 -4.531 -6.723 1 97.12 132 CYS B C 1
ATOM 2983 O O . CYS B 1 132 ? 15.711 -4.848 -5.559 1 97.12 132 CYS B O 1
ATOM 2985 N N . THR B 1 133 ? 15.891 -3.455 -7.277 1 97 133 THR B N 1
ATOM 2986 C CA . THR B 1 133 ? 16.688 -2.494 -6.523 1 97 133 THR B CA 1
ATOM 2987 C C . THR B 1 133 ? 15.891 -1.938 -5.348 1 97 133 THR B C 1
ATOM 2989 O O . THR B 1 133 ? 16.406 -1.822 -4.238 1 97 133 THR B O 1
ATOM 2992 N N . ILE B 1 134 ? 14.648 -1.601 -5.578 1 97.06 134 ILE B N 1
ATOM 2993 C CA . ILE B 1 134 ? 13.781 -1.076 -4.527 1 97.06 134 ILE B CA 1
ATOM 2994 C C . ILE B 1 134 ? 13.578 -2.135 -3.449 1 97.06 134 ILE B C 1
ATOM 2996 O O . ILE B 1 134 ? 13.711 -1.847 -2.256 1 97.06 134 ILE B O 1
ATOM 3000 N N . MET B 1 135 ? 13.281 -3.35 -3.875 1 96.88 135 MET B N 1
ATOM 3001 C CA . MET B 1 135 ? 13.086 -4.438 -2.922 1 96.88 135 MET B CA 1
ATOM 3002 C C . MET B 1 135 ? 14.344 -4.684 -2.104 1 96.88 135 MET B C 1
ATOM 3004 O O . MET B 1 135 ? 14.273 -4.883 -0.89 1 96.88 135 MET B O 1
ATOM 3008 N N . HIS B 1 136 ? 15.438 -4.664 -2.738 1 96.38 136 HIS B N 1
ATOM 3009 C CA . HIS B 1 136 ? 16.719 -4.812 -2.059 1 96.38 136 HIS B CA 1
ATOM 3010 C C . HIS B 1 136 ? 16.922 -3.721 -1.016 1 96.38 136 HIS B C 1
ATOM 3012 O O . HIS B 1 136 ? 17.297 -4.004 0.122 1 96.38 136 HIS B O 1
ATOM 3018 N N . ALA B 1 137 ? 16.688 -2.564 -1.39 1 95.25 137 ALA B N 1
ATOM 3019 C CA . ALA B 1 137 ? 16.828 -1.435 -0.475 1 95.25 137 ALA B CA 1
ATOM 3020 C C . ALA B 1 137 ? 15.914 -1.584 0.731 1 95.25 137 ALA B C 1
ATOM 3022 O O . ALA B 1 137 ? 16.344 -1.408 1.874 1 95.25 137 ALA B O 1
ATOM 3023 N N . LEU B 1 138 ? 14.688 -1.926 0.462 1 95.56 138 LEU B N 1
ATOM 3024 C CA . LEU B 1 138 ? 13.695 -2.047 1.528 1 95.56 138 LEU B CA 1
ATOM 3025 C C . LEU B 1 138 ? 14.07 -3.168 2.492 1 95.56 138 LEU B C 1
ATOM 3027 O O . LEU B 1 138 ? 13.797 -3.078 3.691 1 95.56 138 LEU B O 1
ATOM 3031 N N . SER B 1 139 ? 14.68 -4.172 1.962 1 95 139 SER B N 1
ATOM 3032 C CA . SER B 1 139 ? 15.047 -5.32 2.781 1 95 139 SER B CA 1
ATOM 3033 C C . SER B 1 139 ? 16.047 -4.93 3.863 1 95 139 SER B C 1
ATOM 3035 O O . SER B 1 139 ? 16.203 -5.645 4.855 1 95 139 SER B O 1
ATOM 3037 N N . HIS B 1 140 ? 16.656 -3.818 3.711 1 94.19 140 HIS B N 1
ATOM 3038 C CA . HIS B 1 140 ? 17.688 -3.373 4.652 1 94.19 140 HIS B CA 1
ATOM 3039 C C . HIS B 1 140 ? 17.141 -2.311 5.598 1 94.19 140 HIS B C 1
ATOM 3041 O O . HIS B 1 140 ? 17.828 -1.879 6.523 1 94.19 140 HIS B O 1
ATOM 3047 N N . ILE B 1 141 ? 15.977 -1.919 5.352 1 92.62 141 ILE B N 1
ATOM 3048 C CA . ILE B 1 141 ? 15.297 -1.018 6.273 1 92.62 141 ILE B CA 1
ATOM 3049 C C . ILE B 1 141 ? 14.539 -1.829 7.324 1 92.62 141 ILE B C 1
ATOM 3051 O O . ILE B 1 141 ? 13.969 -2.875 7.012 1 92.62 141 ILE B O 1
ATOM 3055 N N . ASP B 1 142 ? 14.531 -1.307 8.516 1 90 142 ASP B N 1
ATOM 3056 C CA . ASP B 1 142 ? 13.875 -2.027 9.594 1 90 142 ASP B CA 1
ATOM 3057 C C . ASP B 1 142 ? 12.422 -2.324 9.258 1 90 142 ASP B C 1
ATOM 3059 O O . ASP B 1 142 ? 11.711 -1.457 8.742 1 90 142 ASP B O 1
ATOM 3063 N N . TYR B 1 143 ? 12.031 -3.566 9.602 1 93.88 143 TYR B N 1
ATOM 3064 C CA . TYR B 1 143 ? 10.672 -4.02 9.336 1 93.88 143 TYR B CA 1
ATOM 3065 C C . TYR B 1 143 ? 9.648 -3.049 9.914 1 93.88 143 TYR B C 1
ATOM 3067 O O . TYR B 1 143 ? 8.695 -2.66 9.227 1 93.88 143 TYR B O 1
ATOM 3075 N N . GLU B 1 144 ? 9.844 -2.549 11.102 1 89.62 144 GLU B N 1
ATOM 3076 C CA . GLU B 1 144 ? 8.906 -1.684 11.805 1 89.62 144 GLU B CA 1
ATOM 3077 C C . GLU B 1 144 ? 8.766 -0.335 11.102 1 89.62 144 GLU B C 1
ATOM 3079 O O . GLU B 1 144 ? 7.688 0.268 11.117 1 89.62 144 GLU B O 1
ATOM 3084 N N . GLU B 1 145 ? 9.812 0.008 10.469 1 89.25 145 GLU B N 1
ATOM 3085 C CA . GLU B 1 145 ? 9.812 1.294 9.781 1 89.25 145 GLU B CA 1
ATOM 3086 C C . GLU B 1 145 ? 9.062 1.205 8.453 1 89.25 145 GLU B C 1
ATOM 3088 O O . GLU B 1 145 ? 8.531 2.205 7.965 1 89.25 145 GLU B O 1
ATOM 3093 N N . THR B 1 146 ? 8.992 0.012 7.914 1 94.56 146 THR B N 1
ATOM 3094 C CA . THR B 1 146 ? 8.367 -0.145 6.605 1 94.56 146 THR B CA 1
ATOM 3095 C C . THR B 1 146 ? 6.91 -0.58 6.75 1 94.56 146 THR B C 1
ATOM 3097 O O . THR B 1 146 ? 6.137 -0.497 5.793 1 94.56 146 THR B O 1
ATOM 3100 N N . TYR B 1 147 ? 6.574 -1.054 7.984 1 94.12 147 TYR B N 1
ATOM 3101 C CA . TYR B 1 147 ? 5.227 -1.551 8.234 1 94.12 147 TYR B CA 1
ATOM 3102 C C . TYR B 1 147 ? 4.215 -0.411 8.234 1 94.12 147 TYR B C 1
ATOM 3104 O O . TYR B 1 147 ? 4.453 0.64 8.828 1 94.12 147 TYR B O 1
ATOM 3112 N N . PRO B 1 148 ? 3.07 -0.613 7.477 1 96.62 148 PRO B N 1
ATOM 3113 C CA . PRO B 1 148 ? 2.539 -1.785 6.777 1 96.62 148 PRO B CA 1
ATOM 3114 C C . PRO B 1 148 ? 2.801 -1.742 5.273 1 96.62 148 PRO B C 1
ATOM 3116 O O . PRO B 1 148 ? 2.424 -2.668 4.551 1 96.62 148 PRO B O 1
ATOM 3119 N N . TYR B 1 149 ? 3.516 -0.736 4.859 1 96.94 149 TYR B N 1
ATOM 3120 C CA . TYR B 1 149 ? 3.625 -0.465 3.43 1 96.94 149 TYR B CA 1
ATOM 3121 C C . TYR B 1 149 ? 4.598 -1.432 2.764 1 96.94 149 TYR B C 1
ATOM 3123 O O . TYR B 1 149 ? 4.324 -1.94 1.674 1 96.94 149 TYR B O 1
ATOM 3131 N N . GLY B 1 150 ? 5.676 -1.669 3.43 1 97.75 150 GLY B N 1
ATOM 3132 C CA . GLY B 1 150 ? 6.668 -2.598 2.91 1 97.75 150 GLY B CA 1
ATOM 3133 C C . GLY B 1 150 ? 6.113 -3.99 2.676 1 97.75 150 GLY B C 1
ATOM 3134 O O . GLY B 1 150 ? 6.168 -4.508 1.558 1 97.75 150 GLY B O 1
ATOM 3135 N N . PRO B 1 151 ? 5.527 -4.52 3.695 1 97.81 151 PRO B N 1
ATOM 3136 C CA . PRO B 1 151 ? 4.914 -5.844 3.555 1 97.81 151 PRO B CA 1
ATOM 3137 C C . PRO B 1 151 ? 3.889 -5.902 2.426 1 97.81 151 PRO B C 1
ATOM 3139 O O . PRO B 1 151 ? 3.828 -6.891 1.69 1 97.81 151 PRO B O 1
ATOM 3142 N N . MET B 1 152 ? 3.127 -4.891 2.348 1 98 152 MET B N 1
ATOM 3143 C CA . MET B 1 152 ? 2.129 -4.867 1.281 1 98 152 MET B CA 1
ATOM 3144 C C . MET B 1 152 ? 2.797 -4.918 -0.089 1 98 152 MET B C 1
ATOM 3146 O O . MET B 1 152 ? 2.379 -5.688 -0.958 1 98 152 MET B O 1
ATOM 3150 N N . LEU B 1 153 ? 3.793 -4.121 -0.261 1 98.44 153 LEU B N 1
ATOM 3151 C CA . LEU B 1 153 ? 4.555 -4.145 -1.504 1 98.44 153 LEU B CA 1
ATOM 3152 C C . LEU B 1 153 ? 5.191 -5.512 -1.729 1 98.44 153 LEU B C 1
ATOM 3154 O O . LEU B 1 153 ? 5.121 -6.059 -2.83 1 98.44 153 LEU B O 1
ATOM 3158 N N . GLY B 1 154 ? 5.828 -6.023 -0.701 1 98.19 154 GLY B N 1
ATOM 3159 C CA . GLY B 1 154 ? 6.441 -7.34 -0.796 1 98.19 154 GLY B CA 1
ATOM 3160 C C . GLY B 1 154 ? 5.473 -8.422 -1.229 1 98.19 154 GLY B C 1
ATOM 3161 O O . GLY B 1 154 ? 5.789 -9.234 -2.096 1 98.19 154 GLY B O 1
ATOM 3162 N N . MET B 1 155 ? 4.332 -8.398 -0.62 1 97.81 155 MET B N 1
ATOM 3163 C CA . MET B 1 155 ? 3.318 -9.391 -0.961 1 97.81 155 MET B CA 1
ATOM 3164 C C . MET B 1 155 ? 2.855 -9.227 -2.404 1 97.81 155 MET B C 1
ATOM 3166 O O . MET B 1 155 ? 2.629 -10.211 -3.107 1 97.81 155 MET B O 1
ATOM 3170 N N . ALA B 1 156 ? 2.668 -8.023 -2.822 1 98 156 ALA B N 1
ATOM 3171 C CA . ALA B 1 156 ? 2.27 -7.766 -4.203 1 98 156 ALA B CA 1
ATOM 3172 C C . ALA B 1 156 ? 3.303 -8.32 -5.184 1 98 156 ALA B C 1
ATOM 3174 O O . ALA B 1 156 ? 2.943 -8.922 -6.195 1 98 156 ALA B O 1
ATOM 3175 N N . MET B 1 157 ? 4.555 -8.203 -4.875 1 98.12 157 MET B N 1
ATOM 3176 C CA . MET B 1 157 ? 5.629 -8.594 -5.785 1 98.12 157 MET B CA 1
ATOM 3177 C C . MET B 1 157 ? 5.734 -10.109 -5.879 1 98.12 157 MET B C 1
ATOM 3179 O O . MET B 1 157 ? 6.34 -10.641 -6.812 1 98.12 157 MET B O 1
ATOM 3183 N N . LEU B 1 158 ? 5.141 -10.82 -4.945 1 97.25 158 LEU B N 1
ATOM 3184 C CA . LEU B 1 158 ? 5.125 -12.273 -5.031 1 97.25 158 LEU B CA 1
ATOM 3185 C C . LEU B 1 158 ? 4.371 -12.734 -6.273 1 97.25 158 LEU B C 1
ATOM 3187 O O . LEU B 1 158 ? 4.566 -13.859 -6.738 1 97.25 158 LEU B O 1
ATOM 3191 N N . GLY B 1 159 ? 3.527 -11.859 -6.73 1 95.75 159 GLY B N 1
ATOM 3192 C CA . GLY B 1 159 ? 2.713 -12.203 -7.887 1 95.75 159 GLY B CA 1
ATOM 3193 C C . GLY B 1 159 ? 3.279 -11.672 -9.195 1 95.75 159 GLY B C 1
ATOM 3194 O O . GLY B 1 159 ? 2.648 -11.797 -10.242 1 95.75 159 GLY B O 1
ATOM 3195 N N . HIS B 1 160 ? 4.473 -11.133 -9.188 1 97.88 160 HIS B N 1
ATOM 3196 C CA . HIS B 1 160 ? 5.078 -10.57 -10.383 1 97.88 160 HIS B CA 1
ATOM 3197 C C . HIS B 1 160 ? 5.508 -11.664 -11.359 1 97.88 160 HIS B C 1
ATOM 3199 O O . HIS B 1 160 ? 5.922 -12.75 -10.938 1 97.88 160 HIS B O 1
ATOM 3205 N N . ASP B 1 161 ? 5.531 -11.406 -12.562 1 96.5 161 ASP B N 1
ATOM 3206 C CA . ASP B 1 161 ? 5.828 -12.414 -13.578 1 96.5 161 ASP B CA 1
ATOM 3207 C C . ASP B 1 161 ? 7.328 -12.664 -13.68 1 96.5 161 ASP B C 1
ATOM 3209 O O . ASP B 1 161 ? 7.758 -13.742 -14.102 1 96.5 161 ASP B O 1
ATOM 3213 N N . ASP B 1 162 ? 8.133 -11.625 -13.398 1 97.62 162 ASP B N 1
ATOM 3214 C CA . ASP B 1 162 ? 9.578 -11.805 -13.453 1 97.62 162 ASP B CA 1
ATOM 3215 C C . ASP B 1 162 ? 10.086 -12.539 -12.211 1 97.62 162 ASP B C 1
ATOM 3217 O O . ASP B 1 162 ? 9.898 -12.07 -11.094 1 97.62 162 ASP B O 1
ATOM 3221 N N . LYS B 1 163 ? 10.797 -13.586 -12.391 1 97.19 163 LYS B N 1
ATOM 3222 C CA . LYS B 1 163 ? 11.258 -14.453 -11.312 1 97.19 163 LYS B CA 1
ATOM 3223 C C . LYS B 1 163 ? 12.242 -13.727 -10.398 1 97.19 163 LYS B C 1
ATOM 3225 O O . LYS B 1 163 ? 12.344 -14.047 -9.211 1 97.19 163 LYS B O 1
ATOM 3230 N N . ARG B 1 164 ? 12.961 -12.852 -10.977 1 97 164 ARG B N 1
ATOM 3231 C CA . ARG B 1 164 ? 13.93 -12.117 -10.172 1 97 164 ARG B CA 1
ATOM 3232 C C . ARG B 1 164 ? 13.227 -11.227 -9.156 1 97 164 ARG B C 1
ATOM 3234 O O . ARG B 1 164 ? 13.656 -11.133 -8 1 97 164 ARG B O 1
ATOM 3241 N N . VAL B 1 165 ? 12.148 -10.57 -9.586 1 98.12 165 VAL B N 1
ATOM 3242 C CA . VAL B 1 165 ? 11.367 -9.742 -8.68 1 98.12 165 VAL B CA 1
ATOM 3243 C C . VAL B 1 165 ? 10.805 -10.594 -7.547 1 98.12 165 VAL B C 1
ATOM 3245 O O . VAL B 1 165 ? 10.898 -10.227 -6.371 1 98.12 165 VAL B O 1
ATOM 3248 N N . VAL B 1 166 ? 10.32 -11.727 -7.871 1 98.19 166 VAL B N 1
ATOM 3249 C CA . VAL B 1 166 ? 9.766 -12.648 -6.887 1 98.19 166 VAL B CA 1
ATOM 3250 C C . VAL B 1 166 ? 10.859 -13.078 -5.902 1 98.19 166 VAL B C 1
ATOM 3252 O O . VAL B 1 166 ? 10.641 -13.086 -4.691 1 98.19 166 VAL B O 1
ATOM 3255 N N . ALA B 1 167 ? 12 -13.375 -6.402 1 97.38 167 ALA B N 1
ATOM 3256 C CA . ALA B 1 167 ? 13.117 -13.789 -5.562 1 97.38 167 ALA B CA 1
ATOM 3257 C C . ALA B 1 167 ? 13.5 -12.688 -4.578 1 97.38 167 ALA B C 1
ATOM 3259 O O . ALA B 1 167 ? 13.727 -12.953 -3.395 1 97.38 167 ALA B O 1
ATOM 3260 N N . PHE B 1 168 ? 13.555 -11.5 -5.07 1 96.75 168 PHE B N 1
ATOM 3261 C CA . PHE B 1 168 ? 13.938 -10.398 -4.195 1 96.75 168 PHE B CA 1
ATOM 3262 C C . PHE B 1 168 ? 12.844 -10.125 -3.166 1 96.75 168 PHE B C 1
ATOM 3264 O O . PHE B 1 168 ? 13.133 -9.727 -2.037 1 96.75 168 PHE B O 1
ATOM 3271 N N . SER B 1 169 ? 11.602 -10.305 -3.568 1 97.69 169 SER B N 1
ATOM 3272 C CA . SER B 1 169 ? 10.523 -10.188 -2.596 1 97.69 169 SER B CA 1
ATOM 3273 C C . SER B 1 169 ? 10.688 -11.195 -1.464 1 97.69 169 SER B C 1
ATOM 3275 O O . SER B 1 169 ? 10.609 -10.836 -0.288 1 97.69 169 SER B O 1
ATOM 3277 N N . ILE B 1 170 ? 10.953 -12.398 -1.807 1 97.81 170 ILE B N 1
ATOM 3278 C CA . ILE B 1 170 ? 11.164 -13.453 -0.817 1 97.81 170 ILE B CA 1
ATOM 3279 C C . ILE B 1 170 ? 12.344 -13.094 0.078 1 97.81 170 ILE B C 1
ATOM 3281 O O . ILE B 1 170 ? 12.258 -13.203 1.304 1 97.81 170 ILE B O 1
ATOM 3285 N N . LYS B 1 171 ? 13.375 -12.648 -0.495 1 96.75 171 LYS B N 1
ATOM 3286 C CA . LYS B 1 171 ? 14.57 -12.258 0.244 1 96.75 171 LYS B CA 1
ATOM 3287 C C . LYS B 1 171 ? 14.273 -11.125 1.22 1 96.75 171 LYS B C 1
ATOM 3289 O O . LYS B 1 171 ? 14.844 -11.07 2.312 1 96.75 171 LYS B O 1
ATOM 3294 N N . THR B 1 172 ? 13.5 -10.219 0.802 1 96.88 172 THR B N 1
ATOM 3295 C CA . THR B 1 172 ? 13.148 -9.086 1.656 1 96.88 172 THR B CA 1
ATOM 3296 C C . THR B 1 172 ? 12.523 -9.57 2.963 1 96.88 172 THR B C 1
ATOM 3298 O O . THR B 1 172 ? 12.93 -9.141 4.047 1 96.88 172 THR B O 1
ATOM 3301 N N . PHE B 1 173 ? 11.602 -10.484 2.873 1 97.75 173 PHE B N 1
ATOM 3302 C CA . PHE B 1 173 ? 10.969 -11.031 4.074 1 97.75 173 PHE B CA 1
ATOM 3303 C C . PHE B 1 173 ? 11.977 -11.82 4.902 1 97.75 173 PHE B C 1
ATOM 3305 O O . PHE B 1 173 ? 11.93 -11.789 6.133 1 97.75 173 PHE B O 1
ATOM 3312 N N . SER B 1 174 ? 12.812 -12.516 4.195 1 97.38 174 SER B N 1
ATOM 3313 C CA . SER B 1 174 ? 13.859 -13.25 4.891 1 97.38 174 SER B CA 1
ATOM 3314 C C . SER B 1 174 ? 14.758 -12.312 5.691 1 97.38 174 SER B C 1
ATOM 3316 O O . SER B 1 174 ? 15.07 -12.594 6.852 1 97.38 174 SER B O 1
ATOM 3318 N N . ASN B 1 175 ? 15.086 -11.234 5.113 1 95.56 175 ASN B N 1
ATOM 3319 C CA . ASN B 1 175 ? 15.969 -10.273 5.777 1 95.56 175 ASN B CA 1
ATOM 3320 C C . ASN B 1 175 ? 15.258 -9.57 6.934 1 95.56 175 ASN B C 1
ATOM 3322 O O . ASN B 1 175 ? 15.875 -9.297 7.965 1 95.56 175 ASN B O 1
ATOM 3326 N N . TRP B 1 176 ? 14 -9.258 6.684 1 95.56 176 TRP B N 1
ATOM 3327 C CA . TRP B 1 176 ? 13.242 -8.664 7.781 1 95.56 176 TRP B CA 1
ATOM 3328 C C . TRP B 1 176 ? 13.18 -9.609 8.977 1 95.56 176 TRP B C 1
ATOM 3330 O O . TRP B 1 176 ? 13.234 -9.164 10.125 1 95.56 176 TRP B O 1
ATOM 3340 N N . ASN B 1 177 ? 12.969 -10.906 8.68 1 97.06 177 ASN B N 1
ATOM 3341 C CA . ASN B 1 177 ? 12.992 -11.961 9.688 1 97.06 177 ASN B CA 1
ATOM 3342 C C . ASN B 1 177 ? 12.125 -11.594 10.891 1 97.06 177 ASN B C 1
ATOM 3344 O O . ASN B 1 177 ? 12.523 -11.828 12.039 1 97.06 177 ASN B O 1
ATOM 3348 N N . SER B 1 178 ? 11.008 -10.992 10.648 1 95.44 178 SER B N 1
ATOM 3349 C CA . SER B 1 178 ? 10.141 -10.547 11.734 1 95.44 178 SER B CA 1
ATOM 3350 C C . SER B 1 178 ? 9.055 -11.57 12.031 1 95.44 178 SER B C 1
ATOM 3352 O O . SER B 1 178 ? 8.281 -11.938 11.141 1 95.44 178 SER B O 1
ATOM 3354 N N . LYS B 1 179 ? 8.875 -11.914 13.25 1 96.12 179 LYS B N 1
ATOM 3355 C CA . LYS B 1 179 ? 7.812 -12.844 13.633 1 96.12 179 LYS B CA 1
ATOM 3356 C C . LYS B 1 179 ? 6.438 -12.203 13.461 1 96.12 179 LYS B C 1
ATOM 3358 O O . LYS B 1 179 ? 5.434 -12.906 13.328 1 96.12 179 LYS B O 1
ATOM 3363 N N . ASP B 1 180 ? 6.43 -10.898 13.531 1 95.06 180 ASP B N 1
ATOM 3364 C CA . ASP B 1 180 ? 5.176 -10.188 13.289 1 95.06 180 ASP B CA 1
ATOM 3365 C C . ASP B 1 180 ? 4.598 -10.547 11.922 1 95.06 180 ASP B C 1
ATOM 3367 O O . ASP B 1 180 ? 3.379 -10.562 11.742 1 95.06 180 ASP B O 1
ATOM 3371 N N . SER B 1 181 ? 5.473 -10.828 11.008 1 96.88 181 SER B N 1
ATOM 3372 C CA . SER B 1 181 ? 5.027 -11.109 9.641 1 96.88 181 SER B CA 1
ATOM 3373 C C . SER B 1 181 ? 4.242 -12.414 9.57 1 96.88 181 SER B C 1
ATOM 3375 O O . SER B 1 181 ? 3.504 -12.648 8.609 1 96.88 181 SER B O 1
ATOM 3377 N N . LEU B 1 182 ? 4.312 -13.25 10.523 1 96.88 182 LEU B N 1
ATOM 3378 C CA . LEU B 1 182 ? 3.648 -14.547 10.516 1 96.88 182 LEU B CA 1
ATOM 3379 C C . LEU B 1 182 ? 2.133 -14.383 10.523 1 96.88 182 LEU B C 1
ATOM 3381 O O . LEU B 1 182 ? 1.398 -15.305 10.172 1 96.88 182 LEU B O 1
ATOM 3385 N N . ARG B 1 183 ? 1.693 -13.211 10.883 1 95.12 183 ARG B N 1
ATOM 3386 C CA . ARG B 1 183 ? 0.264 -12.922 10.898 1 95.12 183 ARG B CA 1
ATOM 3387 C C . ARG B 1 183 ? -0.32 -12.969 9.492 1 95.12 183 ARG B C 1
ATOM 3389 O O . ARG B 1 183 ? -1.522 -13.18 9.32 1 95.12 183 ARG B O 1
ATOM 3396 N N . TYR B 1 184 ? 0.588 -12.797 8.508 1 97.25 184 TYR B N 1
ATOM 3397 C CA . TYR B 1 184 ? 0 -12.695 7.176 1 97.25 184 TYR B CA 1
ATOM 3398 C C . TYR B 1 184 ? 0.771 -13.547 6.176 1 97.25 184 TYR B C 1
ATOM 3400 O O . TYR B 1 184 ? 0.2 -14.039 5.199 1 97.25 184 TYR B O 1
ATOM 3408 N N . VAL B 1 185 ? 1.999 -13.867 6.355 1 97.88 185 VAL B N 1
ATOM 3409 C CA . VAL B 1 185 ? 2.826 -14.453 5.305 1 97.88 185 VAL B CA 1
ATOM 3410 C C . VAL B 1 185 ? 2.354 -15.875 5.012 1 97.88 185 VAL B C 1
ATOM 3412 O O . VAL B 1 185 ? 2.52 -16.375 3.895 1 97.88 185 VAL B O 1
ATOM 3415 N N . LYS B 1 186 ? 1.728 -16.516 5.938 1 97.19 186 LYS B N 1
ATOM 3416 C CA . LYS B 1 186 ? 1.286 -17.891 5.777 1 97.19 186 LYS B CA 1
ATOM 3417 C C . LYS B 1 186 ? 0.082 -17.984 4.848 1 97.19 186 LYS B C 1
ATOM 3419 O O . LYS B 1 186 ? -0.28 -19.078 4.395 1 97.19 186 LYS B O 1
ATOM 3424 N N . ASN B 1 187 ? -0.528 -16.891 4.559 1 97.56 187 ASN B N 1
ATOM 3425 C CA . ASN B 1 187 ? -1.737 -16.875 3.744 1 97.56 187 ASN B CA 1
ATOM 3426 C C . ASN B 1 187 ? -1.43 -16.531 2.291 1 97.56 187 ASN B C 1
ATOM 3428 O O . ASN B 1 187 ? -2.34 -16.422 1.468 1 97.56 187 ASN B O 1
ATOM 3432 N N . PHE B 1 188 ? -0.174 -16.328 1.984 1 97.12 188 PHE B N 1
ATOM 3433 C CA . PHE B 1 188 ? 0.247 -15.953 0.642 1 97.12 188 PHE B CA 1
ATOM 3434 C C . PHE B 1 188 ? 1.311 -16.906 0.114 1 97.12 188 PHE B C 1
ATOM 3436 O O . PHE B 1 188 ? 2.1 -17.453 0.888 1 97.12 188 PHE B O 1
ATOM 3443 N N . SER B 1 189 ? 1.335 -17.062 -1.147 1 94.12 189 SER B N 1
ATOM 3444 C CA . SER B 1 189 ? 2.379 -17.859 -1.792 1 94.12 189 SER B CA 1
ATOM 3445 C C . SER B 1 189 ? 2.609 -17.406 -3.229 1 94.12 189 SER B C 1
ATOM 3447 O O . SER B 1 189 ? 1.665 -17.016 -3.922 1 94.12 189 SER B O 1
ATOM 3449 N N . PRO B 1 190 ? 3.844 -17.453 -3.643 1 95.12 190 PRO B N 1
ATOM 3450 C CA . PRO B 1 190 ? 4.137 -17.125 -5.039 1 95.12 190 PRO B CA 1
ATOM 3451 C C . PRO B 1 190 ? 3.598 -18.172 -6.012 1 95.12 190 PRO B C 1
ATOM 3453 O O . PRO B 1 190 ? 3.25 -19.281 -5.602 1 95.12 190 PRO B O 1
ATOM 3456 N N . LYS B 1 191 ? 3.535 -17.828 -7.227 1 91.56 191 LYS B N 1
ATOM 3457 C CA . LYS B 1 191 ? 2.941 -18.688 -8.242 1 91.56 191 LYS B CA 1
ATOM 3458 C C . LYS B 1 191 ? 3.934 -19.75 -8.719 1 91.56 191 LYS B C 1
ATOM 3460 O O . LYS B 1 191 ? 3.539 -20.859 -9.078 1 91.56 191 LYS B O 1
ATOM 3465 N N . GLN B 1 192 ? 5.211 -19.422 -8.742 1 93.38 192 GLN B N 1
ATOM 3466 C CA . GLN B 1 192 ? 6.211 -20.344 -9.266 1 93.38 192 GLN B CA 1
ATOM 3467 C C . GLN B 1 192 ? 6.562 -21.422 -8.242 1 93.38 192 GLN B C 1
ATOM 3469 O O . GLN B 1 192 ? 6.758 -21.109 -7.062 1 93.38 192 GLN B O 1
ATOM 3474 N N . ASP B 1 193 ? 6.805 -22.625 -8.719 1 93.75 193 ASP B N 1
ATOM 3475 C CA . ASP B 1 193 ? 7.066 -23.75 -7.832 1 93.75 193 ASP B CA 1
ATOM 3476 C C . ASP B 1 193 ? 8.344 -23.547 -7.023 1 93.75 193 ASP B C 1
ATOM 3478 O O . ASP B 1 193 ? 8.359 -23.75 -5.809 1 93.75 193 ASP B O 1
ATOM 3482 N N . TRP B 1 194 ? 9.336 -23.203 -7.719 1 96.38 194 TRP B N 1
ATOM 3483 C CA . TRP B 1 194 ? 10.594 -22.984 -7.004 1 96.38 194 TRP B CA 1
ATOM 3484 C C . TRP B 1 194 ? 10.438 -21.922 -5.922 1 96.38 194 TRP B C 1
ATOM 3486 O O . TRP B 1 194 ? 11.008 -22.047 -4.836 1 96.38 194 TRP B O 1
ATOM 3496 N N . ALA B 1 195 ? 9.711 -20.844 -6.242 1 97.5 195 ALA B N 1
ATOM 3497 C CA . ALA B 1 195 ? 9.516 -19.734 -5.328 1 97.5 195 ALA B CA 1
ATOM 3498 C C . ALA B 1 195 ? 8.688 -20.156 -4.113 1 97.5 195 ALA B C 1
ATOM 3500 O O . ALA B 1 195 ? 8.953 -19.719 -2.992 1 97.5 195 ALA B O 1
ATOM 3501 N N . LYS B 1 196 ? 7.73 -20.969 -4.391 1 96.88 196 LYS B N 1
ATOM 3502 C CA . LYS B 1 196 ? 6.918 -21.484 -3.291 1 96.88 196 LYS B CA 1
ATOM 3503 C C . LYS B 1 196 ? 7.77 -22.266 -2.295 1 96.88 196 LYS B C 1
ATOM 3505 O O . LYS B 1 196 ? 7.613 -22.109 -1.083 1 96.88 196 LYS B O 1
ATOM 3510 N N . LYS B 1 197 ? 8.633 -23.109 -2.789 1 97.56 197 LYS B N 1
ATOM 3511 C CA . LYS B 1 197 ? 9.523 -23.875 -1.927 1 97.56 197 LYS B CA 1
ATOM 3512 C C . LYS B 1 197 ? 10.406 -22.953 -1.088 1 97.56 197 LYS B C 1
ATOM 3514 O O . LYS B 1 197 ? 10.555 -23.156 0.119 1 97.56 197 LYS B O 1
ATOM 3519 N N . GLU B 1 198 ? 10.969 -21.984 -1.751 1 97.88 198 GLU B N 1
ATOM 3520 C CA . GLU B 1 198 ? 11.805 -21.016 -1.043 1 97.88 198 GLU B CA 1
ATOM 3521 C C . GLU B 1 198 ? 11 -20.234 -0.014 1 97.88 198 GLU B C 1
ATOM 3523 O O . GLU B 1 198 ? 11.469 -19.984 1.1 1 97.88 198 GLU B O 1
ATOM 3528 N N . TRP B 1 199 ? 9.82 -19.828 -0.397 1 97.94 199 TRP B N 1
ATOM 3529 C CA . TRP B 1 199 ? 8.922 -19.094 0.48 1 97.94 199 TRP B CA 1
ATOM 3530 C C . TRP B 1 199 ? 8.594 -19.891 1.735 1 97.94 199 TRP B C 1
ATOM 3532 O O . TRP B 1 199 ? 8.68 -19.375 2.852 1 97.94 199 TRP B O 1
ATOM 3542 N N . ASP B 1 200 ? 8.328 -21.141 1.564 1 97.62 200 ASP B N 1
ATOM 3543 C CA . ASP B 1 200 ? 8.016 -22.031 2.686 1 97.62 200 ASP B CA 1
ATOM 3544 C C . ASP B 1 200 ? 9.203 -22.141 3.645 1 97.62 200 ASP B C 1
ATOM 3546 O O . ASP B 1 200 ? 9.023 -22.125 4.863 1 97.62 200 ASP B O 1
ATOM 3550 N N . LYS B 1 201 ? 10.32 -22.188 3.1 1 98.19 201 LYS B N 1
ATOM 3551 C CA . LYS B 1 201 ? 11.523 -22.25 3.926 1 98.19 201 LYS B CA 1
ATOM 3552 C C . LYS B 1 201 ? 11.695 -20.969 4.734 1 98.19 201 LYS B C 1
ATOM 3554 O O . LYS B 1 201 ? 12.055 -21.016 5.914 1 98.19 201 LYS B O 1
ATOM 3559 N N . VAL B 1 202 ? 11.469 -19.859 4.086 1 98 202 VAL B N 1
ATOM 3560 C CA . VAL B 1 202 ? 11.609 -18.562 4.754 1 98 202 VAL B CA 1
ATOM 3561 C C . VAL B 1 202 ? 10.594 -18.453 5.887 1 98 202 VAL B C 1
ATOM 3563 O O . VAL B 1 202 ? 10.938 -18.062 7 1 98 202 VAL B O 1
ATOM 3566 N N . VAL B 1 203 ? 9.414 -18.859 5.621 1 97.75 203 VAL B N 1
ATOM 3567 C CA . VAL B 1 203 ? 8.352 -18.781 6.621 1 97.75 203 VAL B CA 1
ATOM 3568 C C . VAL B 1 203 ? 8.688 -19.703 7.797 1 97.75 203 VAL B C 1
ATOM 3570 O O . VAL B 1 203 ? 8.547 -19.297 8.953 1 97.75 203 VAL B O 1
ATOM 3573 N N . GLU B 1 204 ? 9.133 -20.875 7.508 1 97.69 204 GLU B N 1
ATOM 3574 C CA . GLU B 1 204 ? 9.539 -21.812 8.555 1 97.69 204 GLU B CA 1
ATOM 3575 C C . GLU B 1 204 ? 10.68 -21.234 9.391 1 97.69 204 GLU B C 1
ATOM 3577 O O . GLU B 1 204 ? 10.656 -21.328 10.625 1 97.69 204 GLU B O 1
ATOM 3582 N N . TYR B 1 205 ? 11.57 -20.672 8.734 1 97.75 205 TYR B N 1
ATOM 3583 C CA . TYR B 1 205 ? 12.703 -20.078 9.438 1 97.75 205 TYR B CA 1
ATOM 3584 C C . TYR B 1 205 ? 12.242 -18.953 10.367 1 97.75 205 TYR B C 1
ATOM 3586 O O . TYR B 1 205 ? 12.703 -18.859 11.508 1 97.75 205 TYR B O 1
ATOM 3594 N N . ILE B 1 206 ? 11.414 -18.125 9.867 1 97.12 206 ILE B N 1
ATOM 3595 C CA . ILE B 1 206 ? 10.898 -17.031 10.68 1 97.12 206 ILE B CA 1
ATOM 3596 C C . ILE B 1 206 ? 10.156 -17.594 11.891 1 97.12 206 ILE B C 1
ATOM 3598 O O . ILE B 1 206 ? 10.273 -17.062 13 1 97.12 206 ILE B O 1
ATOM 3602 N N . GLU B 1 207 ? 9.398 -18.594 11.695 1 96.19 207 GLU B N 1
ATOM 3603 C CA . GLU B 1 207 ? 8.664 -19.234 12.781 1 96.19 207 GLU B CA 1
ATOM 3604 C C . GLU B 1 207 ? 9.602 -19.703 13.883 1 96.19 207 GLU B C 1
ATOM 3606 O O . GLU B 1 207 ? 9.328 -19.516 15.07 1 96.19 207 GLU B O 1
ATOM 3611 N N . GLU B 1 208 ? 10.711 -20.172 13.531 1 96 208 GLU B N 1
ATOM 3612 C CA . GLU B 1 208 ? 11.641 -20.797 14.477 1 96 208 GLU B CA 1
ATOM 3613 C C . GLU B 1 208 ? 12.617 -19.766 15.039 1 96 208 GLU B C 1
ATOM 3615 O O . GLU B 1 208 ? 12.969 -19.828 16.219 1 96 208 GLU B O 1
ATOM 3620 N N . ASN B 1 209 ? 13.039 -18.797 14.148 1 94.69 209 ASN B N 1
ATOM 3621 C CA . ASN B 1 209 ? 14.203 -18 14.508 1 94.69 209 ASN B CA 1
ATOM 3622 C C . ASN B 1 209 ? 13.914 -16.516 14.398 1 94.69 209 ASN B C 1
ATOM 3624 O O . ASN B 1 209 ? 14.797 -15.688 14.609 1 94.69 209 ASN B O 1
ATOM 3628 N N . GLY B 1 210 ? 12.703 -16.188 14.016 1 93.94 210 GLY B N 1
ATOM 3629 C CA . GLY B 1 210 ? 12.414 -14.797 13.742 1 93.94 210 GLY B CA 1
ATOM 3630 C C . GLY B 1 210 ? 12.523 -13.906 14.961 1 93.94 210 GLY B C 1
ATOM 3631 O O . GLY B 1 210 ? 12.508 -14.391 16.094 1 93.94 210 GLY B O 1
ATOM 3632 N N . ASP B 1 211 ? 12.688 -12.609 14.656 1 90.94 211 ASP B N 1
ATOM 3633 C CA . ASP B 1 211 ? 12.789 -11.594 15.703 1 90.94 211 ASP B CA 1
ATOM 3634 C C . ASP B 1 211 ? 11.406 -11.242 16.25 1 90.94 211 ASP B C 1
ATOM 3636 O O . ASP B 1 211 ? 10.445 -11.094 15.492 1 90.94 211 ASP B O 1
ATOM 3640 N N . GLU B 1 212 ? 11.25 -11.242 17.578 1 81.31 212 GLU B N 1
ATOM 3641 C CA . GLU B 1 212 ? 10.016 -10.789 18.203 1 81.31 212 GLU B CA 1
ATOM 3642 C C . GLU B 1 212 ? 9.891 -9.266 18.156 1 81.31 212 GLU B C 1
ATOM 3644 O O . GLU B 1 212 ? 10.906 -8.562 18.109 1 81.31 212 GLU B O 1
ATOM 3649 N N . ILE B 1 213 ? 8.727 -8.75 17.578 1 63.28 213 ILE B N 1
ATOM 3650 C CA . ILE B 1 213 ? 8.562 -7.297 17.641 1 63.28 213 ILE B CA 1
ATOM 3651 C C . ILE B 1 213 ? 8.883 -6.805 19.062 1 63.28 213 ILE B C 1
ATOM 3653 O O . ILE B 1 213 ? 8.352 -7.324 20.031 1 63.28 213 ILE B O 1
ATOM 3657 N N . ASP B 1 214 ? 9.961 -6.5 19.359 1 50.22 214 ASP B N 1
ATOM 3658 C CA . ASP B 1 214 ? 10.18 -5.922 20.688 1 50.22 214 ASP B CA 1
ATOM 3659 C C . ASP B 1 214 ? 9.031 -4.996 21.078 1 50.22 214 ASP B C 1
ATOM 3661 O O . ASP B 1 214 ? 8.617 -4.145 20.281 1 50.22 214 ASP B O 1
ATOM 3665 N N . GLY B 1 215 ? 7.918 -5.367 21.75 1 39.78 215 GLY B N 1
ATOM 3666 C CA . GLY B 1 215 ? 6.965 -4.512 22.438 1 39.78 215 GLY B CA 1
ATOM 3667 C C . GLY B 1 215 ? 7.48 -3.104 22.672 1 39.78 215 GLY B C 1
ATOM 3668 O O . GLY B 1 215 ? 8.695 -2.881 22.719 1 39.78 215 GLY B O 1
ATOM 3669 N N . VAL B 1 216 ? 6.758 -2.029 22.172 1 36.38 216 VAL B N 1
ATOM 3670 C CA . VAL B 1 216 ? 6.852 -0.728 22.828 1 36.38 216 VAL B CA 1
ATOM 3671 C C . VAL B 1 216 ? 7.305 -0.904 24.266 1 36.38 216 VAL B C 1
ATOM 3673 O O . VAL B 1 216 ? 7.023 -1.93 24.891 1 36.38 216 VAL B O 1
ATOM 3676 N N . PHE B 1 217 ? 8.18 -0.051 24.672 1 33.25 217 PHE B N 1
ATOM 3677 C CA . PHE B 1 217 ? 8.32 0.264 26.094 1 33.25 217 PHE B CA 1
ATOM 3678 C C . PHE B 1 217 ? 6.984 0.137 26.812 1 33.25 217 PHE B C 1
ATOM 3680 O O . PHE B 1 217 ? 5.984 0.723 26.391 1 33.25 217 PHE B O 1
ATOM 3687 N N . ASP B 1 218 ? 6.594 -1.001 27.297 1 34.88 218 ASP B N 1
ATOM 3688 C CA . ASP B 1 218 ? 5.582 -0.966 28.344 1 34.88 218 ASP B CA 1
ATOM 3689 C C . ASP B 1 218 ? 5.895 0.119 29.375 1 34.88 218 ASP B C 1
ATOM 3691 O O . ASP B 1 218 ? 6.84 -0.013 30.156 1 34.88 218 ASP B O 1
ATOM 3695 N N . GLU B 1 219 ? 5.477 1.266 29.047 1 32.72 219 GLU B N 1
ATOM 3696 C CA . GLU B 1 219 ? 5.715 2.262 30.094 1 32.72 219 GLU B CA 1
ATOM 3697 C C . GLU B 1 219 ? 5.488 1.672 31.484 1 32.72 219 GLU B C 1
ATOM 3699 O O . GLU B 1 219 ? 6.004 2.191 32.469 1 32.72 219 GLU B O 1
ATOM 3704 N N . GLU B 1 220 ? 4.539 0.784 31.547 1 32.12 220 GLU B N 1
ATOM 3705 C CA . GLU B 1 220 ? 4.34 0.26 32.906 1 32.12 220 GLU B CA 1
ATOM 3706 C C . GLU B 1 220 ? 5.484 -0.666 33.312 1 32.12 220 GLU B C 1
ATOM 3708 O O . GLU B 1 220 ? 5.938 -0.633 34.438 1 32.12 220 GLU B O 1
ATOM 3713 N N . ASN B 1 221 ? 5.777 -1.775 32.406 1 38.41 221 ASN B N 1
ATOM 3714 C CA . ASN B 1 221 ? 6.77 -2.672 33 1 38.41 221 ASN B CA 1
ATOM 3715 C C . ASN B 1 221 ? 8.156 -2.42 32.406 1 38.41 221 ASN B C 1
ATOM 3717 O O . ASN B 1 221 ? 9.086 -3.199 32.656 1 38.41 221 ASN B O 1
ATOM 3721 N N . TYR B 1 222 ? 8.82 -1.323 32.25 1 33.62 222 TYR B N 1
ATOM 3722 C CA . TYR B 1 222 ? 10.172 -0.871 31.953 1 33.62 222 TYR B CA 1
ATOM 3723 C C . TYR B 1 222 ? 10.945 -1.928 31.172 1 33.62 222 TYR B C 1
ATOM 3725 O O . TYR B 1 222 ? 12.164 -2.033 31.297 1 33.62 222 TYR B O 1
ATOM 3733 N N . SER B 1 223 ? 10.398 -3.072 30.844 1 31.12 223 SER B N 1
ATOM 3734 C CA . SER B 1 223 ? 11.359 -4.086 30.391 1 31.12 223 SER B CA 1
ATOM 3735 C C . SER B 1 223 ? 11.781 -3.85 28.953 1 31.12 223 SER B C 1
ATOM 3737 O O . SER B 1 223 ? 10.945 -3.59 28.094 1 31.12 223 SER B O 1
ATOM 3739 N N . VAL B 1 224 ? 13.016 -3.33 28.734 1 32.62 224 VAL B N 1
ATOM 3740 C CA . VAL B 1 224 ? 13.828 -3.107 27.531 1 32.62 224 VAL B CA 1
ATOM 3741 C C . VAL B 1 224 ? 14.039 -4.43 26.797 1 32.62 224 VAL B C 1
ATOM 3743 O O . VAL B 1 224 ? 14.57 -5.387 27.375 1 32.62 224 VAL B O 1
ATOM 3746 N N . LYS B 1 225 ? 13.289 -5 26.094 1 33.62 225 LYS B N 1
ATOM 3747 C CA . LYS B 1 225 ? 13.742 -6.246 25.484 1 33.62 225 LYS B CA 1
ATOM 3748 C C . LYS B 1 225 ? 14.961 -6.012 24.594 1 33.62 225 LYS B C 1
ATOM 3750 O O . LYS B 1 225 ? 15.062 -4.973 23.938 1 33.62 225 LYS B O 1
ATOM 3755 N N . MET B 1 226 ? 16.031 -6.84 24.781 1 28.08 226 MET B N 1
ATOM 3756 C CA . MET B 1 226 ? 17.359 -6.922 24.172 1 28.08 226 MET B CA 1
ATOM 3757 C C . MET B 1 226 ? 17.266 -7.176 22.672 1 28.08 226 MET B C 1
ATOM 3759 O O . MET B 1 226 ? 16.469 -7.992 22.219 1 28.08 226 MET B O 1
ATOM 3763 N N . ASP B 1 227 ? 17.656 -6.336 21.781 1 28.83 227 ASP B N 1
ATOM 3764 C CA . ASP B 1 227 ? 17.953 -6.402 20.359 1 28.83 227 ASP B CA 1
ATOM 3765 C C . ASP B 1 227 ? 18.828 -7.613 20.047 1 28.83 227 ASP B C 1
ATOM 3767 O O . ASP B 1 227 ? 19.969 -7.715 20.531 1 28.83 227 ASP B O 1
ATOM 3771 N N . THR B 1 228 ? 18.453 -8.836 20.078 1 27.19 228 THR B N 1
ATOM 3772 C CA . THR B 1 228 ? 19.344 -9.961 19.812 1 27.19 228 THR B CA 1
ATOM 3773 C C . THR B 1 228 ? 19.719 -10.023 18.328 1 27.19 228 THR B C 1
ATOM 3775 O O . THR B 1 228 ? 20.172 -11.062 17.844 1 27.19 228 THR B O 1
ATOM 3778 N N . ARG B 1 229 ? 1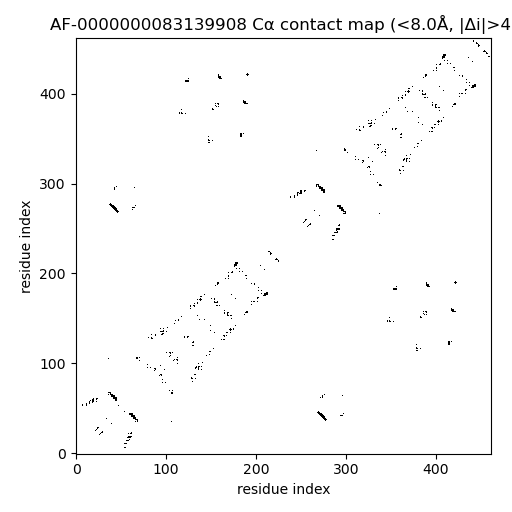9.516 -9.133 17.547 1 27.86 229 ARG B N 1
ATOM 3779 C CA . ARG B 1 229 ? 20.062 -9.242 16.203 1 27.86 229 ARG B CA 1
ATOM 3780 C C . ARG B 1 229 ? 21.578 -9.297 16.203 1 27.86 229 ARG B C 1
ATOM 3782 O O . ARG B 1 229 ? 22.234 -8.438 16.812 1 27.86 229 ARG B O 1
ATOM 3789 N N . THR B 1 230 ? 22.156 -10.406 16.297 1 21.34 230 THR B N 1
ATOM 3790 C CA . THR B 1 230 ? 23.609 -10.539 16.125 1 21.34 230 THR B CA 1
ATOM 3791 C C . THR B 1 230 ? 24.062 -9.859 14.836 1 21.34 230 THR B C 1
ATOM 3793 O O . THR B 1 230 ? 23.484 -10.086 13.773 1 21.34 230 THR B O 1
ATOM 3796 N N . ALA B 1 231 ? 24.719 -8.719 14.852 1 20.41 231 ALA B N 1
ATOM 3797 C CA . ALA B 1 231 ? 25.641 -8.273 13.805 1 20.41 231 ALA B CA 1
ATOM 3798 C C . ALA B 1 231 ? 26.484 -9.43 13.289 1 20.41 231 ALA B C 1
ATOM 3800 O O . ALA B 1 231 ? 26.938 -10.273 14.07 1 20.41 231 ALA B O 1
#

Radius of gyration: 25.46 Å; Cα contacts (8 Å, |Δi|>4): 600; chains: 2; bounding box: 51×72×58 Å